Protein AF-A0A378WRV1-F1 (afdb_monomer_lite)

Structure (mmCIF, N/CA/C/O backbone):
data_AF-A0A378WRV1-F1
#
_entry.id   AF-A0A378WRV1-F1
#
loop_
_atom_site.group_PDB
_atom_site.id
_atom_site.type_symbol
_atom_site.label_atom_id
_atom_site.label_alt_id
_atom_site.label_comp_id
_atom_site.label_asym_id
_atom_site.label_entity_id
_atom_site.label_seq_id
_atom_site.pdbx_PDB_ins_code
_atom_site.Cartn_x
_atom_site.Cartn_y
_atom_site.Cartn_z
_atom_site.occupancy
_atom_site.B_iso_or_equiv
_atom_site.auth_seq_id
_atom_site.auth_comp_id
_atom_site.auth_asym_id
_atom_site.auth_atom_id
_atom_site.pdbx_PDB_model_num
ATOM 1 N N . MET A 1 1 ? -33.000 38.819 9.463 1.00 41.69 1 MET A N 1
ATOM 2 C CA . MET A 1 1 ? -32.279 37.562 9.756 1.00 41.69 1 MET A CA 1
ATOM 3 C C . MET A 1 1 ? -33.029 36.429 9.087 1.00 41.69 1 MET A C 1
ATOM 5 O O . MET A 1 1 ? -34.152 36.141 9.476 1.00 41.69 1 MET A O 1
ATOM 9 N N . THR A 1 2 ? -32.467 35.862 8.027 1.00 33.72 2 THR A N 1
ATOM 10 C CA . THR A 1 2 ? -33.064 34.724 7.319 1.00 33.72 2 THR A CA 1
ATOM 11 C C . THR A 1 2 ? -32.830 33.469 8.163 1.00 33.72 2 THR A C 1
ATOM 13 O O . THR A 1 2 ? -31.681 33.241 8.547 1.00 33.72 2 THR A O 1
ATOM 16 N N . PRO A 1 3 ? -33.856 32.666 8.493 1.00 34.62 3 PRO A N 1
ATOM 17 C CA . PRO A 1 3 ? -33.646 31.442 9.251 1.00 34.62 3 PRO A CA 1
ATOM 18 C C . PRO A 1 3 ? -32.754 30.506 8.434 1.00 34.62 3 PRO A C 1
ATOM 20 O O . PRO A 1 3 ? -33.087 30.130 7.307 1.00 34.62 3 PRO A O 1
ATOM 23 N N . ILE A 1 4 ? -31.597 30.160 8.999 1.00 35.72 4 ILE A N 1
ATOM 24 C CA . ILE A 1 4 ? -30.731 29.107 8.476 1.00 35.72 4 ILE A CA 1
ATOM 25 C C . ILE A 1 4 ? -31.562 27.827 8.547 1.00 35.72 4 ILE A C 1
ATOM 27 O O . ILE A 1 4 ? -31.831 27.317 9.633 1.00 35.72 4 ILE A O 1
ATOM 31 N N . ARG A 1 5 ? -32.048 27.347 7.397 1.00 34.06 5 ARG A N 1
ATOM 32 C CA . ARG A 1 5 ? -32.753 26.063 7.342 1.00 34.06 5 ARG A CA 1
ATOM 33 C C . ARG A 1 5 ? -31.806 24.977 7.862 1.00 34.06 5 ARG A C 1
ATOM 35 O O . ARG A 1 5 ? -30.642 24.981 7.448 1.00 34.06 5 ARG A O 1
ATOM 42 N N . PRO A 1 6 ? -32.274 24.054 8.721 1.00 37.00 6 PRO A N 1
ATOM 43 C CA . PRO A 1 6 ? -31.467 22.917 9.131 1.00 37.00 6 PRO A CA 1
ATOM 44 C C . PRO A 1 6 ? -31.039 22.174 7.866 1.00 37.00 6 PRO A C 1
ATOM 46 O O . PRO A 1 6 ? -31.874 21.769 7.055 1.00 37.00 6 PRO A O 1
ATOM 49 N N . ARG A 1 7 ? -29.722 22.083 7.648 1.00 40.25 7 ARG A N 1
ATOM 50 C CA . ARG A 1 7 ? -29.153 21.204 6.626 1.00 40.25 7 ARG A CA 1
ATOM 51 C C . ARG A 1 7 ? -29.696 19.813 6.924 1.00 40.25 7 ARG A C 1
ATOM 53 O O . ARG A 1 7 ? -29.485 19.325 8.029 1.00 40.25 7 ARG A O 1
ATOM 60 N N . THR A 1 8 ? -30.406 19.217 5.971 1.00 43.28 8 THR A N 1
ATOM 61 C CA . THR A 1 8 ? -30.805 17.812 6.021 1.00 43.28 8 THR A CA 1
ATOM 62 C C . THR A 1 8 ? -29.546 17.016 6.343 1.00 43.28 8 THR A C 1
ATOM 64 O O . THR A 1 8 ? -28.598 17.007 5.554 1.00 43.28 8 THR A O 1
ATOM 67 N N . ALA A 1 9 ? -29.475 16.477 7.560 1.00 45.38 9 ALA A N 1
ATOM 68 C CA . ALA A 1 9 ? -28.371 15.642 7.984 1.00 45.38 9 ALA A CA 1
ATOM 69 C C . ALA A 1 9 ? -28.425 14.406 7.089 1.00 45.38 9 ALA A C 1
ATOM 71 O O . ALA A 1 9 ? -29.313 13.572 7.242 1.00 45.38 9 ALA A O 1
ATOM 72 N N . LEU A 1 10 ? -27.544 14.348 6.087 1.00 53.56 10 LEU A N 1
ATOM 73 C CA . LEU A 1 10 ? -27.345 13.134 5.307 1.00 53.56 10 LEU A CA 1
ATOM 74 C C . LEU A 1 10 ? -27.137 12.003 6.315 1.00 53.56 10 LEU A C 1
ATOM 76 O O . LEU A 1 10 ? -26.294 12.142 7.205 1.00 53.56 10 LEU A O 1
ATOM 80 N N . LEU A 1 11 ? -27.962 10.958 6.206 1.00 53.69 11 LEU A N 1
ATOM 81 C CA . LEU A 1 11 ? -27.938 9.786 7.076 1.00 53.69 11 LEU A CA 1
ATOM 82 C C . LEU A 1 11 ? -26.493 9.293 7.175 1.00 53.69 11 LEU A C 1
ATOM 84 O O . LEU A 1 11 ? -25.939 8.786 6.199 1.00 53.69 11 LEU A O 1
ATOM 88 N N . ARG A 1 12 ? -25.866 9.518 8.333 1.00 62.50 12 ARG A N 1
ATOM 89 C CA . ARG A 1 12 ? -24.533 8.998 8.621 1.00 62.50 12 ARG A CA 1
ATOM 90 C C . ARG A 1 12 ? -24.687 7.505 8.837 1.00 62.50 12 ARG A C 1
ATOM 92 O O . ARG A 1 12 ? -25.493 7.089 9.669 1.00 62.50 12 ARG A O 1
ATOM 99 N N . ARG A 1 13 ? -23.936 6.706 8.085 1.00 65.56 13 ARG A N 1
ATOM 100 C CA . ARG A 1 13 ? -23.725 5.316 8.471 1.00 65.56 13 ARG A CA 1
ATOM 101 C C . ARG A 1 13 ? -22.724 5.336 9.618 1.00 65.56 13 ARG A C 1
ATOM 103 O O . ARG A 1 13 ? -21.688 5.986 9.490 1.00 65.56 13 ARG A O 1
ATOM 110 N N . HIS A 1 14 ? -23.094 4.687 10.714 1.00 80.19 14 HIS A N 1
ATOM 111 C CA . HIS A 1 14 ? -22.256 4.518 11.888 1.00 80.19 14 HIS A CA 1
ATOM 112 C C . HIS A 1 14 ? -21.858 3.049 11.945 1.00 80.19 14 HIS A C 1
ATOM 114 O O . HIS A 1 14 ? -22.683 2.204 12.287 1.00 80.19 14 HIS A O 1
ATOM 120 N N . ASP A 1 15 ? -20.643 2.729 11.528 1.00 89.31 15 ASP A N 1
ATOM 121 C CA . ASP A 1 15 ? -20.102 1.378 11.677 1.00 89.31 15 ASP A CA 1
ATOM 122 C C . ASP A 1 15 ? -19.111 1.372 12.841 1.00 89.31 15 ASP A C 1
ATOM 124 O O . ASP A 1 15 ? -18.467 2.387 13.123 1.00 89.31 15 ASP A O 1
ATOM 128 N N . THR A 1 16 ? -18.999 0.244 13.536 1.00 92.50 16 THR A N 1
ATOM 129 C CA . THR A 1 16 ? -18.094 0.114 14.679 1.00 92.50 16 THR A CA 1
ATOM 130 C C . THR A 1 16 ? -17.191 -1.094 14.519 1.00 92.50 16 THR A C 1
ATOM 132 O O . THR A 1 16 ? -17.661 -2.194 14.228 1.00 92.50 16 THR A O 1
ATOM 135 N N . VAL A 1 17 ? -15.896 -0.890 14.744 1.00 94.81 17 VAL A N 1
ATOM 136 C CA . VAL A 1 17 ? -14.892 -1.957 14.802 1.00 94.81 17 VAL A CA 1
ATOM 137 C C . VAL A 1 17 ? -14.337 -1.992 16.214 1.00 94.81 17 VAL A C 1
ATOM 139 O O . VAL A 1 17 ? -13.842 -0.979 16.706 1.00 94.81 17 VAL A O 1
ATOM 142 N N . THR A 1 18 ? -14.403 -3.142 16.870 1.00 96.00 18 THR A N 1
ATOM 143 C CA . THR A 1 18 ? -13.875 -3.324 18.223 1.00 96.00 18 THR A CA 1
ATOM 144 C C . THR A 1 18 ? -12.601 -4.152 18.163 1.00 96.00 18 THR A C 1
ATOM 146 O O . THR A 1 18 ? -12.523 -5.150 17.444 1.00 96.00 18 THR A O 1
ATOM 149 N N . ALA A 1 19 ? -11.586 -3.715 18.903 1.00 96.38 19 ALA A N 1
ATOM 150 C CA . ALA A 1 19 ? -10.308 -4.399 19.000 1.00 96.38 19 ALA A CA 1
ATOM 151 C C . ALA A 1 19 ? -9.853 -4.511 20.460 1.00 96.38 19 ALA A C 1
ATOM 153 O O . ALA A 1 19 ? -10.098 -3.622 21.280 1.00 96.38 19 ALA A O 1
ATOM 154 N N . GLU A 1 20 ? -9.178 -5.613 20.772 1.00 96.62 20 GLU A N 1
ATOM 155 C CA . GLU A 1 20 ? -8.722 -5.983 22.111 1.00 96.62 20 GLU A CA 1
ATOM 156 C C . GLU A 1 20 ? -7.233 -6.323 22.118 1.00 96.62 20 GLU A C 1
ATOM 158 O O . GLU A 1 20 ? -6.709 -6.904 21.168 1.00 96.62 20 GLU A O 1
ATOM 163 N N . GLY A 1 21 ? -6.537 -5.979 23.200 1.00 95.00 21 GLY A N 1
ATOM 164 C CA . GLY A 1 21 ? -5.118 -6.285 23.355 1.00 95.00 21 GLY A CA 1
ATOM 165 C C . GLY A 1 21 ? -4.471 -5.600 24.553 1.00 95.00 21 GLY A C 1
ATOM 166 O O . GLY A 1 21 ? -5.132 -5.113 25.471 1.00 95.00 21 GLY A O 1
ATOM 167 N N . GLU A 1 22 ? -3.144 -5.609 24.602 1.00 95.38 22 GLU A N 1
ATOM 168 C CA . GLU A 1 22 ? -2.405 -4.773 25.547 1.00 95.38 22 GLU A CA 1
ATOM 169 C C . GLU A 1 22 ? -2.467 -3.319 25.073 1.00 95.38 22 GLU A C 1
ATOM 171 O O . GLU A 1 22 ? -1.818 -2.938 24.107 1.00 95.38 22 GLU A O 1
ATOM 176 N N . LEU A 1 23 ? -3.327 -2.532 25.722 1.00 94.81 23 LEU A N 1
ATOM 177 C CA . LEU A 1 23 ? -3.472 -1.112 25.445 1.00 94.81 23 LEU A CA 1
ATOM 178 C C . LEU A 1 23 ? -2.575 -0.353 26.424 1.00 94.81 23 LEU A C 1
ATOM 180 O O . LEU A 1 23 ? -2.983 -0.086 27.553 1.00 94.81 23 LEU A O 1
ATOM 184 N N . ASP A 1 24 ? -1.352 -0.055 26.000 1.00 96.06 24 ASP A N 1
ATOM 185 C CA . ASP A 1 24 ? -0.448 0.888 26.655 1.00 96.06 24 ASP A CA 1
ATOM 186 C C . ASP A 1 24 ? -0.301 2.169 25.805 1.00 96.06 24 ASP A C 1
ATOM 188 O O . ASP A 1 24 ? -0.904 2.302 24.734 1.00 96.06 24 ASP A O 1
ATOM 192 N N . GLN A 1 25 ? 0.478 3.145 26.281 1.00 96.50 25 GLN A N 1
ATOM 193 C CA . GLN A 1 25 ? 0.669 4.396 25.540 1.00 96.50 25 GLN A CA 1
ATOM 194 C C . GLN A 1 25 ? 1.410 4.173 24.211 1.00 96.50 25 GLN A C 1
ATOM 196 O O . GLN A 1 25 ? 1.113 4.854 23.236 1.00 96.50 25 GLN A O 1
ATOM 201 N N . SER A 1 26 ? 2.312 3.188 24.137 1.00 95.00 26 SER A N 1
ATOM 202 C CA . SER A 1 26 ? 3.037 2.865 22.903 1.00 95.00 26 SER A CA 1
ATOM 203 C C . SER A 1 26 ? 2.095 2.331 21.822 1.00 95.00 26 SER A C 1
ATOM 205 O O . SER A 1 26 ? 2.194 2.739 20.666 1.00 95.00 26 SER A O 1
ATOM 207 N N . CYS A 1 27 ? 1.167 1.442 22.181 1.00 95.19 27 CYS A N 1
ATOM 208 C CA . CYS A 1 27 ? 0.117 0.952 21.292 1.00 95.19 27 CYS A CA 1
ATOM 209 C C . CYS A 1 27 ? -0.779 2.107 20.827 1.00 95.19 27 CYS A C 1
ATOM 211 O O . CYS A 1 27 ? -1.077 2.219 19.636 1.00 95.19 27 CYS A O 1
ATOM 213 N N . LEU A 1 28 ? -1.168 2.999 21.744 1.00 96.62 28 LEU A N 1
ATOM 214 C CA . LEU A 1 28 ? -2.013 4.149 21.427 1.00 96.62 28 LEU A CA 1
ATOM 215 C C . LEU A 1 28 ? -1.329 5.134 20.461 1.00 96.62 28 LEU A C 1
ATOM 217 O O . LEU A 1 28 ? -1.953 5.575 19.495 1.00 96.62 28 LEU A O 1
ATOM 221 N N . ASP A 1 29 ? -0.046 5.427 20.673 1.00 93.94 29 ASP A N 1
ATOM 222 C CA . ASP A 1 29 ? 0.759 6.263 19.776 1.00 93.94 29 ASP A CA 1
ATOM 223 C C . ASP A 1 29 ? 0.906 5.602 18.395 1.00 93.94 29 ASP A C 1
ATOM 225 O O . ASP A 1 29 ? 0.771 6.264 17.363 1.00 93.94 29 ASP A O 1
ATOM 229 N N . GLN A 1 30 ? 1.104 4.279 18.359 1.00 89.62 30 GLN A N 1
ATOM 230 C CA . GLN A 1 30 ? 1.194 3.516 17.116 1.00 89.62 30 GLN A CA 1
ATOM 231 C C . GLN A 1 30 ? -0.136 3.494 16.347 1.00 89.62 30 GLN A C 1
ATOM 233 O O . GLN A 1 30 ? -0.134 3.640 15.125 1.00 89.62 30 GLN A O 1
ATOM 238 N N . LEU A 1 31 ? -1.279 3.374 17.032 1.00 94.06 31 LEU A N 1
ATOM 239 C CA . LEU A 1 31 ? -2.604 3.549 16.425 1.00 94.06 31 LEU A CA 1
ATOM 240 C C . LEU A 1 31 ? -2.771 4.955 15.845 1.00 94.06 31 LEU A C 1
ATOM 242 O O . LEU A 1 31 ? -3.265 5.100 14.724 1.00 94.06 31 LEU A O 1
ATOM 246 N N . GLY A 1 32 ? -2.352 5.975 16.600 1.00 93.75 32 GLY A N 1
ATOM 247 C CA . GLY A 1 32 ? -2.364 7.367 16.168 1.00 93.75 32 GLY A CA 1
ATOM 248 C C . GLY A 1 32 ? -1.586 7.571 14.871 1.00 93.75 32 GLY A C 1
ATOM 249 O O . GLY A 1 32 ? -2.129 8.138 13.923 1.00 93.75 32 GLY A O 1
ATOM 250 N N . ALA A 1 33 ? -0.367 7.033 14.788 1.00 86.88 33 ALA A N 1
ATOM 251 C CA . ALA A 1 33 ? 0.459 7.077 13.584 1.00 86.88 33 ALA A CA 1
ATOM 252 C C . ALA A 1 33 ? -0.171 6.290 12.418 1.00 86.88 33 ALA A C 1
ATOM 254 O O . ALA A 1 33 ? -0.466 6.864 11.370 1.00 86.88 33 ALA A O 1
ATOM 255 N N . ASN A 1 34 ? -0.483 5.003 12.624 1.00 84.25 34 ASN A N 1
ATOM 256 C CA . ASN A 1 34 ? -0.994 4.100 11.584 1.00 84.25 34 ASN A CA 1
ATOM 257 C C . ASN A 1 34 ? -2.284 4.600 10.924 1.00 84.25 34 ASN A C 1
ATOM 259 O O . ASN A 1 34 ? -2.515 4.372 9.736 1.00 84.25 34 ASN A O 1
ATOM 263 N N . LEU A 1 35 ? -3.158 5.236 11.705 1.00 89.69 35 LEU A N 1
ATOM 264 C CA . LEU A 1 35 ? -4.454 5.720 11.236 1.00 89.69 35 LEU A CA 1
ATOM 265 C C . LEU A 1 35 ? -4.464 7.231 10.991 1.00 89.69 35 LEU A C 1
ATOM 267 O O . LEU A 1 35 ? -5.496 7.755 10.565 1.00 89.69 35 LEU A O 1
ATOM 271 N N . SER A 1 36 ? -3.341 7.919 11.210 1.00 90.69 36 SER A N 1
ATOM 272 C CA . SER A 1 36 ? -3.212 9.380 11.153 1.00 90.69 36 SER A CA 1
ATOM 273 C C . SER A 1 36 ? -4.273 10.091 12.009 1.00 90.69 36 SER A C 1
ATOM 275 O O . SER A 1 36 ? -4.972 10.991 11.535 1.00 90.69 36 SER A O 1
ATOM 277 N N . LEU A 1 37 ? -4.458 9.632 13.250 1.00 93.75 37 LEU A N 1
ATOM 278 C CA . LEU A 1 37 ? -5.396 10.232 14.198 1.00 93.75 37 LEU A CA 1
ATOM 279 C C . LEU A 1 37 ? -4.767 11.457 14.863 1.00 93.75 37 LEU A C 1
ATOM 281 O O . LEU A 1 37 ? -3.620 11.441 15.303 1.00 93.75 37 LEU A O 1
ATOM 285 N N . THR A 1 38 ? -5.569 12.499 15.025 1.00 95.06 38 THR A N 1
ATOM 286 C CA . THR A 1 38 ? -5.314 13.560 15.992 1.00 95.06 38 THR A CA 1
ATOM 287 C C . THR A 1 38 ? -5.634 13.018 17.379 1.00 95.06 38 THR A C 1
ATOM 289 O O . THR A 1 38 ? -6.804 12.814 17.709 1.00 95.06 38 THR A O 1
ATOM 292 N N . MET A 1 39 ? -4.601 12.773 18.180 1.00 97.50 39 MET A N 1
ATOM 293 C CA . MET A 1 39 ? -4.744 12.251 19.539 1.00 97.50 39 MET A CA 1
ATOM 294 C C . MET A 1 39 ? -5.246 13.340 20.493 1.00 97.50 39 MET A C 1
ATOM 296 O O . MET A 1 39 ? -4.729 14.457 20.505 1.00 97.50 39 MET A O 1
ATOM 300 N N . THR A 1 40 ? -6.268 13.014 21.281 1.00 97.25 40 THR A N 1
ATOM 301 C CA . THR A 1 40 ? -6.927 13.919 22.239 1.00 97.25 40 THR A CA 1
ATOM 302 C C . THR A 1 40 ? -6.922 13.399 23.671 1.00 97.25 40 THR A C 1
ATOM 304 O O . THR A 1 40 ? -7.176 14.184 24.582 1.00 97.25 40 THR A O 1
ATOM 307 N N . GLY A 1 41 ? -6.638 12.111 23.869 1.00 95.69 41 GLY A N 1
ATOM 308 C CA . GLY A 1 41 ? -6.620 11.456 25.175 1.00 95.69 41 GLY A CA 1
ATOM 309 C C . GLY A 1 41 ? -5.416 10.536 25.363 1.00 95.69 41 GLY A C 1
ATOM 310 O O . GLY A 1 41 ? -4.571 10.396 24.476 1.00 95.69 41 GLY A O 1
ATOM 311 N N . THR A 1 42 ? -5.344 9.907 26.531 1.00 97.12 42 THR A N 1
ATOM 312 C CA . THR A 1 42 ? -4.285 8.969 26.924 1.00 97.12 42 THR A CA 1
ATOM 313 C C . THR A 1 42 ? -4.864 7.625 27.350 1.00 97.12 42 THR A C 1
ATOM 315 O O . THR A 1 42 ? -6.067 7.460 27.558 1.00 97.12 42 THR A O 1
ATOM 318 N N . VAL A 1 43 ? -3.991 6.632 27.516 1.00 96.12 43 VAL A N 1
ATOM 319 C CA . VAL A 1 43 ? -4.403 5.291 27.947 1.00 96.12 43 VAL A CA 1
ATOM 320 C C . VAL A 1 43 ? -4.974 5.232 29.371 1.00 96.12 43 VAL A C 1
ATOM 322 O O . VAL A 1 43 ? -5.580 4.231 29.749 1.00 96.12 43 VAL A O 1
ATOM 325 N N . ASP A 1 44 ? -4.832 6.295 30.162 1.00 96.94 44 ASP A N 1
ATOM 326 C CA . ASP A 1 44 ? -5.357 6.385 31.529 1.00 96.94 44 ASP A CA 1
ATOM 327 C C . ASP A 1 44 ? -6.780 6.968 31.588 1.00 96.94 44 ASP A C 1
ATOM 329 O O . ASP A 1 44 ? -7.449 6.858 32.617 1.00 96.94 44 ASP A O 1
ATOM 333 N N . ASP A 1 45 ? -7.283 7.528 30.484 1.00 97.25 45 ASP A N 1
ATOM 334 C CA . ASP A 1 45 ? -8.612 8.143 30.431 1.00 97.25 45 ASP A CA 1
ATOM 335 C C . ASP A 1 45 ? -9.736 7.117 30.626 1.00 97.25 45 ASP A C 1
ATOM 337 O O . ASP A 1 45 ? -9.651 6.004 30.111 1.00 97.25 45 ASP A O 1
ATOM 341 N N . PRO A 1 46 ? -10.838 7.440 31.322 1.00 97.25 46 PRO A N 1
ATOM 342 C CA . PRO A 1 46 ? -11.879 6.461 31.626 1.00 97.25 46 PRO A CA 1
ATOM 343 C C . PRO A 1 46 ? -12.542 5.886 30.355 1.00 97.25 46 PRO A C 1
ATOM 345 O O . PRO A 1 46 ? -12.616 6.572 29.329 1.00 97.25 46 PRO A O 1
ATOM 348 N N . PRO A 1 47 ? -13.079 4.649 30.399 1.00 96.88 47 PRO A N 1
ATOM 349 C CA . PRO A 1 47 ? -13.899 4.113 29.314 1.00 96.88 47 PRO A CA 1
ATOM 350 C C . PRO A 1 47 ? -15.037 5.069 28.924 1.00 96.88 47 PRO A C 1
ATOM 352 O O . PRO A 1 47 ? -15.665 5.689 29.781 1.00 96.88 47 PRO A O 1
ATOM 355 N N . GLY A 1 48 ? -15.295 5.183 27.625 1.00 93.94 48 GLY A N 1
ATOM 356 C CA . GLY A 1 48 ? -16.186 6.160 27.000 1.00 93.94 48 GLY A CA 1
ATOM 357 C C . GLY A 1 48 ? -15.469 7.407 26.474 1.00 93.94 48 GLY A C 1
ATOM 358 O O . GLY A 1 48 ? -16.084 8.189 25.753 1.00 93.94 48 GLY A O 1
ATOM 359 N N . THR A 1 49 ? -14.186 7.596 26.795 1.00 96.81 49 THR A N 1
ATOM 360 C CA . THR A 1 49 ? -13.415 8.761 26.338 1.00 96.81 49 THR A CA 1
ATOM 361 C C . THR A 1 49 ? -12.925 8.579 24.902 1.00 96.81 49 THR A C 1
ATOM 363 O O . THR A 1 49 ? -12.421 7.515 24.534 1.00 96.81 49 THR A O 1
ATOM 366 N N . GLU A 1 50 ? -13.063 9.629 24.090 1.00 97.38 50 GLU A N 1
ATOM 367 C CA . GLU A 1 50 ? -12.462 9.706 22.757 1.00 97.38 50 GLU A CA 1
ATOM 368 C C . GLU A 1 50 ? -10.955 9.968 22.888 1.00 97.38 50 GLU A C 1
ATOM 370 O O . GLU A 1 50 ? -10.528 11.039 23.322 1.00 97.38 50 GLU A O 1
ATOM 375 N N . LEU A 1 51 ? -10.152 8.974 22.514 1.00 97.62 51 LEU A N 1
ATOM 376 C CA . LEU A 1 51 ? -8.694 9.027 22.601 1.00 97.62 51 LEU A CA 1
ATOM 377 C C . LEU A 1 51 ? -8.069 9.724 21.389 1.00 97.62 51 LEU A C 1
ATOM 379 O O . LEU A 1 51 ? -6.977 10.279 21.493 1.00 97.62 51 LEU A O 1
ATOM 383 N N . GLY A 1 52 ? -8.752 9.718 20.246 1.00 97.00 52 GLY A N 1
ATOM 384 C CA . GLY A 1 52 ? -8.320 10.440 19.058 1.00 97.00 52 GLY A CA 1
ATOM 385 C C . GLY A 1 52 ? -9.308 10.324 17.908 1.00 97.00 52 GLY A C 1
ATOM 386 O O . GLY A 1 52 ? -10.216 9.490 17.919 1.00 97.00 52 GLY A O 1
ATOM 387 N N . TYR A 1 53 ? -9.128 11.159 16.891 1.00 96.19 53 TYR A N 1
ATOM 388 C CA . TYR A 1 53 ? -9.998 11.163 15.720 1.00 96.19 53 TYR A CA 1
ATOM 389 C C . TYR A 1 53 ? -9.265 11.553 14.442 1.00 96.19 53 TYR A C 1
ATOM 391 O O . TYR A 1 53 ? -8.260 12.255 14.459 1.00 96.19 53 TYR A O 1
ATOM 399 N N . ARG A 1 54 ? -9.826 11.156 13.303 1.00 93.19 54 ARG A N 1
ATOM 400 C CA . ARG A 1 54 ? -9.416 11.610 11.977 1.00 93.19 54 ARG A CA 1
ATOM 401 C C . ARG A 1 54 ? -10.630 12.039 11.182 1.00 93.19 54 ARG A C 1
ATOM 403 O O . ARG A 1 54 ? -11.565 11.261 11.003 1.00 93.19 54 ARG A O 1
ATOM 410 N N . GLU A 1 55 ? -10.585 13.258 10.660 1.00 90.50 55 GLU A N 1
ATOM 411 C CA . GLU A 1 55 ? -11.526 13.706 9.641 1.00 90.50 55 GLU A CA 1
ATOM 412 C C . GLU A 1 55 ? -10.986 13.400 8.246 1.00 90.50 55 GLU A C 1
ATOM 414 O O . GLU A 1 55 ? -9.819 13.635 7.933 1.00 90.50 55 GLU A O 1
ATOM 419 N N . ILE A 1 56 ? -11.858 12.875 7.396 1.00 84.56 56 ILE A N 1
ATOM 420 C CA . ILE A 1 56 ? -11.549 12.483 6.029 1.00 84.56 56 ILE A CA 1
ATOM 421 C C . ILE A 1 56 ? -12.439 13.320 5.112 1.00 84.56 56 ILE A C 1
ATOM 423 O O . ILE A 1 56 ? -13.663 13.126 5.097 1.00 84.56 56 ILE A O 1
ATOM 427 N N . PRO A 1 57 ? -11.857 14.276 4.369 1.00 79.44 57 PRO A N 1
ATOM 428 C CA . PRO A 1 57 ? -12.628 15.149 3.506 1.00 79.44 57 PRO A CA 1
ATOM 429 C C . PRO A 1 57 ? -13.330 14.345 2.412 1.00 79.44 57 PRO A C 1
ATOM 431 O O . PRO A 1 57 ? -12.759 13.428 1.819 1.00 79.44 57 PRO A O 1
ATOM 434 N N . SER A 1 58 ? -14.589 14.691 2.142 1.00 74.94 58 SER A N 1
ATOM 435 C CA . SER A 1 58 ? -15.342 14.036 1.075 1.00 74.94 58 SER A CA 1
ATOM 436 C C . SER A 1 58 ? -14.755 14.400 -0.297 1.00 74.94 58 SER A C 1
ATOM 438 O O . SER A 1 58 ? -14.586 15.589 -0.587 1.00 74.94 58 SER A O 1
ATOM 440 N N . PRO A 1 59 ? -14.533 13.422 -1.198 1.00 62.59 59 PRO A N 1
ATOM 441 C CA . PRO A 1 59 ? -14.076 13.705 -2.560 1.00 62.59 59 PRO A CA 1
ATOM 442 C C . PRO A 1 59 ? -15.111 14.495 -3.374 1.00 62.59 59 PRO A C 1
ATOM 444 O O . PRO A 1 59 ? -14.775 15.106 -4.382 1.00 62.59 59 PRO A O 1
ATOM 447 N N . SER A 1 60 ? -16.375 14.526 -2.937 1.00 65.94 60 SER A N 1
ATOM 448 C CA . SER A 1 60 ? -17.468 15.216 -3.636 1.00 65.94 60 SER A CA 1
ATOM 449 C C . SER A 1 60 ? -17.507 16.738 -3.382 1.00 65.94 60 SER A C 1
ATOM 451 O O . SER A 1 60 ? -18.434 17.424 -3.820 1.00 65.94 60 SER A O 1
ATOM 453 N N . GLY A 1 61 ? -16.501 17.292 -2.696 1.00 60.28 61 GLY A N 1
ATOM 454 C CA . GLY A 1 61 ? -16.323 18.728 -2.469 1.00 60.28 61 GLY A CA 1
ATOM 455 C C . GLY A 1 61 ? -16.815 19.222 -1.098 1.00 60.28 61 GLY A C 1
ATOM 456 O O . GLY A 1 61 ? -17.397 18.460 -0.324 1.00 60.28 61 GLY A O 1
ATOM 457 N N . PRO A 1 62 ? -16.648 20.526 -0.793 1.00 59.19 62 PRO A N 1
ATOM 458 C CA . PRO A 1 62 ? -16.787 21.104 0.557 1.00 59.19 62 PRO A CA 1
ATOM 459 C C . PRO A 1 62 ? -18.223 21.116 1.111 1.00 59.19 62 PRO A C 1
ATOM 461 O O . PRO A 1 62 ? -18.480 21.614 2.205 1.00 59.19 62 PRO A O 1
ATOM 464 N N . TYR A 1 63 ? -19.189 20.631 0.331 1.00 56.16 63 TYR A N 1
ATOM 465 C CA . TYR A 1 63 ? -20.604 20.611 0.694 1.00 56.16 63 TYR A CA 1
ATOM 466 C C . TYR A 1 63 ? -21.071 19.263 1.249 1.00 56.16 63 TYR A C 1
ATOM 468 O O . TYR A 1 63 ? -22.190 19.195 1.759 1.00 56.16 63 TYR A O 1
ATOM 476 N N . PHE A 1 64 ? -20.251 18.216 1.146 1.00 61.69 64 PHE A N 1
ATOM 477 C CA . PHE A 1 64 ? -20.553 16.897 1.689 1.00 61.69 64 PHE A CA 1
ATOM 478 C C . PHE A 1 64 ? -19.929 16.739 3.074 1.00 61.69 64 PHE A C 1
ATOM 480 O O . PHE A 1 64 ? -18.901 17.343 3.371 1.00 61.69 64 PHE A O 1
ATOM 487 N N . LEU A 1 65 ? -20.586 15.963 3.940 1.00 67.44 65 LEU A N 1
ATOM 488 C CA . LEU A 1 65 ? -20.066 15.684 5.276 1.00 67.44 65 LEU A CA 1
ATOM 489 C C . LEU A 1 65 ? -18.738 14.927 5.151 1.00 67.44 65 LEU A C 1
ATOM 491 O O . LEU A 1 65 ? -18.654 13.944 4.410 1.00 67.44 65 LEU A O 1
ATOM 495 N N . ASN A 1 66 ? -17.723 15.392 5.880 1.00 79.25 66 ASN A N 1
ATOM 496 C CA . ASN A 1 66 ? -16.486 14.646 6.075 1.00 79.25 66 ASN A CA 1
ATOM 497 C C . ASN A 1 66 ? -16.826 13.304 6.729 1.00 79.25 66 ASN A C 1
ATOM 499 O O . ASN A 1 66 ? -17.706 13.241 7.593 1.00 79.25 66 ASN A O 1
ATOM 503 N N . SER A 1 67 ? -16.135 12.244 6.310 1.00 87.00 67 SER A N 1
ATOM 504 C CA . SER A 1 67 ? -16.159 11.003 7.083 1.00 87.00 67 SER A CA 1
ATOM 505 C C . SER A 1 67 ? -15.267 11.182 8.309 1.00 87.00 67 SER A C 1
ATOM 507 O O . SER A 1 67 ? -14.306 11.950 8.259 1.00 87.00 67 SER A O 1
ATOM 509 N N . ARG A 1 68 ? -15.572 10.512 9.415 1.00 91.00 68 ARG A N 1
ATOM 510 C CA . ARG A 1 68 ? -14.790 10.599 10.647 1.00 91.00 68 ARG A CA 1
ATOM 511 C C . ARG A 1 68 ? -14.531 9.206 11.192 1.00 91.00 68 ARG A C 1
ATOM 513 O O . ARG A 1 68 ? -15.459 8.416 11.320 1.00 91.00 68 ARG A O 1
ATOM 520 N N . ILE A 1 69 ? -13.274 8.940 11.521 1.00 94.31 69 ILE A N 1
ATOM 521 C CA . ILE A 1 69 ? -12.879 7.818 12.371 1.00 94.31 69 ILE A CA 1
ATOM 522 C C . ILE A 1 69 ? -12.667 8.403 13.763 1.00 94.31 69 ILE A C 1
ATOM 524 O O . ILE A 1 69 ? -11.908 9.362 13.891 1.00 94.31 69 ILE A O 1
ATOM 528 N N . ALA A 1 70 ? -13.313 7.863 14.790 1.00 95.94 70 ALA A N 1
ATOM 529 C CA . ALA A 1 70 ? -13.009 8.209 16.174 1.00 95.94 70 ALA A CA 1
ATOM 530 C C . ALA A 1 70 ? -12.666 6.952 16.972 1.00 95.94 70 ALA A C 1
ATOM 532 O O . ALA A 1 70 ? -13.392 5.959 16.934 1.00 95.94 70 ALA A O 1
ATOM 533 N N . LEU A 1 71 ? -11.539 7.008 17.674 1.00 97.38 71 LEU A N 1
ATOM 534 C CA . LEU A 1 71 ? -11.040 5.976 18.565 1.00 97.38 71 LEU A CA 1
ATOM 535 C C . LEU A 1 71 ? -11.566 6.258 19.971 1.00 97.38 71 LEU A C 1
ATOM 537 O O . LEU A 1 71 ? -11.223 7.273 20.574 1.00 97.38 71 LEU A O 1
ATOM 541 N N . VAL A 1 72 ? -12.386 5.358 20.496 1.00 97.19 72 VAL A N 1
ATOM 542 C CA . VAL A 1 72 ? -12.999 5.475 21.820 1.00 97.19 72 VAL A CA 1
ATOM 543 C C . VAL A 1 72 ? -12.495 4.343 22.699 1.00 97.19 72 VAL A C 1
ATOM 545 O O . VAL A 1 72 ? -12.511 3.177 22.300 1.00 97.19 72 VAL A O 1
ATOM 548 N N . ARG A 1 73 ? -12.074 4.658 23.924 1.00 96.81 73 ARG A N 1
ATOM 549 C CA . ARG A 1 73 ? -11.763 3.623 24.911 1.00 96.81 73 ARG A CA 1
ATOM 550 C C . ARG A 1 73 ? -13.060 2.936 25.324 1.00 96.81 73 ARG A C 1
ATOM 552 O O . ARG A 1 73 ? -13.920 3.593 25.894 1.00 96.81 73 ARG A O 1
ATOM 559 N N . SER A 1 74 ? -13.218 1.636 25.100 1.00 95.25 74 SER A N 1
ATOM 560 C CA . SER A 1 74 ? -14.418 0.906 25.550 1.00 95.25 74 SER A CA 1
ATOM 561 C C . SER A 1 74 ? -14.165 0.057 26.797 1.00 95.25 74 SER A C 1
ATOM 563 O O . SER A 1 74 ? -15.104 -0.268 27.518 1.00 95.25 74 SER A O 1
ATOM 565 N N . GLY A 1 75 ? -12.901 -0.229 27.118 1.00 94.88 75 GLY A N 1
ATOM 566 C CA . GLY A 1 75 ? -12.521 -0.958 28.324 1.00 94.88 75 GLY A CA 1
ATOM 567 C C . GLY A 1 75 ? -11.048 -0.777 28.705 1.00 94.88 75 GLY A C 1
ATOM 568 O O . GLY A 1 75 ? -10.333 0.021 28.097 1.00 94.88 75 GLY A O 1
ATOM 569 N N . PRO A 1 76 ? -10.556 -1.518 29.716 1.00 92.94 76 PRO A N 1
ATOM 570 C CA . PRO A 1 76 ? -9.157 -1.435 30.142 1.00 92.94 76 PRO A CA 1
ATOM 571 C C . PRO A 1 76 ? -8.180 -1.928 29.065 1.00 92.94 76 PRO A C 1
ATOM 573 O O . PRO A 1 76 ? -7.078 -1.404 28.970 1.00 92.94 76 PRO A O 1
ATOM 576 N N . ARG A 1 77 ? -8.602 -2.901 28.251 1.00 95.69 77 ARG A N 1
ATOM 577 C CA . ARG A 1 77 ? -7.822 -3.555 27.183 1.00 95.69 77 ARG A CA 1
ATOM 578 C C . ARG A 1 77 ? -8.530 -3.522 25.828 1.00 95.69 77 ARG A C 1
ATOM 580 O O . ARG A 1 77 ? -8.203 -4.298 24.938 1.00 95.69 77 ARG A O 1
ATOM 587 N N . GLN A 1 78 ? -9.553 -2.682 25.706 1.00 96.06 78 GLN A N 1
ATOM 588 C CA . GLN A 1 78 ? -10.457 -2.680 24.566 1.00 96.06 78 GLN A CA 1
ATOM 589 C C . GLN A 1 78 ? -10.663 -1.256 24.066 1.00 96.06 78 GLN A C 1
ATOM 591 O O . GLN A 1 78 ? -10.893 -0.326 24.849 1.00 96.06 78 GLN A O 1
ATOM 596 N N . VAL A 1 79 ? -10.613 -1.120 22.749 1.00 96.88 79 VAL A N 1
ATOM 597 C CA . VAL A 1 79 ? -10.927 0.109 22.035 1.00 96.88 79 VAL A CA 1
ATOM 598 C C . VAL A 1 79 ? -11.995 -0.159 20.990 1.00 96.88 79 VAL A C 1
ATOM 600 O O . VAL A 1 79 ? -12.084 -1.245 20.418 1.00 96.88 79 VAL A O 1
ATOM 603 N N . THR A 1 80 ? -12.815 0.850 20.737 1.00 96.75 80 THR A N 1
ATOM 604 C CA . THR A 1 80 ? -13.824 0.834 19.686 1.00 96.75 80 THR A CA 1
ATOM 605 C C . THR A 1 80 ? -13.556 1.984 18.736 1.00 96.75 80 THR A C 1
ATOM 607 O O . THR A 1 80 ? -13.493 3.145 19.137 1.00 96.75 80 THR A O 1
ATOM 610 N N . PHE A 1 81 ? -13.413 1.659 17.461 1.00 96.19 81 PHE A N 1
ATOM 611 C CA . PHE A 1 81 ? -13.375 2.624 16.383 1.00 96.19 81 PHE A CA 1
ATOM 612 C C . PHE A 1 81 ? -14.796 2.846 15.900 1.00 96.19 81 PHE A C 1
ATOM 614 O O . PHE A 1 81 ? -15.473 1.907 15.486 1.00 96.19 81 PHE A O 1
ATOM 621 N N . THR A 1 82 ? -15.237 4.092 15.943 1.00 93.69 82 THR A N 1
ATOM 622 C CA . THR A 1 82 ? -16.498 4.515 15.348 1.00 93.69 82 THR A CA 1
ATOM 623 C C . THR A 1 82 ? -16.216 5.164 14.007 1.00 93.69 82 THR A C 1
ATOM 625 O O . THR A 1 82 ? -15.301 5.982 13.869 1.00 93.69 82 THR A O 1
ATOM 628 N N . LEU A 1 83 ? -16.986 4.764 13.007 1.00 92.19 83 LEU A N 1
ATOM 629 C CA . LEU A 1 83 ? -16.854 5.224 11.645 1.00 92.19 83 LEU A CA 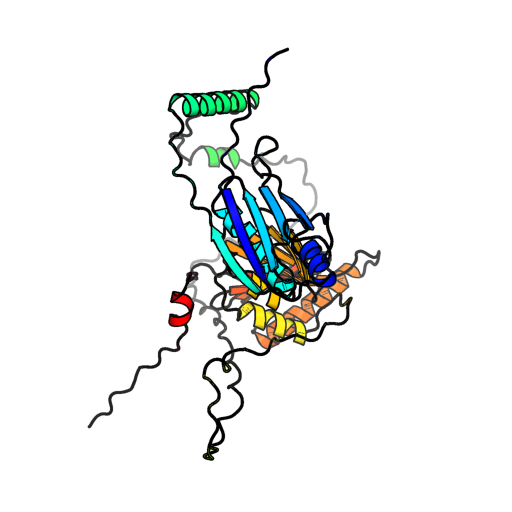1
ATOM 630 C C . LEU A 1 83 ? -18.144 5.932 11.235 1.00 92.19 83 LEU A C 1
ATOM 632 O O . LEU A 1 83 ? -19.141 5.291 10.911 1.00 92.19 83 LEU A O 1
ATOM 636 N N . ASP A 1 84 ? -18.095 7.259 11.205 1.00 88.81 84 ASP A N 1
ATOM 637 C CA . ASP A 1 84 ? -19.161 8.105 10.679 1.00 88.81 84 ASP A CA 1
ATOM 638 C C . ASP A 1 84 ? -18.871 8.400 9.204 1.00 88.81 84 ASP A C 1
ATOM 640 O O . ASP A 1 84 ? -18.012 9.230 8.903 1.00 88.81 84 ASP A O 1
ATOM 644 N N . THR A 1 85 ? -19.574 7.768 8.259 1.00 83.19 85 THR A N 1
ATOM 645 C CA . THR A 1 85 ? -19.400 8.068 6.819 1.00 83.19 85 THR A CA 1
ATOM 646 C C . THR A 1 85 ? -20.705 8.443 6.133 1.00 83.19 85 THR A C 1
ATOM 648 O O . THR A 1 85 ? -21.799 8.041 6.543 1.00 83.19 85 THR A O 1
ATOM 651 N N . VAL A 1 86 ? -20.586 9.193 5.034 1.00 75.94 86 VAL A N 1
ATOM 652 C CA . VAL A 1 86 ? -21.658 9.269 4.036 1.00 75.94 86 VAL A CA 1
ATOM 653 C C . VAL A 1 86 ? -21.678 7.930 3.298 1.00 75.94 86 VAL A C 1
ATOM 655 O O . VAL A 1 86 ? -20.630 7.531 2.788 1.00 75.94 86 VAL A O 1
ATOM 658 N N . PRO A 1 87 ? -22.830 7.242 3.217 1.00 62.62 87 PRO A N 1
ATOM 659 C CA . PRO A 1 87 ? -22.908 5.866 2.751 1.00 62.62 87 PRO A CA 1
ATOM 660 C C . PRO A 1 87 ? -22.511 5.742 1.281 1.00 62.62 87 PRO A C 1
ATOM 662 O O . PRO A 1 87 ? -23.320 5.839 0.364 1.00 62.62 87 PRO A O 1
ATOM 665 N N . SER A 1 88 ? -21.229 5.482 1.077 1.00 69.19 88 SER A N 1
ATOM 666 C CA . SER A 1 88 ? -20.671 4.888 -0.120 1.00 69.19 88 SER A CA 1
ATOM 667 C C . SER A 1 88 ? -20.100 3.547 0.336 1.00 69.19 88 SER A C 1
ATOM 669 O O . SER A 1 88 ? -19.299 3.483 1.274 1.00 69.19 88 SER A O 1
ATOM 671 N N . ARG A 1 89 ? -20.587 2.449 -0.256 1.00 63.31 89 ARG A N 1
ATOM 672 C CA . ARG A 1 89 ? -20.215 1.092 0.174 1.00 63.31 89 ARG A CA 1
ATOM 673 C C . ARG A 1 89 ? -18.698 0.891 0.112 1.00 63.31 89 ARG A C 1
ATOM 675 O O . ARG A 1 89 ? -18.138 0.310 1.029 1.00 63.31 89 ARG A O 1
ATOM 682 N N . THR A 1 90 ? -18.051 1.436 -0.916 1.00 64.94 90 THR A N 1
ATOM 683 C CA . THR A 1 90 ? -16.595 1.399 -1.090 1.00 64.94 90 THR A CA 1
ATOM 684 C C . THR A 1 90 ? -15.869 2.160 0.014 1.00 64.94 90 THR A C 1
ATOM 686 O O . THR A 1 90 ? -14.979 1.597 0.636 1.00 64.94 90 THR A O 1
ATOM 689 N N . THR A 1 91 ? -16.282 3.390 0.341 1.00 74.38 91 THR A N 1
ATOM 690 C CA . THR A 1 91 ? -15.625 4.185 1.396 1.00 74.38 91 THR A CA 1
ATOM 691 C C . THR A 1 91 ? -15.693 3.500 2.758 1.00 74.38 91 THR A C 1
ATOM 693 O O . THR A 1 91 ? -14.687 3.450 3.456 1.00 74.38 91 THR A O 1
ATOM 696 N N . VAL A 1 92 ? -16.846 2.938 3.126 1.00 81.50 92 VAL A N 1
ATOM 697 C CA . VAL A 1 92 ? -17.010 2.239 4.410 1.00 81.50 92 VAL A CA 1
ATOM 698 C C . VAL A 1 92 ? -16.043 1.068 4.520 1.00 81.50 92 VAL A C 1
ATOM 700 O O . VAL A 1 92 ? -15.282 0.993 5.480 1.00 81.50 92 VAL A O 1
ATOM 703 N N . THR A 1 93 ? -16.033 0.175 3.529 1.00 79.50 93 THR A N 1
ATOM 704 C CA . THR A 1 93 ? -15.203 -1.030 3.601 1.00 79.50 93 THR A CA 1
ATOM 705 C C . THR A 1 93 ? -13.713 -0.699 3.519 1.00 79.50 93 THR A C 1
ATOM 707 O O . THR A 1 93 ? -12.909 -1.336 4.193 1.00 79.50 93 THR A O 1
ATOM 710 N N . THR A 1 94 ? -13.333 0.339 2.769 1.00 79.31 94 THR A N 1
ATOM 711 C CA . THR A 1 94 ? -11.959 0.858 2.761 1.00 79.31 94 THR A CA 1
ATOM 712 C C . THR A 1 94 ? -11.531 1.361 4.139 1.00 79.31 94 THR A C 1
ATOM 714 O O . THR A 1 94 ? -10.460 0.994 4.616 1.00 79.31 94 THR A O 1
ATOM 717 N N . LEU A 1 95 ? -12.355 2.176 4.804 1.00 86.50 95 LEU A N 1
ATOM 718 C CA . LEU A 1 95 ? -12.017 2.727 6.119 1.00 86.50 95 LEU A CA 1
ATOM 719 C C . LEU A 1 95 ? -12.030 1.656 7.210 1.00 86.50 95 LEU A C 1
ATOM 721 O O . LEU A 1 95 ? -11.169 1.673 8.083 1.00 86.50 95 LEU A O 1
ATOM 725 N N . GLN A 1 96 ? -12.939 0.688 7.118 1.00 89.50 96 GLN A N 1
ATOM 726 C CA . GLN A 1 96 ? -12.933 -0.488 7.980 1.00 89.50 96 GLN A CA 1
ATOM 727 C C . GLN A 1 96 ? -11.632 -1.289 7.814 1.00 89.50 96 GLN A C 1
ATOM 729 O O . GLN A 1 96 ? -10.956 -1.566 8.799 1.00 89.50 96 GLN A O 1
ATOM 734 N N . CYS A 1 97 ? -11.223 -1.580 6.574 1.00 84.25 97 CYS A N 1
ATOM 735 C CA . CYS A 1 97 ? -9.967 -2.279 6.294 1.00 84.25 97 CYS A CA 1
ATOM 736 C C . CYS A 1 97 ? -8.756 -1.510 6.842 1.00 84.25 97 CYS A C 1
ATOM 738 O O . CYS A 1 97 ? -7.853 -2.111 7.423 1.00 84.25 97 CYS A O 1
ATOM 740 N N . LEU A 1 98 ? -8.745 -0.180 6.699 1.00 86.31 98 LEU A N 1
ATOM 741 C CA . LEU A 1 98 ? -7.704 0.678 7.263 1.00 86.31 98 LEU A CA 1
ATOM 742 C C . LEU A 1 98 ? -7.644 0.550 8.792 1.00 86.31 98 LEU A C 1
ATOM 744 O O . LEU A 1 98 ? -6.562 0.335 9.333 1.00 86.31 98 LEU A O 1
ATOM 748 N N . ILE A 1 99 ? -8.793 0.626 9.472 1.00 92.31 99 ILE A N 1
ATOM 749 C CA . ILE A 1 99 ? -8.901 0.462 10.929 1.00 92.31 99 ILE A CA 1
ATOM 750 C C . ILE A 1 99 ? -8.373 -0.908 11.362 1.00 92.31 99 ILE A C 1
ATOM 752 O O . ILE A 1 99 ? -7.531 -0.982 12.252 1.00 92.31 99 ILE A O 1
ATOM 756 N N . GLU A 1 100 ? -8.820 -1.985 10.716 1.00 90.69 100 GLU A N 1
ATOM 757 C CA . GLU A 1 100 ? -8.378 -3.343 11.044 1.00 90.69 100 GLU A CA 1
ATOM 758 C C . GLU A 1 100 ? -6.871 -3.524 10.837 1.00 90.69 100 GLU A C 1
ATOM 760 O O . GLU A 1 100 ? -6.194 -4.119 11.677 1.00 90.69 100 GLU A O 1
ATOM 765 N N . THR A 1 101 ? -6.335 -2.985 9.739 1.00 83.50 101 THR A N 1
ATOM 766 C CA . THR A 1 101 ? -4.896 -3.004 9.445 1.00 83.50 101 THR A CA 1
ATOM 767 C C . THR A 1 101 ? -4.117 -2.267 10.525 1.00 83.50 101 THR A C 1
ATOM 769 O O . THR A 1 101 ? -3.170 -2.818 11.082 1.00 83.50 101 THR A O 1
ATOM 772 N N . GLY A 1 102 ? -4.530 -1.036 10.842 1.00 87.44 102 GLY A N 1
ATOM 773 C CA . GLY A 1 102 ? -3.871 -0.203 11.841 1.00 87.44 102 GLY A CA 1
ATOM 774 C C . GLY A 1 102 ? -3.922 -0.819 13.237 1.00 87.44 102 GLY A C 1
ATOM 775 O O . GLY A 1 102 ? -2.912 -0.794 13.939 1.00 87.44 102 GLY A O 1
ATOM 776 N N . ALA A 1 103 ? -5.050 -1.435 13.605 1.00 92.50 103 ALA A N 1
ATOM 777 C CA . ALA A 1 103 ? -5.221 -2.149 14.867 1.00 92.50 103 ALA A CA 1
ATOM 778 C C . ALA A 1 103 ? -4.291 -3.365 14.974 1.00 92.50 103 ALA A C 1
ATOM 780 O O . ALA A 1 103 ? -3.559 -3.483 15.955 1.00 92.50 103 ALA A O 1
ATOM 781 N N . ARG A 1 104 ? -4.247 -4.224 13.945 1.00 88.62 104 ARG A N 1
ATOM 782 C CA . ARG A 1 104 ? -3.351 -5.395 13.923 1.00 88.62 104 ARG A CA 1
ATOM 783 C C . ARG A 1 104 ? -1.880 -4.988 13.935 1.00 88.62 104 ARG A C 1
ATOM 785 O O . ARG A 1 104 ? -1.087 -5.592 14.652 1.00 88.62 104 ARG A O 1
ATOM 792 N N . ALA A 1 105 ? -1.516 -3.941 13.194 1.00 81.56 105 ALA A N 1
ATOM 793 C CA . ALA A 1 105 ? -0.156 -3.404 13.192 1.00 81.56 105 ALA A CA 1
ATOM 794 C C . ALA A 1 105 ? 0.263 -2.847 14.566 1.00 81.56 105 ALA A C 1
ATOM 796 O O . ALA A 1 105 ? 1.440 -2.921 14.911 1.00 81.56 105 ALA A O 1
ATOM 797 N N . ALA A 1 106 ? -0.690 -2.347 15.360 1.00 89.25 106 ALA A N 1
ATOM 798 C CA . ALA A 1 106 ? -0.484 -1.915 16.744 1.00 89.25 106 ALA A CA 1
ATOM 799 C C . ALA A 1 106 ? -0.573 -3.057 17.780 1.00 89.25 106 ALA A C 1
ATOM 801 O O . ALA A 1 106 ? -0.610 -2.793 18.979 1.00 89.25 106 ALA A O 1
ATOM 802 N N . GLY A 1 107 ? -0.634 -4.320 17.339 1.00 90.50 107 GLY A N 1
ATOM 803 C CA . GLY A 1 107 ? -0.682 -5.493 18.218 1.00 90.50 107 GLY A CA 1
ATOM 804 C C . GLY A 1 107 ? -2.061 -5.811 18.805 1.00 90.50 107 GLY A C 1
ATOM 805 O O . GLY A 1 107 ? -2.158 -6.639 19.710 1.00 90.50 107 GLY A O 1
ATOM 806 N N . LEU A 1 108 ? -3.132 -5.185 18.308 1.00 94.81 108 LEU A N 1
ATOM 807 C CA . LEU A 1 108 ? -4.499 -5.472 18.742 1.00 94.81 108 LEU A CA 1
ATOM 808 C C . LEU A 1 108 ? -5.156 -6.553 17.877 1.00 94.81 108 LEU A C 1
ATOM 810 O O . LEU A 1 108 ? -4.944 -6.646 16.667 1.00 94.81 108 LEU A O 1
ATOM 814 N N . THR A 1 109 ? -6.026 -7.342 18.500 1.00 94.50 109 THR A N 1
ATOM 815 C CA . THR A 1 109 ? -6.871 -8.335 17.834 1.00 94.50 109 THR A CA 1
ATOM 816 C C . THR A 1 109 ? -8.250 -7.738 17.584 1.00 94.50 109 THR A C 1
ATOM 818 O O . THR A 1 109 ? -8.907 -7.288 18.517 1.00 94.50 109 THR A O 1
ATOM 821 N N . VAL A 1 110 ? -8.706 -7.726 16.332 1.00 95.00 110 VAL A N 1
ATOM 822 C CA . VAL A 1 110 ? -10.062 -7.273 15.977 1.00 95.00 110 VAL A CA 1
ATOM 823 C C . VAL A 1 110 ? -11.063 -8.344 16.414 1.00 95.00 110 VAL A C 1
ATOM 825 O O . VAL A 1 110 ? -10.964 -9.479 15.950 1.00 95.00 110 VAL A O 1
ATOM 828 N N . THR A 1 111 ? -11.994 -8.001 17.306 1.00 94.06 111 THR A N 1
ATOM 829 C CA . THR A 1 111 ? -12.933 -8.958 17.919 1.00 94.06 111 THR A CA 1
ATOM 830 C C . THR A 1 111 ? -14.341 -8.869 17.357 1.00 94.06 111 THR A C 1
ATOM 832 O O . THR A 1 111 ? -15.005 -9.896 17.235 1.00 94.06 111 THR A O 1
ATOM 835 N N . ASP A 1 112 ? -14.790 -7.672 16.988 1.00 91.50 112 ASP A N 1
ATOM 836 C CA . ASP A 1 112 ? -16.117 -7.470 16.416 1.00 91.50 112 ASP A CA 1
ATOM 837 C C . ASP A 1 112 ? -16.097 -6.396 15.328 1.00 91.50 112 ASP A C 1
ATOM 839 O O . ASP A 1 112 ? -15.342 -5.421 15.373 1.00 91.50 112 ASP A O 1
ATOM 843 N N . THR A 1 113 ? -16.949 -6.588 14.332 1.00 87.62 113 THR A N 1
ATOM 844 C CA . THR A 1 113 ? -17.267 -5.596 13.314 1.00 87.62 113 THR A CA 1
ATOM 845 C C . THR A 1 113 ? -18.778 -5.539 13.195 1.00 87.62 113 THR A C 1
ATOM 847 O O . THR A 1 113 ? -19.399 -6.314 12.464 1.00 87.62 113 THR A O 1
ATOM 850 N N . THR A 1 114 ? -19.372 -4.571 13.881 1.00 86.00 114 THR A N 1
ATOM 851 C CA . THR A 1 114 ? -20.798 -4.311 13.749 1.00 86.00 114 THR A CA 1
ATOM 852 C C . THR A 1 114 ? -21.010 -3.302 12.625 1.00 86.00 114 THR A C 1
ATOM 854 O O . THR A 1 114 ? -20.652 -2.126 12.720 1.00 86.00 114 THR A O 1
ATOM 857 N N . GLN A 1 115 ? -21.624 -3.773 11.542 1.00 77.81 115 GLN A N 1
ATOM 858 C CA . GLN A 1 115 ? -22.173 -2.900 10.516 1.00 77.81 115 GLN A CA 1
ATOM 859 C C . GLN A 1 115 ? -23.597 -2.533 10.910 1.00 77.81 115 GLN A C 1
ATOM 861 O O . GLN A 1 115 ? -24.472 -3.402 10.922 1.00 77.81 115 GLN A O 1
ATOM 866 N N . THR A 1 116 ? -23.855 -1.255 11.200 1.00 70.94 116 THR A N 1
ATOM 867 C CA . THR A 1 116 ? -25.240 -0.825 11.411 1.00 70.94 116 THR A CA 1
ATOM 868 C C . THR A 1 116 ? -25.958 -0.980 10.072 1.00 70.94 116 THR A C 1
ATOM 870 O O . THR A 1 116 ? -25.535 -0.354 9.089 1.00 70.94 116 THR A O 1
ATOM 873 N N . PRO A 1 117 ? -27.003 -1.827 9.977 1.00 62.47 117 PRO A N 1
ATOM 874 C CA . PRO A 1 117 ? -27.748 -1.960 8.740 1.00 62.47 117 PRO A CA 1
ATOM 875 C C . PRO A 1 117 ? -28.256 -0.576 8.360 1.00 62.47 117 PRO A C 1
ATOM 877 O O . PRO A 1 117 ? -28.810 0.143 9.196 1.00 62.47 117 PRO A O 1
ATOM 880 N N . LEU A 1 118 ? -28.016 -0.184 7.106 1.00 57.94 118 LEU A N 1
ATOM 881 C CA . LEU A 1 118 ? -28.547 1.068 6.588 1.00 57.94 118 LEU A CA 1
ATOM 882 C C . LEU A 1 118 ? -30.049 1.072 6.890 1.00 57.94 118 LEU A C 1
ATOM 884 O O . LEU A 1 118 ? -30.718 0.099 6.519 1.00 57.94 118 LEU A O 1
ATOM 888 N N . PRO A 1 119 ? -30.590 2.105 7.567 1.00 55.72 119 PRO A N 1
ATOM 889 C CA . PRO A 1 119 ? -32.033 2.226 7.652 1.00 55.72 119 PRO A CA 1
ATOM 890 C C . PRO A 1 119 ? -32.559 2.136 6.216 1.00 55.72 119 PRO A C 1
ATOM 892 O O . PRO A 1 119 ? -31.904 2.692 5.321 1.00 55.72 119 PRO A O 1
ATOM 895 N N . PRO A 1 120 ? -33.664 1.404 5.966 1.00 54.41 120 PRO A N 1
ATOM 896 C CA . PRO A 1 120 ? -34.235 1.330 4.631 1.00 54.41 120 PRO A CA 1
ATOM 897 C C . PRO A 1 120 ? -34.335 2.763 4.138 1.00 54.41 120 PRO A C 1
ATOM 899 O O . PRO A 1 120 ? -34.920 3.604 4.826 1.00 54.41 120 PRO A O 1
ATOM 902 N N . VAL A 1 121 ? -33.637 3.060 3.040 1.00 51.69 121 VAL A N 1
ATOM 903 C CA . VAL A 1 121 ? -33.607 4.408 2.487 1.00 51.69 121 VAL A CA 1
ATOM 904 C C . VAL A 1 121 ? -35.060 4.716 2.179 1.00 51.69 121 VAL A C 1
ATOM 906 O O . VAL A 1 121 ? -35.613 4.165 1.231 1.00 51.69 121 VAL A O 1
ATOM 909 N N . ALA A 1 122 ? -35.705 5.509 3.036 1.00 52.34 122 ALA A N 1
ATOM 910 C CA . ALA A 1 122 ? -37.014 6.037 2.730 1.00 52.34 122 ALA A CA 1
ATOM 911 C C . ALA A 1 122 ? -36.796 6.795 1.432 1.00 52.34 122 ALA A C 1
ATOM 913 O O . ALA A 1 122 ? -35.984 7.727 1.414 1.00 52.34 122 ALA A O 1
ATOM 914 N N . GLU A 1 123 ? -37.406 6.315 0.345 1.00 52.56 123 GLU A N 1
ATOM 915 C CA . GLU A 1 123 ? -37.283 6.985 -0.937 1.00 52.56 123 GLU A CA 1
ATOM 916 C C . GLU A 1 123 ? -37.596 8.458 -0.679 1.00 52.56 123 GLU A C 1
ATOM 918 O O . GLU A 1 123 ? -38.660 8.762 -0.121 1.00 52.56 123 GLU A O 1
ATOM 923 N N . PRO A 1 124 ? -36.643 9.370 -0.946 1.00 64.25 124 PRO A N 1
ATOM 924 C CA . PRO A 1 124 ? -36.882 10.782 -0.723 1.00 64.25 124 PRO A CA 1
ATOM 925 C C . PRO A 1 124 ? -38.182 11.137 -1.432 1.00 64.25 124 PRO A C 1
ATOM 927 O O . PRO A 1 124 ? -38.390 10.724 -2.577 1.00 64.25 124 PRO A O 1
ATOM 930 N N . ALA A 1 125 ? -39.069 11.861 -0.743 1.00 74.50 125 ALA A N 1
ATOM 931 C CA . ALA A 1 125 ? -40.347 12.241 -1.326 1.00 74.50 125 ALA A CA 1
ATOM 932 C C . ALA A 1 125 ? -40.088 12.833 -2.726 1.00 74.50 125 ALA A C 1
ATOM 934 O O . ALA A 1 125 ? -39.111 13.574 -2.881 1.00 74.50 125 ALA A O 1
ATOM 935 N N . PRO A 1 126 ? -40.917 12.544 -3.745 1.00 70.81 126 PRO A N 1
ATOM 936 C CA . PRO A 1 126 ? -40.664 12.982 -5.122 1.00 70.81 126 PRO A CA 1
ATOM 937 C C . PRO A 1 126 ? -40.339 14.482 -5.236 1.00 70.81 126 PRO A C 1
ATOM 939 O O . PRO A 1 126 ? -39.524 14.902 -6.055 1.00 70.81 126 PRO A O 1
ATOM 942 N N . GLU A 1 127 ? -40.914 15.296 -4.347 1.00 72.62 127 GLU A N 1
ATOM 943 C CA . GLU A 1 127 ? -40.637 16.728 -4.224 1.00 72.62 127 GLU A CA 1
ATOM 944 C C . GLU A 1 127 ? -39.206 17.062 -3.768 1.00 72.62 127 GLU A C 1
ATOM 946 O O . GLU A 1 127 ? -38.630 18.063 -4.199 1.00 72.62 127 GLU A O 1
ATOM 951 N N . GLU A 1 128 ? -38.618 16.259 -2.883 1.00 63.44 128 GLU A N 1
ATOM 952 C CA . GLU A 1 128 ? -37.250 16.431 -2.396 1.00 63.44 128 GLU A CA 1
ATOM 953 C C . GLU A 1 128 ? -36.229 16.006 -3.453 1.00 63.44 128 GLU A C 1
ATOM 955 O O . GLU A 1 128 ? -35.266 16.739 -3.686 1.00 63.44 128 GLU A O 1
ATOM 960 N N . VAL A 1 129 ? -36.499 14.918 -4.186 1.00 65.25 129 VAL A N 1
ATOM 961 C CA . VAL A 1 129 ? -35.722 14.536 -5.380 1.00 65.25 129 VAL A CA 1
ATOM 962 C C . VAL A 1 129 ? -35.756 15.657 -6.412 1.00 65.25 129 VAL A C 1
ATOM 964 O O . VAL A 1 129 ? -34.703 16.135 -6.834 1.00 65.25 129 VAL A O 1
ATOM 967 N N . ALA A 1 130 ? -36.949 16.163 -6.740 1.00 71.44 130 ALA A N 1
ATOM 968 C CA . ALA A 1 130 ? -37.111 17.268 -7.678 1.00 71.44 130 ALA A CA 1
ATOM 969 C C . ALA A 1 130 ? -36.368 18.536 -7.220 1.00 71.44 130 ALA A C 1
ATOM 971 O O . ALA A 1 130 ? -35.770 19.237 -8.037 1.00 71.44 130 ALA A O 1
ATOM 972 N N . ARG A 1 131 ? -36.333 18.832 -5.910 1.00 75.50 131 ARG A N 1
ATOM 973 C CA . ARG A 1 131 ? -35.547 19.952 -5.359 1.00 75.50 131 ARG A CA 1
ATOM 974 C C . ARG A 1 131 ? -34.041 19.727 -5.466 1.00 75.50 131 ARG A C 1
ATOM 976 O O . ARG A 1 131 ? -33.322 20.675 -5.792 1.00 75.50 131 ARG A O 1
ATOM 983 N N . ILE A 1 132 ? -33.555 18.519 -5.178 1.00 66.69 132 ILE A N 1
ATOM 984 C CA . ILE A 1 132 ? -32.134 18.167 -5.298 1.00 66.69 132 ILE A CA 1
ATOM 985 C C . ILE A 1 132 ? -31.703 18.268 -6.764 1.00 66.69 132 ILE A C 1
ATOM 987 O O . ILE A 1 132 ? -30.697 18.918 -7.055 1.00 66.69 132 ILE A O 1
ATOM 991 N N . GLU A 1 133 ? -32.491 17.722 -7.689 1.00 70.00 133 GLU A N 1
ATOM 992 C CA . GLU A 1 133 ? -32.236 17.817 -9.126 1.00 70.00 133 GLU A CA 1
ATOM 993 C C . GLU A 1 133 ? -32.295 19.255 -9.636 1.00 70.00 133 GLU A C 1
ATOM 995 O O . GLU A 1 133 ? -31.386 19.683 -10.343 1.00 70.00 133 GLU A O 1
ATOM 1000 N N . ALA A 1 134 ? -33.297 20.044 -9.237 1.00 74.62 134 ALA A N 1
ATOM 1001 C CA . ALA A 1 134 ? -33.387 21.453 -9.615 1.00 74.62 134 ALA A CA 1
ATOM 1002 C C . ALA A 1 134 ? -32.176 22.252 -9.109 1.00 74.62 134 ALA A C 1
ATOM 1004 O O . ALA A 1 134 ? -31.621 23.078 -9.835 1.00 74.62 134 ALA A O 1
ATOM 1005 N N . ARG A 1 135 ? -31.710 21.978 -7.883 1.00 75.50 135 ARG A N 1
ATOM 1006 C CA . ARG A 1 135 ? -30.501 22.600 -7.325 1.00 75.50 135 ARG A CA 1
ATOM 1007 C C . ARG A 1 135 ? -29.240 22.167 -8.073 1.00 75.50 135 ARG A C 1
ATOM 1009 O O . ARG A 1 135 ? -28.360 22.996 -8.297 1.00 75.50 135 ARG A O 1
ATOM 1016 N N . ARG A 1 136 ? -29.160 20.895 -8.468 1.00 67.88 136 ARG A N 1
ATOM 1017 C CA . ARG A 1 136 ? -28.060 20.341 -9.263 1.00 67.88 136 ARG A CA 1
ATOM 1018 C C . ARG A 1 136 ? -28.022 20.970 -10.661 1.00 67.88 136 ARG A C 1
ATOM 1020 O O . ARG A 1 136 ? -26.971 21.458 -11.057 1.00 67.88 136 ARG A O 1
ATOM 1027 N N . ARG A 1 137 ? -29.167 21.068 -11.347 1.00 72.69 137 ARG A N 1
ATOM 1028 C CA . ARG A 1 137 ? -29.319 21.751 -12.648 1.00 72.69 137 ARG A CA 1
ATOM 1029 C C . ARG A 1 137 ? -28.932 23.225 -12.570 1.00 72.69 137 ARG A C 1
ATOM 1031 O O . ARG A 1 137 ? -28.197 23.702 -13.424 1.00 72.69 137 ARG A O 1
ATOM 1038 N N . ARG A 1 138 ? -29.358 23.935 -11.519 1.00 78.12 138 ARG A N 1
ATOM 1039 C CA . ARG A 1 138 ? -28.993 25.346 -11.317 1.00 78.12 138 ARG A CA 1
ATOM 1040 C C . ARG A 1 138 ? -27.483 25.535 -11.152 1.00 78.12 138 ARG A C 1
ATOM 1042 O O . ARG A 1 138 ? -26.922 26.430 -11.765 1.00 78.12 138 ARG A O 1
ATOM 1049 N N . LYS A 1 139 ? -26.830 24.667 -10.372 1.00 68.38 139 LYS A N 1
ATOM 1050 C CA . LYS A 1 139 ? -25.368 24.687 -10.210 1.00 68.38 139 LYS A CA 1
ATOM 1051 C C . LYS A 1 139 ? -24.628 24.355 -11.501 1.00 68.38 139 LYS A C 1
ATOM 1053 O O . LYS A 1 139 ? -23.617 24.981 -11.778 1.00 68.38 139 LYS A O 1
ATOM 1058 N N . PHE A 1 140 ? -25.116 23.383 -12.268 1.00 67.06 140 PHE A N 1
ATOM 1059 C CA . PHE A 1 140 ? -24.536 23.058 -13.568 1.00 67.06 140 PHE A CA 1
ATOM 1060 C C . PHE A 1 140 ? -24.628 24.241 -14.538 1.00 67.06 140 PHE A C 1
ATOM 1062 O O . PHE A 1 140 ? -23.621 24.607 -15.135 1.00 67.06 140 PHE A O 1
ATOM 1069 N N . ALA A 1 141 ? -25.771 24.928 -14.576 1.00 72.44 141 ALA A N 1
ATOM 1070 C CA . ALA A 1 141 ? -25.923 26.155 -15.352 1.00 72.44 141 ALA A CA 1
ATOM 1071 C C . ALA A 1 141 ? -24.972 27.281 -14.892 1.00 72.44 141 ALA A C 1
ATOM 1073 O O . ALA A 1 141 ? -24.413 27.983 -15.729 1.00 72.44 141 ALA A O 1
ATOM 1074 N N . GLU A 1 142 ? -24.737 27.439 -13.582 1.00 75.75 142 GLU A N 1
ATOM 1075 C CA . GLU A 1 142 ? -23.791 28.434 -13.039 1.00 75.75 142 GLU A CA 1
ATOM 1076 C C . GLU A 1 142 ? -22.333 28.187 -13.465 1.00 75.75 142 GLU A C 1
ATOM 1078 O O . GLU A 1 142 ? -21.578 29.145 -13.610 1.00 75.75 142 GLU A O 1
ATOM 1083 N N . ILE A 1 143 ? -21.937 26.931 -13.694 1.00 74.12 143 ILE A N 1
ATOM 1084 C CA . ILE A 1 143 ? -20.592 26.575 -14.183 1.00 74.12 143 ILE A CA 1
ATOM 1085 C C . ILE A 1 143 ? -20.526 26.410 -15.710 1.00 74.12 143 ILE A C 1
ATOM 1087 O O . ILE A 1 143 ? -19.527 25.916 -16.225 1.00 74.12 143 ILE A O 1
ATOM 1091 N N . GLY A 1 144 ? -21.579 26.801 -16.438 1.00 76.62 144 GLY A N 1
ATOM 1092 C CA . GLY A 1 144 ? -21.645 26.688 -17.899 1.00 76.62 144 GLY A CA 1
ATOM 1093 C C . GLY A 1 144 ? -21.787 25.254 -18.424 1.00 76.62 144 GLY A C 1
ATOM 1094 O O . GLY A 1 144 ? -21.570 25.014 -19.607 1.00 76.62 144 GLY A O 1
ATOM 1095 N N . TYR A 1 145 ? -22.142 24.298 -17.564 1.00 57.47 145 TYR A N 1
ATOM 1096 C CA . TYR A 1 145 ? -22.417 22.919 -17.950 1.00 57.47 145 TYR A CA 1
ATOM 1097 C C . TYR A 1 145 ? -23.901 22.783 -18.303 1.00 57.47 145 TYR A C 1
ATOM 1099 O O . TYR A 1 145 ? -24.758 22.899 -17.424 1.00 57.47 145 TYR A O 1
ATOM 1107 N N . ASP A 1 146 ? -24.213 22.554 -19.579 1.00 68.44 146 ASP A N 1
ATOM 1108 C CA . ASP A 1 146 ? -25.584 22.341 -20.045 1.00 68.44 146 ASP A CA 1
ATOM 1109 C C . ASP A 1 146 ? -25.918 20.836 -20.074 1.00 68.44 146 ASP A C 1
ATOM 1111 O O . ASP A 1 146 ? -25.439 20.113 -20.949 1.00 68.44 146 ASP A O 1
ATOM 1115 N N . PRO A 1 147 ? -26.741 20.329 -19.135 1.00 55.72 147 PRO A N 1
ATOM 1116 C CA . PRO A 1 147 ? -27.121 18.921 -19.096 1.00 55.72 147 PRO A CA 1
ATOM 1117 C C . PRO A 1 147 ? -28.158 18.538 -20.167 1.00 55.72 147 PRO A C 1
ATOM 1119 O O . PRO A 1 147 ? -28.556 17.377 -20.209 1.00 55.72 147 PRO A O 1
ATOM 1122 N N . THR A 1 148 ? -28.637 19.485 -20.988 1.00 53.78 148 THR A N 1
ATOM 1123 C CA . THR A 1 148 ? -29.542 19.220 -22.123 1.00 53.78 148 THR A CA 1
ATOM 1124 C C . THR A 1 148 ? -28.822 19.004 -23.449 1.00 53.78 148 THR A C 1
ATOM 1126 O O . THR A 1 148 ? -29.481 18.723 -24.450 1.00 53.78 148 THR A O 1
ATOM 1129 N N . ILE A 1 149 ? -27.484 19.047 -23.460 1.00 50.97 149 ILE A N 1
ATOM 1130 C CA . ILE A 1 149 ? -26.702 18.489 -24.565 1.00 50.97 149 ILE A CA 1
ATOM 1131 C C . ILE A 1 149 ? -26.870 16.968 -24.515 1.00 50.97 149 ILE A C 1
ATOM 1133 O O . ILE A 1 149 ? -26.130 16.245 -23.849 1.00 50.97 149 ILE A O 1
ATOM 1137 N N . ASP A 1 150 ? -27.912 16.504 -25.194 1.00 43.94 150 ASP A N 1
ATOM 1138 C CA . ASP A 1 150 ? -28.120 15.113 -25.540 1.00 43.94 150 ASP A CA 1
ATOM 1139 C C . ASP A 1 150 ? -26.941 14.682 -26.424 1.00 43.94 150 ASP A C 1
ATOM 1141 O O . ASP A 1 150 ? -26.831 15.086 -27.580 1.00 43.94 150 ASP A O 1
ATOM 1145 N N . LEU A 1 151 ? -26.030 13.873 -25.879 1.00 45.22 151 LEU A N 1
ATOM 1146 C CA . LEU A 1 151 ? -24.987 13.184 -26.653 1.00 45.22 151 LEU A CA 1
ATOM 1147 C C . LEU A 1 151 ? -25.578 12.017 -27.478 1.00 45.22 151 LEU A C 1
ATOM 1149 O O . LEU A 1 151 ? -24.893 11.040 -27.785 1.00 45.22 151 LEU A O 1
ATOM 1153 N N . GLY A 1 152 ? -26.858 12.105 -27.839 1.00 42.75 152 GLY A N 1
ATOM 1154 C CA . GLY A 1 152 ? -27.543 11.221 -28.761 1.00 42.75 152 GLY A CA 1
ATOM 1155 C C . GLY A 1 152 ? -27.139 11.490 -30.211 1.00 42.75 152 GLY A C 1
ATOM 1156 O O . GLY A 1 152 ? -27.509 12.499 -30.802 1.00 42.75 152 GLY A O 1
ATOM 1157 N N . ALA A 1 153 ? -26.439 10.513 -30.792 1.00 43.50 153 ALA A N 1
ATOM 1158 C CA . ALA A 1 153 ? -26.239 10.303 -32.229 1.00 43.50 153 ALA A CA 1
ATOM 1159 C C . ALA A 1 153 ? -25.390 11.341 -32.992 1.00 43.50 153 ALA A C 1
ATOM 1161 O O . ALA A 1 153 ? -25.838 11.944 -33.965 1.00 43.50 153 ALA A O 1
ATOM 1162 N N . VAL A 1 154 ? -24.101 11.431 -32.657 1.00 40.75 154 VAL A N 1
ATOM 1163 C CA . VAL A 1 154 ? -23.079 11.793 -33.655 1.00 40.75 154 VAL A CA 1
ATOM 1164 C C . VAL A 1 154 ? -22.385 10.497 -34.090 1.00 40.75 154 VAL A C 1
ATOM 1166 O O . VAL A 1 154 ? -21.869 9.786 -33.225 1.00 40.75 154 VAL A O 1
ATOM 1169 N N . PRO A 1 155 ? -22.372 10.130 -35.387 1.00 41.00 155 PRO A N 1
ATOM 1170 C CA . PRO A 1 155 ? -21.597 8.984 -35.836 1.00 41.00 155 PRO A CA 1
ATOM 1171 C C . PRO A 1 155 ? -20.111 9.289 -35.611 1.00 41.00 155 PRO A C 1
ATOM 1173 O O . PRO A 1 155 ? -19.562 10.231 -36.181 1.00 41.00 155 PRO A O 1
ATOM 1176 N N . LEU A 1 156 ? -19.479 8.473 -34.765 1.00 41.59 156 LEU A N 1
ATOM 1177 C CA . LEU A 1 156 ? -18.105 8.576 -34.249 1.00 41.59 156 LEU A CA 1
ATOM 1178 C C . LEU A 1 156 ? -16.985 8.618 -35.312 1.00 41.59 156 LEU A C 1
ATOM 1180 O O . LEU A 1 156 ? -15.817 8.707 -34.950 1.00 41.59 156 LEU A O 1
ATOM 1184 N N . GLN A 1 157 ? -17.308 8.579 -36.606 1.00 43.09 157 GLN A N 1
ATOM 1185 C CA . GLN A 1 157 ? -16.320 8.597 -37.685 1.00 43.09 157 GLN A CA 1
ATOM 1186 C C . GLN A 1 157 ? -15.943 10.013 -38.157 1.00 43.09 157 GLN A C 1
ATOM 1188 O O . GLN A 1 157 ? -14.821 10.214 -38.598 1.00 43.09 157 GLN A O 1
ATOM 1193 N N . ALA A 1 158 ? -16.838 11.006 -38.070 1.00 43.22 158 ALA A N 1
ATOM 1194 C CA . ALA A 1 158 ? -16.602 12.301 -38.730 1.00 43.22 158 ALA A CA 1
ATOM 1195 C C . ALA A 1 158 ? -15.758 13.290 -37.903 1.00 43.22 158 ALA A C 1
ATOM 1197 O O . ALA A 1 158 ? -15.081 14.144 -38.466 1.00 43.22 158 ALA A O 1
ATOM 1198 N N . THR A 1 159 ? -15.758 13.179 -36.573 1.00 45.25 159 THR A N 1
ATOM 1199 C CA . THR A 1 159 ? -15.027 14.101 -35.684 1.00 45.25 159 THR A CA 1
ATOM 1200 C C . THR A 1 159 ? -13.591 13.668 -35.382 1.00 45.25 159 THR A C 1
ATOM 1202 O O . THR A 1 159 ? -12.808 14.488 -34.905 1.00 45.25 159 THR A O 1
ATOM 1205 N N . LEU A 1 160 ? -13.211 12.424 -35.700 1.00 42.94 160 LEU A N 1
ATOM 1206 C CA . LEU A 1 160 ? -11.826 11.956 -35.562 1.00 42.94 160 LEU A CA 1
ATOM 1207 C C . LEU A 1 160 ? -10.937 12.372 -36.751 1.00 42.94 160 LEU A C 1
ATOM 1209 O O . LEU A 1 160 ? -9.737 12.568 -36.570 1.00 42.94 160 LEU A O 1
ATOM 1213 N N . ASP A 1 161 ? -11.520 12.571 -37.938 1.00 42.84 161 ASP A N 1
ATOM 1214 C CA . ASP A 1 161 ? -10.779 12.965 -39.148 1.00 42.84 161 ASP A CA 1
ATOM 1215 C C . ASP A 1 161 ? -10.432 14.463 -39.187 1.00 42.84 161 ASP A C 1
ATOM 1217 O O . ASP A 1 161 ? -9.465 14.866 -39.834 1.00 42.84 161 ASP A O 1
ATOM 1221 N N . GLU A 1 162 ? -11.178 15.306 -38.470 1.00 46.28 162 GLU A N 1
ATOM 1222 C CA . GLU A 1 162 ? -10.934 16.754 -38.448 1.00 46.28 162 GLU A CA 1
ATOM 1223 C C . GLU A 1 162 ? -10.006 17.181 -37.297 1.00 46.28 162 GLU A C 1
ATOM 1225 O O . GLU A 1 162 ? -9.269 18.157 -37.431 1.00 46.28 162 GLU A O 1
ATOM 1230 N N . ALA A 1 163 ? -9.948 16.398 -36.212 1.00 48.16 163 ALA A N 1
ATOM 1231 C CA . ALA A 1 163 ? -9.013 16.603 -35.101 1.00 48.16 163 ALA A CA 1
ATOM 1232 C C . ALA A 1 163 ? -7.595 16.055 -35.374 1.00 48.16 163 ALA A C 1
ATOM 1234 O O . ALA A 1 163 ? -6.644 16.498 -34.734 1.00 48.16 163 ALA A O 1
ATOM 1235 N N . ASN A 1 164 ? -7.440 15.142 -36.343 1.00 46.12 164 ASN A N 1
ATOM 1236 C CA . ASN A 1 164 ? -6.148 14.571 -36.759 1.00 46.12 164 ASN A CA 1
ATOM 1237 C C . ASN A 1 164 ? -5.527 15.259 -37.987 1.00 46.12 164 ASN A C 1
ATOM 1239 O O . ASN A 1 164 ? -4.538 14.777 -38.541 1.00 46.12 164 ASN A O 1
ATOM 1243 N N . ARG A 1 165 ? -6.081 16.390 -38.439 1.00 41.62 165 ARG A N 1
ATOM 1244 C CA . ARG A 1 165 ? -5.496 17.153 -39.544 1.00 41.62 165 ARG A CA 1
ATOM 1245 C C . ARG A 1 165 ? -4.333 17.992 -39.013 1.00 41.62 165 ARG A C 1
ATOM 1247 O O . ARG A 1 165 ? -4.530 19.106 -38.534 1.00 41.62 165 ARG A O 1
ATOM 1254 N N . GLU A 1 166 ? -3.122 17.441 -39.080 1.00 50.22 166 GLU A N 1
ATOM 1255 C CA . GLU A 1 166 ? -1.901 18.199 -38.796 1.00 50.22 166 GLU A CA 1
ATOM 1256 C C . GLU A 1 166 ? -1.855 19.474 -39.663 1.00 50.22 166 GLU A C 1
ATOM 1258 O O . GLU A 1 166 ? -2.127 19.415 -40.871 1.00 50.22 166 GLU A O 1
ATOM 1263 N N . PRO A 1 167 ? -1.524 20.645 -39.086 1.00 54.41 167 PRO A N 1
ATOM 1264 C CA . PRO A 1 167 ? -1.294 21.844 -39.874 1.00 54.41 167 PRO A CA 1
ATOM 1265 C C . PRO A 1 167 ? -0.110 21.602 -40.814 1.00 54.41 167 PRO A C 1
ATOM 1267 O O . PRO A 1 167 ? 0.948 21.140 -40.390 1.00 54.41 167 PRO A O 1
ATOM 1270 N N . ALA A 1 168 ? -0.295 21.912 -42.100 1.00 52.03 168 ALA A N 1
ATOM 1271 C CA . ALA A 1 168 ? 0.752 21.769 -43.103 1.00 52.03 168 ALA A CA 1
ATOM 1272 C C . ALA A 1 168 ? 2.038 22.490 -42.641 1.00 52.03 168 ALA A C 1
ATOM 1274 O O . ALA A 1 168 ? 1.962 23.662 -42.257 1.00 52.03 168 ALA A O 1
ATOM 1275 N N . PRO A 1 169 ? 3.206 21.823 -42.660 1.00 44.19 169 PRO A N 1
ATOM 1276 C CA . PRO A 1 169 ? 4.439 22.418 -42.171 1.00 44.19 169 PRO A CA 1
ATOM 1277 C C . PRO A 1 169 ? 4.870 23.582 -43.068 1.00 44.19 169 PRO A C 1
ATOM 1279 O O . PRO A 1 169 ? 4.902 23.467 -44.294 1.00 44.19 169 PRO A O 1
ATOM 1282 N N . ASP A 1 170 ? 5.219 24.699 -42.431 1.00 47.78 170 ASP A N 1
ATOM 1283 C CA . ASP A 1 170 ? 5.805 25.877 -43.065 1.00 47.78 170 ASP A CA 1
ATOM 1284 C C . ASP A 1 170 ? 7.145 25.494 -43.738 1.00 47.78 170 ASP A C 1
ATOM 1286 O O . ASP A 1 170 ? 8.094 25.100 -43.049 1.00 47.78 170 ASP A O 1
ATOM 1290 N N . PRO A 1 171 ? 7.264 25.590 -45.077 1.00 43.41 171 PRO A N 1
ATOM 1291 C CA . PRO A 1 171 ? 8.459 25.167 -45.806 1.00 43.41 171 PRO A CA 1
ATOM 1292 C C . PRO A 1 171 ? 9.672 26.097 -45.618 1.00 43.41 171 PRO A C 1
ATOM 1294 O O . PRO A 1 171 ? 10.706 25.885 -46.253 1.00 43.41 171 PRO A O 1
ATOM 1297 N N . SER A 1 172 ? 9.594 27.122 -44.763 1.00 45.06 172 SER A N 1
ATOM 1298 C CA . SER A 1 172 ? 10.687 28.079 -44.554 1.00 45.06 172 SER A CA 1
ATOM 1299 C C . SER A 1 172 ? 11.704 27.700 -43.462 1.00 45.06 172 SER A C 1
ATOM 1301 O O . SER A 1 172 ? 12.757 28.336 -43.387 1.00 45.06 172 SER A O 1
ATOM 1303 N N . LEU A 1 173 ? 11.462 26.649 -42.662 1.00 41.69 173 LEU A N 1
ATOM 1304 C CA . LEU A 1 173 ? 12.262 26.360 -41.455 1.00 41.69 173 LEU A CA 1
ATOM 1305 C C . LEU A 1 173 ? 13.313 25.236 -41.550 1.00 41.69 173 LEU A C 1
ATOM 1307 O O . LEU A 1 173 ? 14.023 25.002 -40.575 1.00 41.69 173 LEU A O 1
ATOM 1311 N N . TYR A 1 174 ? 13.519 24.602 -42.710 1.00 39.38 174 TYR A N 1
ATOM 1312 C CA . TYR A 1 174 ? 14.548 23.558 -42.857 1.00 39.38 174 TYR A CA 1
ATOM 1313 C C . TYR A 1 174 ? 15.496 23.830 -44.030 1.00 39.38 174 TYR A C 1
ATOM 1315 O O . TYR A 1 174 ? 15.313 23.356 -45.148 1.00 39.38 174 TYR A O 1
ATOM 1323 N N . LYS A 1 175 ? 16.573 24.572 -43.751 1.00 44.16 175 LYS A N 1
ATOM 1324 C CA . LYS A 1 175 ? 17.797 24.577 -44.565 1.00 44.16 175 LYS A CA 1
ATOM 1325 C C . LYS A 1 175 ? 18.979 24.105 -43.724 1.00 44.16 175 LYS A C 1
ATOM 1327 O O . LYS A 1 175 ? 19.691 24.953 -43.207 1.00 44.16 175 LYS A O 1
ATOM 1332 N N . VAL A 1 176 ? 19.227 22.794 -43.645 1.00 34.94 176 VAL A N 1
ATOM 1333 C CA . VAL A 1 176 ? 20.569 22.213 -43.408 1.00 34.94 176 VAL A CA 1
ATOM 1334 C C . VAL A 1 176 ? 20.615 20.762 -43.930 1.00 34.94 176 VAL A C 1
ATOM 1336 O O . VAL A 1 176 ? 19.906 19.920 -43.403 1.00 34.94 176 VAL A O 1
ATOM 1339 N N . GLY A 1 177 ? 21.497 20.490 -44.907 1.00 33.84 177 GLY A N 1
ATOM 1340 C CA . GLY A 1 177 ? 22.309 19.257 -45.046 1.00 33.84 177 GLY A CA 1
ATOM 1341 C C . GLY A 1 177 ? 21.653 17.920 -45.467 1.00 33.84 177 GLY A C 1
ATOM 1342 O O . GLY A 1 177 ? 20.569 17.600 -45.000 1.00 33.84 177 GLY A O 1
ATOM 1343 N N . PRO A 1 178 ? 22.302 17.093 -46.320 1.00 37.38 178 PRO A N 1
ATOM 1344 C CA . PRO A 1 178 ? 21.666 15.940 -46.962 1.00 37.38 178 PRO A CA 1
ATOM 1345 C C . PRO A 1 178 ? 21.724 14.660 -46.109 1.00 37.38 178 PRO A C 1
ATOM 1347 O O . PRO A 1 178 ? 22.778 14.306 -45.583 1.00 37.38 178 PRO A O 1
ATOM 1350 N N . GLN A 1 179 ? 20.616 13.914 -46.056 1.00 37.88 179 GLN A N 1
ATOM 1351 C CA . GLN A 1 179 ? 20.567 12.532 -45.566 1.00 37.88 179 GLN A CA 1
ATOM 1352 C C . GLN A 1 179 ? 19.972 11.611 -46.654 1.00 37.88 179 GLN A C 1
ATOM 1354 O O . GLN A 1 179 ? 18.877 11.899 -47.139 1.00 37.88 179 GLN A O 1
ATOM 1359 N N . PRO A 1 180 ? 20.651 10.511 -47.041 1.00 44.88 180 PRO A N 1
ATOM 1360 C CA . PRO A 1 180 ? 20.136 9.520 -47.978 1.00 44.88 180 PRO A CA 1
ATOM 1361 C C . PRO A 1 180 ? 19.605 8.308 -47.201 1.00 44.88 180 PRO A C 1
ATOM 1363 O O . PRO A 1 180 ? 20.390 7.481 -46.750 1.00 44.88 180 PRO A O 1
ATOM 1366 N N . TRP A 1 181 ? 18.291 8.189 -47.000 1.00 36.44 181 TRP A N 1
ATOM 1367 C CA . TRP A 1 181 ? 17.731 6.952 -46.423 1.00 36.44 181 TRP A CA 1
ATOM 1368 C C . TRP A 1 181 ? 16.285 6.628 -46.819 1.00 36.44 181 TRP A C 1
ATOM 1370 O O . TRP A 1 181 ? 15.675 5.757 -46.211 1.00 36.44 181 TRP A O 1
ATOM 1380 N N . ARG A 1 182 ? 15.721 7.256 -47.862 1.00 34.53 182 ARG A N 1
ATOM 1381 C CA . ARG A 1 182 ? 14.307 7.027 -48.217 1.00 34.53 182 ARG A CA 1
ATOM 1382 C C . ARG A 1 182 ? 14.030 5.977 -49.303 1.00 34.53 182 ARG A C 1
ATOM 1384 O O . ARG A 1 182 ? 12.866 5.684 -49.536 1.00 34.53 182 ARG A O 1
ATOM 1391 N N . ASP A 1 183 ? 15.054 5.335 -49.866 1.00 36.03 183 ASP A N 1
ATOM 1392 C CA . ASP A 1 183 ? 14.875 4.346 -50.949 1.00 36.03 183 ASP A CA 1
ATOM 1393 C C . ASP A 1 183 ? 15.028 2.874 -50.507 1.00 36.03 183 ASP A C 1
ATOM 1395 O O . ASP A 1 183 ? 15.009 1.976 -51.342 1.00 36.03 183 ASP A O 1
ATOM 1399 N N . ALA A 1 184 ? 15.147 2.586 -49.204 1.00 41.12 184 ALA A N 1
ATOM 1400 C CA . ALA A 1 184 ? 15.370 1.217 -48.709 1.00 41.12 184 ALA A CA 1
ATOM 1401 C C . ALA A 1 184 ? 14.124 0.503 -48.140 1.00 41.12 184 ALA A C 1
ATOM 1403 O O . ALA A 1 184 ? 14.240 -0.628 -47.686 1.00 41.12 184 ALA A O 1
ATOM 1404 N N . GLN A 1 185 ? 12.933 1.116 -48.156 1.00 38.31 185 GLN A N 1
ATOM 1405 C CA . GLN A 1 185 ? 11.730 0.538 -47.520 1.00 38.31 185 GLN A CA 1
ATOM 1406 C C . GLN A 1 185 ? 10.601 0.127 -48.478 1.00 38.31 185 GLN A C 1
ATOM 1408 O O . GLN A 1 185 ? 9.499 -0.165 -48.024 1.00 38.31 185 GLN A O 1
ATOM 1413 N N . GLN A 1 186 ? 10.849 0.041 -49.788 1.00 38.84 186 GLN A N 1
ATOM 1414 C CA . GLN A 1 186 ? 9.814 -0.355 -50.761 1.00 38.84 186 GLN A CA 1
ATOM 1415 C C . GLN A 1 186 ? 10.143 -1.598 -51.596 1.00 38.84 186 GLN A C 1
ATOM 1417 O O . GLN A 1 186 ? 9.640 -1.761 -52.705 1.00 38.84 186 GLN A O 1
ATOM 1422 N N . ALA A 1 187 ? 10.941 -2.512 -51.045 1.00 42.75 187 ALA A N 1
ATOM 1423 C CA . ALA A 1 187 ? 11.133 -3.835 -51.624 1.00 42.75 187 ALA A CA 1
ATOM 1424 C C . ALA A 1 187 ? 11.362 -4.886 -50.531 1.00 42.75 187 ALA A C 1
ATOM 1426 O O . ALA A 1 187 ? 12.481 -5.336 -50.347 1.00 42.75 187 ALA A O 1
ATOM 1427 N N . HIS A 1 188 ? 10.309 -5.277 -49.812 1.00 37.44 188 HIS A N 1
ATOM 1428 C CA . HIS A 1 188 ? 10.239 -6.627 -49.253 1.00 37.44 188 HIS A CA 1
ATOM 1429 C C . HIS A 1 188 ? 8.824 -7.168 -49.434 1.00 37.44 188 HIS A C 1
ATOM 1431 O O . HIS A 1 188 ? 7.869 -6.793 -48.759 1.00 37.44 188 HIS A O 1
ATOM 1437 N N . THR A 1 189 ? 8.749 -7.971 -50.486 1.00 36.06 189 THR A N 1
ATOM 1438 C CA . THR A 1 189 ? 7.696 -8.889 -50.880 1.00 36.06 189 THR A CA 1
ATOM 1439 C C . THR A 1 189 ? 7.467 -9.928 -49.786 1.00 36.06 189 THR A C 1
ATOM 1441 O O . THR A 1 189 ? 8.410 -10.321 -49.109 1.00 36.06 189 THR A O 1
ATOM 1444 N N . GLU A 1 190 ? 6.209 -10.344 -49.668 1.00 43.81 190 GLU A N 1
ATOM 1445 C CA . GLU A 1 190 ? 5.695 -11.555 -49.023 1.00 43.81 190 GLU A CA 1
ATOM 1446 C C . GLU A 1 190 ? 6.758 -12.663 -48.862 1.00 43.81 190 GLU A C 1
ATOM 1448 O O . GLU A 1 190 ? 7.093 -13.358 -49.820 1.00 43.81 190 GLU A O 1
ATOM 1453 N N . GLU A 1 191 ? 7.277 -12.820 -47.645 1.00 39.22 191 GLU A N 1
ATOM 1454 C CA . GLU A 1 191 ? 7.995 -14.014 -47.194 1.00 39.22 191 GLU A CA 1
ATOM 1455 C C . GLU A 1 191 ? 7.249 -14.556 -45.972 1.00 39.22 191 GLU A C 1
ATOM 1457 O O . GLU A 1 191 ? 6.892 -13.796 -45.066 1.00 39.22 191 GLU A O 1
ATOM 1462 N N . ASP A 1 192 ? 6.962 -15.858 -46.005 1.00 45.50 192 ASP A N 1
ATOM 1463 C CA . ASP A 1 192 ? 6.327 -16.625 -44.938 1.00 45.50 192 ASP A CA 1
ATOM 1464 C C . ASP A 1 192 ? 7.024 -16.351 -43.597 1.00 45.50 192 ASP A C 1
ATOM 1466 O O . ASP A 1 192 ? 8.195 -16.678 -43.400 1.00 45.50 192 ASP A O 1
ATOM 1470 N N . VAL A 1 193 ? 6.295 -15.726 -42.672 1.00 46.12 193 VAL A N 1
ATOM 1471 C CA . VAL A 1 193 ? 6.738 -15.550 -41.290 1.00 46.12 193 VAL A CA 1
ATOM 1472 C C . VAL A 1 193 ? 6.563 -16.892 -40.592 1.00 46.12 193 VAL A C 1
ATOM 1474 O O . VAL A 1 193 ? 5.444 -17.275 -40.250 1.00 46.12 193 VAL A O 1
ATOM 1477 N N . ASP A 1 194 ? 7.672 -17.600 -40.388 1.00 46.25 194 ASP A N 1
ATOM 1478 C CA . ASP A 1 194 ? 7.757 -18.678 -39.409 1.00 46.25 194 ASP A CA 1
ATOM 1479 C C . ASP A 1 194 ? 7.283 -18.130 -38.050 1.00 46.25 194 ASP A C 1
ATOM 1481 O O . ASP A 1 194 ? 7.868 -17.188 -37.510 1.00 46.25 194 ASP A O 1
ATOM 1485 N N . GLU A 1 195 ? 6.192 -18.691 -37.515 1.00 48.72 195 GLU A N 1
ATOM 1486 C CA . GLU A 1 195 ? 5.713 -18.426 -36.155 1.00 48.72 195 GLU A CA 1
ATOM 1487 C C . GLU A 1 195 ? 6.846 -18.728 -35.164 1.00 48.72 195 GLU A C 1
ATOM 1489 O O . GLU A 1 195 ? 7.132 -19.884 -34.839 1.00 48.72 195 GLU A O 1
ATOM 1494 N N . GLU A 1 196 ? 7.511 -17.675 -34.687 1.00 44.81 196 GLU A N 1
ATOM 1495 C CA . GLU A 1 196 ? 8.474 -17.769 -33.599 1.00 44.81 196 GLU A CA 1
ATOM 1496 C C . GLU A 1 196 ? 7.742 -18.345 -32.371 1.00 44.81 196 GLU A C 1
ATOM 1498 O O . GLU A 1 196 ? 6.702 -17.809 -31.966 1.00 44.81 196 GLU A O 1
ATOM 1503 N N . PRO A 1 197 ? 8.208 -19.471 -31.795 1.00 56.81 197 PRO A N 1
ATOM 1504 C CA . PRO A 1 197 ? 7.511 -20.107 -30.689 1.00 56.81 197 PRO A CA 1
ATOM 1505 C C . PRO A 1 197 ? 7.399 -19.121 -29.518 1.00 56.81 197 PRO A C 1
ATOM 1507 O O . PRO A 1 197 ? 8.363 -18.405 -29.232 1.00 56.81 197 PRO A O 1
ATOM 1510 N N . PRO A 1 198 ? 6.251 -19.075 -28.815 1.00 63.44 198 PRO A N 1
ATOM 1511 C CA . PRO A 1 198 ? 6.063 -18.147 -27.710 1.00 63.44 198 PRO A CA 1
ATOM 1512 C C . PRO A 1 198 ? 7.184 -18.328 -26.686 1.00 63.44 198 PRO A C 1
ATOM 1514 O O . PRO A 1 198 ? 7.519 -19.458 -26.314 1.00 63.44 198 PRO A O 1
ATOM 1517 N N . ALA A 1 199 ? 7.761 -17.208 -26.240 1.00 55.34 199 ALA A N 1
ATOM 1518 C CA . ALA A 1 199 ? 8.809 -17.208 -25.229 1.00 55.34 199 ALA A CA 1
ATOM 1519 C C . ALA A 1 199 ? 8.385 -18.079 -24.029 1.00 55.34 199 ALA A C 1
ATOM 1521 O O . ALA A 1 199 ? 7.222 -18.021 -23.609 1.00 55.34 199 ALA A O 1
ATOM 1522 N N . PRO A 1 200 ? 9.290 -18.908 -23.478 1.00 58.16 200 PRO A N 1
ATOM 1523 C CA . PRO A 1 200 ? 8.941 -19.847 -22.422 1.00 58.16 200 PRO A CA 1
ATOM 1524 C C . PRO A 1 200 ? 8.365 -19.101 -21.213 1.00 58.16 200 PRO A C 1
ATOM 1526 O O . PRO A 1 200 ? 9.045 -18.294 -20.579 1.00 58.16 200 PRO A O 1
ATOM 1529 N N . VAL A 1 201 ? 7.101 -19.385 -20.884 1.00 62.34 201 VAL A N 1
ATOM 1530 C CA . VAL A 1 201 ? 6.454 -18.878 -19.669 1.00 62.34 201 VAL A CA 1
ATOM 1531 C C . VAL A 1 201 ? 7.182 -19.473 -18.470 1.00 62.34 201 VAL A C 1
ATOM 1533 O O . VAL A 1 201 ? 7.211 -20.693 -18.288 1.00 62.34 201 VAL A O 1
ATOM 1536 N N . TRP A 1 202 ? 7.783 -18.611 -17.652 1.00 55.44 202 TRP A N 1
ATOM 1537 C CA . TRP A 1 202 ? 8.479 -19.036 -16.445 1.00 55.44 202 TRP A CA 1
ATOM 1538 C C . TRP A 1 202 ? 7.515 -19.754 -15.490 1.00 55.44 202 TRP A C 1
ATOM 1540 O O . TRP A 1 202 ? 6.446 -19.237 -15.154 1.00 55.44 202 TRP A O 1
ATOM 1550 N N . GLN A 1 203 ? 7.920 -20.936 -15.024 1.00 50.81 203 GLN A N 1
ATOM 1551 C CA . GLN A 1 203 ? 7.245 -21.671 -13.958 1.00 50.81 203 GLN A CA 1
ATOM 1552 C C . GLN A 1 203 ? 8.037 -21.507 -12.656 1.00 50.81 203 GLN A C 1
ATOM 1554 O O . GLN A 1 203 ? 9.269 -21.590 -12.683 1.00 50.81 203 GLN A O 1
ATOM 1559 N N . PRO A 1 204 ? 7.371 -21.284 -11.511 1.00 41.22 204 PRO A N 1
ATOM 1560 C CA . PRO A 1 204 ? 8.072 -21.147 -10.249 1.00 41.22 204 PRO A CA 1
ATOM 1561 C C . PRO A 1 204 ? 8.830 -22.424 -9.878 1.00 41.22 204 PRO A C 1
ATOM 1563 O O . PRO A 1 204 ? 8.293 -23.520 -10.057 1.00 41.22 204 PRO A O 1
ATOM 1566 N N . PRO A 1 205 ? 10.057 -22.315 -9.330 1.00 42.88 205 PRO A N 1
ATOM 1567 C CA . PRO A 1 205 ? 10.723 -23.463 -8.740 1.00 42.88 205 PRO A CA 1
ATOM 1568 C C . PRO A 1 205 ? 9.858 -24.016 -7.595 1.00 42.88 205 PRO A C 1
ATOM 1570 O O . PRO A 1 205 ? 9.194 -23.235 -6.900 1.00 42.88 205 PRO A O 1
ATOM 1573 N N . PRO A 1 206 ? 9.849 -25.343 -7.381 1.00 45.22 206 PRO A N 1
ATOM 1574 C CA . PRO A 1 206 ? 9.087 -25.949 -6.299 1.00 45.22 206 PRO A CA 1
ATOM 1575 C C . PRO A 1 206 ? 9.506 -25.339 -4.957 1.00 45.22 206 PRO A C 1
ATOM 1577 O O . PRO A 1 206 ? 10.690 -25.099 -4.708 1.00 45.22 206 PRO A O 1
ATOM 1580 N N . LEU A 1 207 ? 8.522 -25.071 -4.095 1.00 42.16 207 LEU A N 1
ATOM 1581 C CA . LEU A 1 207 ? 8.783 -24.659 -2.717 1.00 42.16 207 LEU A CA 1
ATOM 1582 C C . LEU A 1 207 ? 9.683 -25.708 -2.036 1.00 42.16 207 LEU A C 1
ATOM 1584 O O . LEU A 1 207 ? 9.520 -26.901 -2.308 1.00 42.16 207 LEU A O 1
ATOM 1588 N N . PRO A 1 208 ? 10.618 -25.303 -1.156 1.00 43.75 208 PRO A N 1
ATOM 1589 C CA . PRO A 1 208 ? 11.415 -26.257 -0.396 1.00 43.75 208 PRO A CA 1
ATOM 1590 C C . PRO A 1 208 ? 10.485 -27.188 0.389 1.00 43.75 208 PRO A C 1
ATOM 1592 O O . PRO A 1 208 ? 9.555 -26.720 1.051 1.00 43.75 208 PRO A O 1
ATOM 1595 N N . GLU A 1 209 ? 10.725 -28.499 0.291 1.00 39.69 209 GLU A N 1
ATOM 1596 C CA . GLU A 1 209 ? 9.943 -29.494 1.023 1.00 39.69 209 GLU A CA 1
ATOM 1597 C C . GLU A 1 209 ? 9.933 -29.154 2.525 1.00 39.69 209 GLU A C 1
ATOM 1599 O O . GLU A 1 209 ? 10.971 -28.767 3.080 1.00 39.69 209 GLU A O 1
ATOM 1604 N N . PRO A 1 210 ? 8.777 -29.271 3.203 1.00 41.69 210 PRO A N 1
ATOM 1605 C CA . PRO A 1 210 ? 8.701 -29.053 4.637 1.00 41.69 210 PRO A CA 1
ATOM 1606 C C . PRO A 1 210 ? 9.696 -29.974 5.345 1.00 41.69 210 PRO A C 1
ATOM 1608 O O . PRO A 1 210 ? 9.814 -31.163 5.047 1.00 41.69 210 PRO A O 1
ATOM 1611 N N . TRP A 1 211 ? 10.449 -29.388 6.269 1.00 40.31 211 TRP A N 1
ATOM 1612 C CA . TRP A 1 211 ? 11.558 -30.026 6.954 1.00 40.31 211 TRP A CA 1
ATOM 1613 C C . TRP A 1 211 ? 11.091 -31.288 7.686 1.00 40.31 211 TRP A C 1
ATOM 1615 O O . TRP A 1 211 ? 10.386 -31.200 8.685 1.00 40.31 211 TRP A O 1
ATOM 1625 N N . GLY A 1 212 ? 11.553 -32.447 7.212 1.00 38.50 212 GLY A N 1
ATOM 1626 C CA . GLY A 1 212 ? 11.557 -33.710 7.948 1.00 38.50 212 GLY A CA 1
ATOM 1627 C C . GLY A 1 212 ? 10.214 -34.440 8.001 1.00 38.50 212 GLY A C 1
ATOM 1628 O O . GLY A 1 212 ? 9.229 -33.962 8.556 1.00 38.50 212 GLY A O 1
ATOM 1629 N N . LYS A 1 213 ? 10.204 -35.686 7.513 1.00 37.12 213 LYS A N 1
ATOM 1630 C CA . LYS A 1 213 ? 9.163 -36.651 7.885 1.00 37.12 213 LYS A CA 1
ATOM 1631 C C . LYS A 1 213 ? 9.096 -36.738 9.419 1.00 37.12 213 LYS A C 1
ATOM 1633 O O . LYS A 1 213 ? 10.161 -36.803 10.044 1.00 37.12 213 LYS A O 1
ATOM 1638 N N . PRO A 1 214 ? 7.896 -36.770 10.029 1.00 40.84 214 PRO A N 1
ATOM 1639 C CA . PRO A 1 214 ? 7.767 -36.991 11.459 1.00 40.84 214 PRO A CA 1
ATOM 1640 C C . PRO A 1 214 ? 8.475 -38.298 11.802 1.00 40.84 214 PRO A C 1
ATOM 1642 O O . PRO A 1 214 ? 8.187 -39.347 11.227 1.00 40.84 214 PRO A O 1
ATOM 1645 N N . ARG A 1 215 ? 9.458 -38.217 12.693 1.00 42.88 215 ARG A N 1
ATOM 1646 C CA . ARG A 1 215 ? 10.106 -39.389 13.266 1.00 42.88 215 ARG A CA 1
ATOM 1647 C C . ARG A 1 215 ? 9.040 -40.107 14.091 1.00 42.88 215 ARG A C 1
ATOM 1649 O O . ARG A 1 215 ? 8.464 -39.485 14.979 1.00 42.88 215 ARG A O 1
ATOM 1656 N N . ASP A 1 216 ? 8.770 -41.372 13.780 1.00 48.78 216 ASP A N 1
ATOM 1657 C CA . ASP A 1 216 ? 7.888 -42.230 14.573 1.00 48.78 216 ASP A CA 1
ATOM 1658 C C . ASP A 1 216 ? 8.383 -42.274 16.024 1.00 48.78 216 ASP A C 1
ATOM 1660 O O . ASP A 1 216 ? 9.320 -42.997 16.363 1.00 48.78 216 ASP A O 1
ATOM 1664 N N . THR A 1 217 ? 7.759 -41.483 16.893 1.00 42.50 217 THR A N 1
ATOM 1665 C CA . THR A 1 217 ? 7.849 -41.642 18.343 1.00 42.50 217 THR A CA 1
ATOM 1666 C C . THR A 1 217 ? 6.492 -42.101 18.841 1.00 42.50 217 THR A C 1
ATOM 1668 O O . THR A 1 217 ? 5.637 -41.315 19.244 1.00 42.50 217 THR A O 1
ATOM 1671 N N . SER A 1 218 ? 6.308 -43.416 18.765 1.00 49.50 218 SER A N 1
ATOM 1672 C CA . SER A 1 218 ? 5.397 -44.158 19.623 1.00 49.50 218 SER A CA 1
ATOM 1673 C C . SER A 1 218 ? 5.951 -44.107 21.046 1.00 49.50 218 SER A C 1
ATOM 1675 O O . SER A 1 218 ? 6.799 -44.923 21.385 1.00 49.50 218 SER A O 1
ATOM 1677 N N . GLU A 1 219 ? 5.477 -43.174 21.870 1.00 41.69 219 GLU A N 1
ATOM 1678 C CA . GLU A 1 219 ? 5.437 -43.352 23.323 1.00 41.69 219 GLU A CA 1
ATOM 1679 C C . GLU A 1 219 ? 4.414 -42.404 23.966 1.00 41.69 219 GLU A C 1
ATOM 1681 O O . GLU A 1 219 ? 4.122 -41.316 23.475 1.00 41.69 219 GLU A O 1
ATOM 1686 N N . CYS A 1 220 ? 3.778 -42.918 25.012 1.00 40.47 220 CYS A N 1
ATOM 1687 C CA . CYS A 1 220 ? 2.504 -42.495 25.567 1.00 40.47 220 CYS A CA 1
ATOM 1688 C C . CYS A 1 220 ? 2.464 -41.077 26.156 1.00 40.47 220 CYS A C 1
ATOM 1690 O O . CYS A 1 220 ? 3.292 -40.717 26.981 1.00 40.47 220 CYS A O 1
ATOM 1692 N N . GLY A 1 221 ? 1.329 -40.414 25.909 1.00 43.47 221 GLY A N 1
ATOM 1693 C CA . GLY A 1 221 ? 0.506 -39.861 26.984 1.00 43.47 221 GLY A CA 1
ATOM 1694 C C . GLY A 1 221 ? 0.774 -38.419 27.392 1.00 43.47 221 GLY A C 1
ATOM 1695 O O . GLY A 1 221 ? 1.502 -38.186 28.338 1.00 43.47 221 GLY A O 1
ATOM 1696 N N . GLU A 1 222 ? 0.039 -37.488 26.784 1.00 39.59 222 GLU A N 1
ATOM 1697 C CA . GLU A 1 222 ? -0.670 -36.412 27.488 1.00 39.59 222 GLU A CA 1
ATOM 1698 C C . GLU A 1 222 ? -1.645 -35.737 26.510 1.00 39.59 222 GLU A C 1
ATOM 1700 O O . GLU A 1 222 ? -1.325 -35.464 25.353 1.00 39.59 222 GLU A O 1
ATOM 1705 N N . ARG A 1 223 ? -2.896 -35.551 26.946 1.00 46.81 223 ARG A N 1
ATOM 1706 C CA . ARG A 1 223 ? -3.953 -34.888 26.171 1.00 46.81 223 ARG A CA 1
ATOM 1707 C C . ARG A 1 223 ? -3.637 -33.393 26.068 1.00 46.81 223 ARG A C 1
ATOM 1709 O O . ARG A 1 223 ? -4.120 -32.615 26.882 1.00 46.81 223 ARG A O 1
ATOM 1716 N N . ALA A 1 224 ? -2.884 -32.998 25.047 1.00 38.91 224 ALA A N 1
ATOM 1717 C CA . ALA A 1 224 ? -2.884 -31.621 24.569 1.00 38.91 224 ALA A CA 1
ATOM 1718 C C . ALA A 1 224 ? -4.184 -31.379 23.783 1.00 38.91 224 ALA A C 1
ATOM 1720 O O . ALA A 1 224 ? -4.522 -32.119 22.854 1.00 38.91 224 ALA A O 1
ATOM 1721 N N . THR A 1 225 ? -4.958 -30.384 24.202 1.00 38.94 225 THR A N 1
ATOM 1722 C CA . THR A 1 225 ? -6.190 -29.949 23.541 1.00 38.94 225 THR A CA 1
ATOM 1723 C C . THR A 1 225 ? -5.906 -29.497 22.109 1.00 38.94 225 THR A C 1
ATOM 1725 O O . THR A 1 225 ? -4.976 -28.739 21.858 1.00 38.94 225 THR A O 1
ATOM 1728 N N . ALA A 1 226 ? -6.738 -29.934 21.162 1.00 42.06 226 ALA A N 1
ATOM 1729 C CA . ALA A 1 226 ? -6.585 -29.719 19.720 1.00 42.06 226 ALA A CA 1
ATOM 1730 C C . ALA A 1 226 ? -6.650 -28.245 19.243 1.00 42.06 226 ALA A C 1
ATOM 1732 O O . ALA A 1 226 ? -6.593 -28.004 18.041 1.00 42.06 226 ALA A O 1
ATOM 1733 N N . SER A 1 227 ? -6.736 -27.267 20.149 1.00 40.59 227 SER A N 1
ATOM 1734 C CA . SER A 1 227 ? -6.763 -25.834 19.821 1.00 40.59 227 SER A CA 1
ATOM 1735 C C . SER A 1 227 ? -5.378 -25.178 19.743 1.00 40.59 227 SER A C 1
ATOM 1737 O O . SER A 1 227 ? -5.282 -24.033 19.329 1.00 40.59 227 SER A O 1
ATOM 1739 N N . GLU A 1 228 ? -4.302 -25.883 20.098 1.00 37.78 228 GLU A N 1
ATOM 1740 C CA . GLU A 1 228 ? -2.955 -25.295 20.235 1.00 37.78 228 GLU A CA 1
ATOM 1741 C C . GLU A 1 228 ? -2.057 -25.472 18.988 1.00 37.78 228 GLU A C 1
ATOM 1743 O O . GLU A 1 228 ? -0.860 -25.212 19.030 1.00 37.78 228 GLU A O 1
ATOM 1748 N N . ARG A 1 229 ? -2.601 -25.962 17.860 1.00 37.88 229 ARG A N 1
ATOM 1749 C CA . ARG A 1 229 ? -1.802 -26.438 16.705 1.00 37.88 229 ARG A CA 1
ATOM 1750 C C . ARG A 1 229 ? -1.875 -25.618 15.408 1.00 37.88 229 ARG A C 1
ATOM 1752 O O . ARG A 1 229 ? -1.423 -26.112 14.379 1.00 37.88 229 ARG A O 1
ATOM 1759 N N . LEU A 1 230 ? -2.372 -24.379 15.424 1.00 35.09 230 LEU A N 1
ATOM 1760 C CA . LEU A 1 230 ? -2.389 -23.511 14.228 1.00 35.09 230 LEU A CA 1
ATOM 1761 C C . LEU A 1 230 ? -1.971 -22.053 14.484 1.00 35.09 230 LEU A C 1
ATOM 1763 O O . LEU A 1 230 ? -2.285 -21.179 13.682 1.00 35.09 230 LEU A O 1
ATOM 1767 N N . GLU A 1 231 ? -1.212 -21.768 15.541 1.00 32.16 231 GLU A N 1
ATOM 1768 C CA . GLU A 1 231 ? -0.467 -20.507 15.581 1.00 32.16 231 GLU A CA 1
ATOM 1769 C C . GLU A 1 231 ? 0.806 -20.685 14.753 1.00 32.16 231 GLU A C 1
ATOM 1771 O O . GLU A 1 231 ? 1.816 -21.220 15.214 1.00 32.16 231 GLU A O 1
ATOM 1776 N N . ALA A 1 232 ? 0.743 -20.288 13.479 1.00 33.66 232 ALA A N 1
ATOM 1777 C CA . ALA A 1 232 ? 1.960 -20.039 12.721 1.00 33.66 232 ALA A CA 1
ATOM 1778 C C . ALA A 1 232 ? 2.816 -19.063 13.549 1.00 33.66 232 ALA A C 1
ATOM 1780 O O . ALA A 1 232 ? 2.274 -18.061 14.022 1.00 33.66 232 ALA A O 1
ATOM 1781 N N . PRO A 1 233 ? 4.115 -19.339 13.771 1.00 31.72 233 PRO A N 1
ATOM 1782 C CA . PRO A 1 233 ? 4.951 -18.443 14.554 1.00 31.72 233 PRO A CA 1
ATOM 1783 C C . PRO A 1 233 ? 4.846 -17.040 13.960 1.00 31.72 233 PRO A C 1
ATOM 1785 O O . PRO A 1 233 ? 5.011 -16.878 12.749 1.00 31.72 233 PRO A O 1
ATOM 1788 N N . LEU A 1 234 ? 4.551 -16.047 14.807 1.00 34.16 234 LEU A N 1
ATOM 1789 C CA . LEU A 1 234 ? 4.603 -14.632 14.451 1.00 34.16 234 LEU A CA 1
ATOM 1790 C C . LEU A 1 234 ? 6.004 -14.348 13.910 1.00 34.16 234 LEU A C 1
ATOM 1792 O O . LEU A 1 234 ? 6.958 -14.142 14.661 1.00 34.16 234 LEU A O 1
ATOM 1796 N N . PHE A 1 235 ? 6.143 -14.405 12.589 1.00 38.19 235 PHE A N 1
ATOM 1797 C CA . PHE A 1 235 ? 7.396 -14.133 11.920 1.00 38.19 235 PHE A CA 1
ATOM 1798 C C . PHE A 1 235 ? 7.678 -12.649 12.107 1.00 38.19 235 PHE A C 1
ATOM 1800 O O . PHE A 1 235 ? 7.082 -11.802 11.450 1.00 38.19 235 PHE A O 1
ATOM 1807 N N . THR A 1 236 ? 8.561 -12.338 13.051 1.00 35.22 236 THR A N 1
ATOM 1808 C CA . THR A 1 236 ? 9.153 -11.014 13.222 1.00 35.22 236 THR A CA 1
ATOM 1809 C C . THR A 1 236 ? 10.420 -11.016 12.377 1.00 35.22 236 THR A C 1
ATOM 1811 O O . THR A 1 236 ? 11.450 -11.539 12.808 1.00 35.22 236 THR A O 1
ATOM 1814 N N . PRO A 1 237 ? 10.374 -10.514 11.132 1.00 43.25 237 PRO A N 1
ATOM 1815 C CA . PRO A 1 237 ? 11.545 -10.543 10.276 1.00 43.25 237 PRO A CA 1
ATOM 1816 C C . PRO A 1 237 ? 12.591 -9.612 10.907 1.00 43.25 237 PRO A C 1
ATOM 1818 O O . PRO A 1 237 ? 12.202 -8.575 11.459 1.00 43.25 237 PRO A O 1
ATOM 1821 N N . PRO A 1 238 ? 13.894 -9.936 10.842 1.00 38.56 238 PRO A N 1
ATOM 1822 C CA . PRO A 1 238 ? 14.930 -9.103 11.438 1.00 38.56 238 PRO A CA 1
ATOM 1823 C C . PRO A 1 238 ? 14.781 -7.658 10.951 1.00 38.56 238 PRO A C 1
ATOM 1825 O O . PRO A 1 238 ? 14.658 -7.407 9.751 1.00 38.56 238 PRO A O 1
ATOM 1828 N N . ARG A 1 239 ? 14.743 -6.716 11.902 1.00 40.25 239 ARG A N 1
ATOM 1829 C CA . ARG A 1 239 ? 14.651 -5.276 11.635 1.00 40.25 239 ARG A CA 1
ATOM 1830 C C . ARG A 1 239 ? 15.865 -4.900 10.771 1.00 40.25 239 ARG A C 1
ATOM 1832 O O . ARG A 1 239 ? 16.990 -5.066 11.252 1.00 40.25 239 ARG A O 1
ATOM 1839 N N . PRO A 1 240 ? 15.693 -4.479 9.505 1.00 44.34 240 PRO A N 1
ATOM 1840 C CA . PRO A 1 240 ? 16.834 -4.086 8.696 1.00 44.34 240 PRO A CA 1
ATOM 1841 C C . PRO A 1 240 ? 17.498 -2.858 9.337 1.00 44.34 240 PRO A C 1
ATOM 1843 O O . PRO A 1 240 ? 16.811 -2.064 9.989 1.00 44.34 240 PRO A O 1
ATOM 1846 N N . PRO A 1 241 ? 18.823 -2.695 9.196 1.00 43.97 241 PRO A N 1
ATOM 1847 C CA . PRO A 1 241 ? 19.474 -1.458 9.592 1.00 43.97 241 PRO A CA 1
ATOM 1848 C C . PRO A 1 241 ? 18.801 -0.294 8.859 1.00 43.97 241 PRO A C 1
ATOM 1850 O O . PRO A 1 241 ? 18.673 -0.312 7.633 1.00 43.97 241 PRO A O 1
ATOM 1853 N N . VAL A 1 242 ? 18.346 0.676 9.651 1.00 48.22 242 VAL A N 1
ATOM 1854 C CA . VAL A 1 242 ? 17.794 1.959 9.209 1.00 48.22 242 VAL A CA 1
ATOM 1855 C C . VAL A 1 242 ? 18.801 2.599 8.235 1.00 48.22 242 VAL A C 1
ATOM 1857 O O . VAL A 1 242 ? 20.006 2.509 8.463 1.00 48.22 242 VAL A O 1
ATOM 1860 N N . ASP A 1 243 ? 18.308 3.169 7.130 1.00 52.69 243 ASP A N 1
ATOM 1861 C CA . ASP A 1 243 ? 19.061 3.911 6.093 1.00 52.69 243 ASP A CA 1
ATOM 1862 C C . ASP A 1 243 ? 19.751 3.137 4.952 1.00 52.69 243 ASP A C 1
ATOM 1864 O O . ASP A 1 243 ? 20.713 3.627 4.350 1.00 52.69 243 ASP A O 1
ATOM 1868 N N . ARG A 1 244 ? 19.259 1.963 4.536 1.00 64.88 244 ARG A N 1
ATOM 1869 C CA . ARG A 1 244 ? 19.707 1.406 3.242 1.00 64.88 244 ARG A CA 1
ATOM 1870 C C . ARG A 1 244 ? 18.958 2.042 2.072 1.00 64.88 244 ARG A C 1
ATOM 1872 O O . ARG A 1 244 ? 17.837 1.676 1.742 1.00 64.88 244 ARG A O 1
ATOM 1879 N N . SER A 1 245 ? 19.639 2.967 1.397 1.00 82.81 245 SER A N 1
ATOM 1880 C CA . SER A 1 245 ? 19.208 3.569 0.126 1.00 82.81 245 SER A CA 1
ATOM 1881 C C . SER A 1 245 ? 19.043 2.547 -1.005 1.00 82.81 245 SER A C 1
ATOM 1883 O O . SER A 1 245 ? 18.279 2.789 -1.933 1.00 82.81 245 SER A O 1
ATOM 1885 N N . VAL A 1 246 ? 19.732 1.400 -0.951 1.00 91.81 246 VAL A N 1
ATOM 1886 C CA . VAL A 1 246 ? 19.771 0.412 -2.039 1.00 91.81 246 VAL A CA 1
ATOM 1887 C C . VAL A 1 246 ? 19.700 -1.014 -1.486 1.00 91.81 246 VAL A C 1
ATOM 1889 O O . VAL A 1 246 ? 20.558 -1.421 -0.704 1.00 91.81 246 VAL A O 1
ATOM 1892 N N . MET A 1 247 ? 18.716 -1.788 -1.945 1.00 94.00 247 MET A N 1
ATOM 1893 C CA . MET A 1 247 ? 18.555 -3.211 -1.633 1.00 94.00 247 MET A CA 1
ATOM 1894 C C . MET A 1 247 ? 19.667 -4.051 -2.280 1.00 94.00 247 MET A C 1
ATOM 1896 O O . MET A 1 247 ? 20.083 -3.767 -3.409 1.00 94.00 247 MET A O 1
ATOM 1900 N N . ASN A 1 248 ? 20.180 -5.081 -1.602 1.00 94.44 248 ASN A N 1
ATOM 1901 C CA . ASN A 1 248 ? 21.163 -5.983 -2.215 1.00 94.44 248 ASN A CA 1
ATOM 1902 C C . ASN A 1 248 ? 20.518 -7.037 -3.143 1.00 94.44 248 ASN A C 1
ATOM 1904 O O . ASN A 1 248 ? 19.300 -7.178 -3.179 1.00 94.44 248 ASN A O 1
ATOM 1908 N N . ASP A 1 249 ? 21.333 -7.755 -3.921 1.00 96.94 249 ASP A N 1
ATOM 1909 C CA . ASP A 1 249 ? 20.861 -8.673 -4.971 1.00 96.94 249 ASP A CA 1
ATOM 1910 C C . ASP A 1 249 ? 20.010 -9.817 -4.398 1.00 96.94 249 ASP A C 1
ATOM 1912 O O . ASP A 1 249 ? 18.953 -10.140 -4.939 1.00 96.94 249 ASP A O 1
ATOM 1916 N N . GLN A 1 250 ? 20.438 -10.395 -3.272 1.00 95.81 250 GLN A N 1
ATOM 1917 C CA . GLN A 1 250 ? 19.708 -11.467 -2.597 1.00 95.81 250 GLN A CA 1
ATOM 1918 C C . GLN A 1 250 ? 18.421 -10.938 -1.956 1.00 95.81 250 GLN A C 1
ATOM 1920 O O . GLN A 1 250 ? 17.366 -11.545 -2.119 1.00 95.81 250 GLN A O 1
ATOM 1925 N N . GLU A 1 251 ? 18.485 -9.793 -1.271 1.00 93.81 251 GLU A N 1
ATOM 1926 C CA . GLU A 1 251 ? 17.310 -9.128 -0.695 1.00 93.81 251 GLU A CA 1
ATOM 1927 C C . G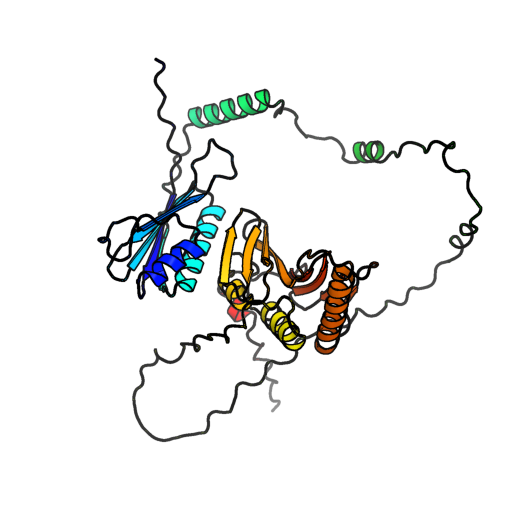LU A 1 251 ? 16.254 -8.836 -1.771 1.00 93.81 251 GLU A C 1
ATOM 1929 O O . GLU A 1 251 ? 15.079 -9.121 -1.544 1.00 93.81 251 GLU A O 1
ATOM 1934 N N . LEU A 1 252 ? 16.669 -8.352 -2.949 1.00 96.50 252 LEU A N 1
ATOM 1935 C CA . LEU A 1 252 ? 15.788 -8.085 -4.088 1.00 96.50 252 LEU A CA 1
ATOM 1936 C C . LEU A 1 252 ? 15.115 -9.347 -4.599 1.00 96.50 252 LEU A C 1
ATOM 1938 O O . LEU A 1 252 ? 13.898 -9.370 -4.776 1.00 96.50 252 LEU A O 1
ATOM 1942 N N . VAL A 1 253 ? 15.898 -10.393 -4.843 1.00 97.50 253 VAL A N 1
ATOM 1943 C CA . VAL A 1 253 ? 15.373 -11.654 -5.361 1.00 97.50 253 VAL A CA 1
ATOM 1944 C C . VAL A 1 253 ? 14.361 -12.260 -4.387 1.00 97.50 253 VAL A C 1
ATOM 1946 O O . VAL A 1 253 ? 13.280 -12.670 -4.812 1.00 97.50 253 VAL A O 1
ATOM 1949 N N . GLU A 1 254 ? 14.680 -12.279 -3.091 1.00 94.50 254 GLU A N 1
ATOM 1950 C CA . GLU A 1 254 ? 13.784 -12.763 -2.039 1.00 94.50 254 GLU A CA 1
ATOM 1951 C C . GLU A 1 254 ? 12.518 -11.907 -1.921 1.00 94.50 254 GLU A C 1
ATOM 1953 O O . GLU A 1 254 ? 11.417 -12.439 -1.802 1.00 94.50 254 GLU A O 1
ATOM 1958 N N . PHE A 1 255 ? 12.656 -10.584 -1.982 1.00 94.44 255 PHE A N 1
ATOM 1959 C CA . PHE A 1 255 ? 11.535 -9.651 -1.945 1.00 94.44 255 PHE A CA 1
ATOM 1960 C C . PHE A 1 255 ? 10.579 -9.857 -3.122 1.00 94.44 255 PHE A C 1
ATOM 1962 O O . PHE A 1 255 ? 9.389 -10.082 -2.909 1.00 94.44 255 PHE A O 1
ATOM 1969 N N . VAL A 1 256 ? 11.100 -9.874 -4.353 1.00 95.88 256 VAL A N 1
ATOM 1970 C CA . VAL A 1 256 ? 10.303 -10.148 -5.557 1.00 95.88 256 VAL A CA 1
ATOM 1971 C C . VAL A 1 256 ? 9.636 -11.515 -5.449 1.00 95.88 256 VAL A C 1
ATOM 1973 O O . VAL A 1 256 ? 8.454 -11.634 -5.757 1.00 95.88 256 VAL A O 1
ATOM 1976 N N . ARG A 1 257 ? 10.341 -12.537 -4.951 1.00 94.88 257 ARG A N 1
ATOM 1977 C CA . ARG A 1 257 ? 9.770 -13.877 -4.781 1.00 94.88 257 ARG A CA 1
ATOM 1978 C C . ARG A 1 257 ? 8.585 -13.878 -3.819 1.00 94.88 257 ARG A C 1
ATOM 1980 O O . ARG A 1 257 ? 7.559 -14.468 -4.140 1.00 94.88 257 ARG A O 1
ATOM 1987 N N . ARG A 1 258 ? 8.712 -13.217 -2.662 1.00 92.12 258 ARG A N 1
ATOM 1988 C CA . ARG A 1 258 ? 7.640 -13.139 -1.657 1.00 92.12 258 ARG A CA 1
ATOM 1989 C C . ARG A 1 258 ? 6.405 -12.432 -2.201 1.00 92.12 258 ARG A C 1
ATOM 1991 O O . ARG A 1 258 ? 5.317 -12.985 -2.105 1.00 92.12 258 ARG A O 1
ATOM 1998 N N . ILE A 1 259 ? 6.578 -11.276 -2.844 1.00 93.00 2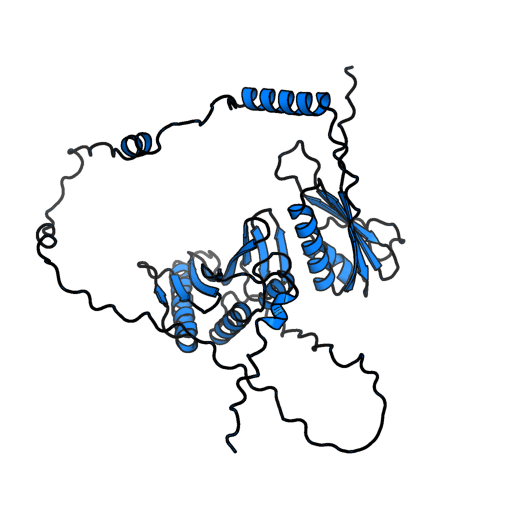59 ILE A N 1
ATOM 1999 C CA . ILE A 1 259 ? 5.452 -10.527 -3.421 1.00 93.00 259 ILE A CA 1
ATOM 2000 C C . ILE A 1 259 ? 4.788 -11.315 -4.559 1.00 93.00 259 ILE A C 1
ATOM 2002 O O . ILE A 1 259 ? 3.565 -11.415 -4.595 1.00 93.00 259 ILE A O 1
ATOM 2006 N N . ARG A 1 260 ? 5.565 -11.933 -5.461 1.00 91.12 260 ARG A N 1
ATOM 2007 C CA . ARG A 1 260 ? 5.003 -12.717 -6.578 1.00 91.12 260 ARG A CA 1
ATOM 2008 C C . ARG A 1 260 ? 4.266 -13.973 -6.126 1.00 91.12 260 ARG A C 1
ATOM 2010 O O . ARG A 1 260 ? 3.288 -14.343 -6.769 1.00 91.12 260 ARG A O 1
ATOM 2017 N N . ASN A 1 261 ? 4.729 -14.612 -5.053 1.00 89.06 261 ASN A N 1
ATOM 2018 C CA . ASN A 1 261 ? 4.121 -15.826 -4.506 1.00 89.06 261 ASN A CA 1
ATOM 2019 C C . ASN A 1 261 ? 3.031 -15.537 -3.467 1.00 89.06 261 ASN A C 1
ATOM 2021 O O . ASN A 1 261 ? 2.432 -16.476 -2.934 1.00 89.06 261 ASN A O 1
ATOM 2025 N N . LEU A 1 262 ? 2.767 -14.263 -3.165 1.00 87.44 262 LEU A N 1
ATOM 2026 C CA . LEU A 1 262 ? 1.732 -13.878 -2.224 1.00 87.44 262 LEU A CA 1
ATOM 2027 C C . LEU A 1 262 ? 0.362 -14.330 -2.741 1.00 87.44 262 LEU A C 1
ATOM 2029 O O . LEU A 1 262 ? -0.054 -14.000 -3.851 1.00 87.44 262 LEU A O 1
ATOM 2033 N N . VAL A 1 263 ? -0.362 -15.085 -1.917 1.00 79.56 263 VAL A N 1
ATOM 2034 C CA . VAL A 1 263 ? -1.700 -15.582 -2.253 1.00 79.56 263 VAL A CA 1
ATOM 2035 C C . VAL A 1 263 ? -2.736 -14.520 -1.903 1.00 79.56 263 VAL A C 1
ATOM 2037 O O . VAL A 1 263 ? -3.359 -14.547 -0.841 1.00 79.56 263 VAL A O 1
ATOM 2040 N N . TRP A 1 264 ? -2.945 -13.561 -2.798 1.00 84.44 264 TRP A N 1
ATOM 2041 C CA . TRP A 1 264 ? -3.839 -12.433 -2.547 1.00 84.44 264 TRP A CA 1
ATOM 2042 C C . TRP A 1 264 ? -4.706 -12.097 -3.763 1.00 84.44 264 TRP A C 1
ATOM 2044 O O . TRP A 1 264 ? -4.354 -12.394 -4.900 1.00 84.44 264 TRP A O 1
ATOM 2054 N N . SER A 1 265 ? -5.892 -11.549 -3.515 1.00 84.38 265 SER A N 1
ATOM 2055 C CA . SER A 1 265 ? -6.929 -11.338 -4.530 1.00 84.38 265 SER A CA 1
ATOM 2056 C C . SER A 1 265 ? -6.754 -10.044 -5.324 1.00 84.38 265 SER A C 1
ATOM 2058 O O . SER A 1 265 ? -7.665 -9.667 -6.050 1.00 84.38 265 SER A O 1
ATOM 2060 N N . TRP A 1 266 ? -5.638 -9.319 -5.178 1.00 90.50 266 TRP A N 1
ATOM 2061 C CA . TRP A 1 266 ? -5.484 -7.980 -5.770 1.00 90.50 266 TRP A CA 1
ATOM 2062 C C . TRP A 1 266 ? -6.643 -7.039 -5.414 1.00 90.50 266 TRP A C 1
ATOM 2064 O O . TRP A 1 266 ? -6.953 -6.088 -6.124 1.00 90.50 266 TRP A O 1
ATOM 2074 N N . ASN A 1 267 ? -7.310 -7.321 -4.300 1.00 86.94 267 ASN A N 1
ATOM 2075 C CA . ASN A 1 267 ? -8.387 -6.529 -3.758 1.00 86.94 267 ASN A CA 1
ATOM 2076 C C . ASN A 1 267 ? -7.885 -5.851 -2.489 1.00 86.94 267 ASN A C 1
ATOM 2078 O O . ASN A 1 267 ? -7.089 -6.418 -1.735 1.00 86.94 267 ASN A O 1
ATOM 2082 N N . ILE A 1 268 ? -8.389 -4.650 -2.238 1.00 82.75 268 ILE A N 1
ATOM 2083 C CA . ILE A 1 268 ? -8.066 -3.864 -1.054 1.00 82.75 268 ILE A CA 1
ATOM 2084 C C . ILE A 1 268 ? -8.292 -4.626 0.263 1.00 82.75 268 ILE A C 1
ATOM 2086 O O . ILE A 1 268 ? -7.610 -4.354 1.243 1.00 82.75 268 ILE A O 1
ATOM 2090 N N . HIS A 1 269 ? -9.198 -5.603 0.302 1.00 77.69 269 HIS A N 1
ATOM 2091 C CA . HIS A 1 269 ? -9.453 -6.396 1.508 1.00 77.69 269 HIS A CA 1
ATOM 2092 C C . HIS A 1 269 ? -8.292 -7.326 1.895 1.00 77.69 269 HIS A C 1
ATOM 2094 O O . HIS A 1 269 ? -8.117 -7.614 3.076 1.00 77.69 269 HIS A O 1
ATOM 2100 N N . ASP A 1 270 ? -7.449 -7.729 0.938 1.00 80.06 270 ASP A N 1
ATOM 2101 C CA . ASP A 1 270 ? -6.273 -8.579 1.190 1.00 80.06 270 ASP A CA 1
ATOM 2102 C C . ASP A 1 270 ? -4.987 -7.757 1.407 1.00 80.06 270 ASP A C 1
ATOM 2104 O O . ASP A 1 270 ? -3.879 -8.296 1.479 1.00 80.06 270 ASP A O 1
ATOM 2108 N N . LEU A 1 271 ? -5.118 -6.433 1.501 1.00 83.19 271 LEU A N 1
ATOM 2109 C CA . LEU A 1 271 ? -4.001 -5.498 1.544 1.00 83.19 271 LEU A CA 1
ATOM 2110 C C . LEU A 1 271 ? -3.073 -5.721 2.746 1.00 83.19 271 LEU A C 1
ATOM 2112 O O . LEU A 1 271 ? -1.879 -5.463 2.648 1.00 83.19 271 LEU A O 1
ATOM 2116 N N . ILE A 1 272 ? -3.589 -6.229 3.864 1.00 77.88 272 ILE A N 1
ATOM 2117 C CA . ILE A 1 272 ? -2.803 -6.447 5.088 1.00 77.88 272 ILE A CA 1
ATOM 2118 C C . ILE A 1 272 ? -1.654 -7.422 4.843 1.00 77.88 272 ILE A C 1
ATOM 2120 O O . ILE A 1 272 ? -0.517 -7.140 5.217 1.00 77.88 272 ILE A O 1
ATOM 2124 N N . SER A 1 273 ? -1.932 -8.545 4.179 1.00 80.38 273 SER A N 1
ATOM 2125 C CA . SER A 1 273 ? -0.904 -9.534 3.849 1.00 80.38 273 SER A CA 1
ATOM 2126 C C . SER A 1 273 ? 0.141 -8.947 2.903 1.00 80.38 273 SER A C 1
ATOM 2128 O O . SER A 1 273 ? 1.333 -9.193 3.073 1.00 80.38 273 SER A O 1
ATOM 2130 N N . LEU A 1 274 ? -0.289 -8.111 1.952 1.00 88.06 274 LEU A N 1
ATOM 2131 C CA . LEU A 1 274 ? 0.627 -7.408 1.060 1.00 88.06 274 LEU A CA 1
ATOM 2132 C C . LEU A 1 274 ? 1.507 -6.408 1.811 1.00 88.06 274 LEU A C 1
ATOM 2134 O O . LEU A 1 274 ? 2.717 -6.413 1.613 1.00 88.06 274 LEU A O 1
ATOM 2138 N N . LEU A 1 275 ? 0.927 -5.562 2.663 1.00 86.94 275 LEU A N 1
ATOM 2139 C CA . LEU A 1 275 ? 1.668 -4.559 3.428 1.00 86.94 275 LEU A CA 1
ATOM 2140 C C . LEU A 1 275 ? 2.695 -5.215 4.353 1.00 86.94 275 LEU A C 1
ATOM 2142 O O . LEU A 1 275 ? 3.819 -4.724 4.453 1.00 86.94 275 LEU A O 1
ATOM 2146 N N . ALA A 1 276 ? 2.349 -6.348 4.968 1.00 82.56 276 ALA A N 1
ATOM 2147 C CA . ALA A 1 276 ? 3.280 -7.126 5.777 1.00 82.56 276 ALA A CA 1
ATOM 2148 C C . ALA A 1 276 ? 4.482 -7.627 4.951 1.00 82.56 276 ALA A C 1
ATOM 2150 O O . ALA A 1 276 ? 5.633 -7.401 5.334 1.00 82.56 276 ALA A O 1
ATOM 2151 N N . GLU A 1 277 ? 4.242 -8.235 3.784 1.00 87.75 277 GLU A N 1
ATOM 2152 C CA . GLU A 1 277 ? 5.315 -8.729 2.906 1.00 87.75 277 GLU A CA 1
ATOM 2153 C C . GLU A 1 277 ? 6.157 -7.603 2.293 1.00 87.75 277 GLU A C 1
ATOM 2155 O O . GLU A 1 277 ? 7.394 -7.681 2.239 1.00 87.75 277 GLU A O 1
ATOM 2160 N N . ALA A 1 278 ? 5.493 -6.507 1.916 1.00 86.69 278 ALA A N 1
ATOM 2161 C CA . ALA A 1 278 ? 6.104 -5.263 1.464 1.00 86.69 278 ALA A CA 1
ATOM 2162 C C . ALA A 1 278 ? 6.859 -4.531 2.586 1.00 86.69 278 ALA A C 1
ATOM 2164 O O . ALA A 1 278 ? 7.531 -3.531 2.326 1.00 86.69 278 ALA A O 1
ATOM 2165 N N . GLY A 1 279 ? 6.817 -5.049 3.817 1.00 83.75 279 GLY A N 1
ATOM 2166 C CA . GLY A 1 279 ? 7.562 -4.527 4.952 1.00 83.75 279 GLY A CA 1
ATOM 2167 C C . GLY A 1 279 ? 7.105 -3.133 5.359 1.00 83.75 279 GLY A C 1
ATOM 2168 O O . GLY A 1 279 ? 7.949 -2.329 5.751 1.00 83.75 279 GLY A O 1
ATOM 2169 N N . SER A 1 280 ? 5.809 -2.842 5.216 1.00 82.25 280 SER A N 1
ATOM 2170 C CA . SER A 1 280 ? 5.215 -1.569 5.612 1.00 82.25 280 SER A CA 1
ATOM 2171 C C . SER A 1 280 ? 5.502 -1.286 7.084 1.00 82.25 280 SER A C 1
ATOM 2173 O O . SER A 1 280 ? 5.301 -2.142 7.946 1.00 82.25 280 SER A O 1
ATOM 2175 N N . THR A 1 281 ? 6.012 -0.090 7.354 1.00 73.56 281 THR A N 1
ATOM 2176 C CA . THR A 1 281 ? 6.240 0.417 8.711 1.00 73.56 281 THR A CA 1
ATOM 2177 C C . THR A 1 281 ? 5.175 1.418 9.116 1.00 73.56 281 THR A C 1
ATOM 2179 O O . THR A 1 281 ? 4.799 1.456 10.281 1.00 73.56 281 THR A O 1
ATOM 2182 N N . GLU A 1 282 ? 4.692 2.212 8.160 1.00 76.06 282 GLU A N 1
ATOM 2183 C CA . GLU A 1 282 ? 3.725 3.275 8.402 1.00 76.06 282 GLU A CA 1
ATOM 2184 C C . GLU A 1 282 ? 2.882 3.534 7.151 1.00 76.06 282 GLU A C 1
ATOM 2186 O O . GLU A 1 282 ? 3.396 3.547 6.030 1.00 76.06 282 GLU A O 1
ATOM 2191 N N . ILE A 1 283 ? 1.582 3.768 7.340 1.00 79.62 283 ILE A N 1
ATOM 2192 C CA . ILE A 1 283 ? 0.689 4.247 6.283 1.00 79.62 283 ILE A CA 1
ATOM 2193 C C . ILE A 1 283 ? 0.727 5.778 6.287 1.00 79.62 283 ILE A C 1
ATOM 2195 O O . ILE A 1 283 ? 0.096 6.423 7.119 1.00 79.62 283 ILE A O 1
ATOM 2199 N N . VAL A 1 284 ? 1.445 6.359 5.326 1.00 80.44 284 VAL A N 1
ATOM 2200 C CA . VAL A 1 284 ? 1.669 7.812 5.236 1.00 80.44 284 VAL A CA 1
ATOM 2201 C C . VAL A 1 284 ? 0.434 8.540 4.719 1.00 80.44 284 VAL A C 1
ATOM 2203 O O . VAL A 1 284 ? 0.035 9.586 5.231 1.00 80.44 284 VAL A O 1
ATOM 2206 N N . LYS A 1 285 ? -0.170 8.026 3.644 1.00 81.00 285 LYS A N 1
ATOM 2207 C CA . LYS A 1 285 ? -1.304 8.682 2.993 1.00 81.00 285 LYS A CA 1
ATOM 2208 C C . LYS A 1 285 ? -2.230 7.662 2.359 1.00 81.00 285 LYS A C 1
ATOM 2210 O O . LYS A 1 285 ? -1.795 6.719 1.714 1.00 81.00 285 LYS A O 1
ATOM 2215 N N . TRP A 1 286 ? -3.523 7.927 2.477 1.00 79.94 286 TRP A N 1
ATOM 2216 C CA . TRP A 1 286 ? -4.569 7.178 1.798 1.00 79.94 286 TRP A CA 1
ATOM 2217 C C . TRP A 1 286 ? -5.479 8.145 1.039 1.00 79.94 286 TRP A C 1
ATOM 2219 O O . TRP A 1 286 ? -6.027 9.067 1.648 1.00 79.94 286 TRP A O 1
ATOM 2229 N N . ASP A 1 287 ? -5.675 7.928 -0.259 1.00 80.44 287 ASP A N 1
ATOM 2230 C CA . ASP A 1 287 ? -6.716 8.580 -1.055 1.00 80.44 287 ASP A CA 1
ATOM 2231 C C . ASP A 1 287 ? -7.552 7.559 -1.854 1.00 80.44 287 ASP A C 1
ATOM 2233 O O . ASP A 1 287 ? -7.413 6.349 -1.693 1.00 80.44 287 ASP A O 1
ATOM 2237 N N . ALA A 1 288 ? -8.513 8.036 -2.651 1.00 74.56 288 ALA A N 1
ATOM 2238 C CA . ALA A 1 288 ? -9.471 7.167 -3.337 1.00 74.56 288 ALA A CA 1
ATOM 2239 C C . ALA A 1 288 ? -8.840 6.257 -4.408 1.00 74.56 288 ALA A C 1
ATOM 2241 O O . ALA A 1 288 ? -9.483 5.297 -4.826 1.00 74.56 288 ALA A O 1
ATOM 2242 N N . GLN A 1 289 ? -7.633 6.574 -4.879 1.00 87.00 289 GLN A N 1
ATOM 2243 C CA . GLN A 1 289 ? -6.965 5.872 -5.979 1.00 87.00 289 GLN A CA 1
ATOM 2244 C C . GLN A 1 289 ? -5.559 5.403 -5.609 1.00 87.00 289 GLN A C 1
ATOM 2246 O O . GLN A 1 289 ? -4.943 4.668 -6.375 1.00 87.00 289 GLN A O 1
ATOM 2251 N N . ARG A 1 290 ? -5.024 5.831 -4.466 1.00 89.44 290 ARG A N 1
ATOM 2252 C CA . ARG A 1 290 ? -3.658 5.528 -4.071 1.00 89.44 290 ARG A CA 1
ATOM 2253 C C . ARG A 1 290 ? -3.520 5.391 -2.566 1.00 89.44 290 ARG A C 1
ATOM 2255 O O . ARG A 1 290 ? -3.916 6.260 -1.788 1.00 89.44 290 ARG A O 1
ATOM 2262 N N . LEU A 1 291 ? -2.843 4.321 -2.181 1.00 89.06 291 LEU A N 1
ATOM 2263 C CA . LEU A 1 291 ? -2.247 4.160 -0.871 1.00 89.06 291 LEU A CA 1
ATOM 2264 C C . LEU A 1 291 ? -0.747 4.430 -0.965 1.00 89.06 291 LEU A C 1
ATOM 2266 O O . LEU A 1 291 ? -0.055 3.829 -1.782 1.00 89.06 291 LEU A O 1
ATOM 2270 N N . THR A 1 292 ? -0.248 5.303 -0.099 1.00 90.88 292 THR A N 1
ATOM 2271 C CA . THR A 1 292 ? 1.175 5.566 0.094 1.00 90.88 292 THR A CA 1
ATOM 2272 C C . THR A 1 292 ? 1.581 5.111 1.484 1.00 90.88 292 THR A C 1
ATOM 2274 O O . THR A 1 292 ? 0.955 5.487 2.477 1.00 90.88 292 THR A O 1
ATOM 2277 N N . PHE A 1 293 ? 2.649 4.331 1.556 1.00 88.81 293 PHE A N 1
ATOM 2278 C CA . PHE A 1 293 ? 3.184 3.818 2.807 1.00 88.81 293 PHE A CA 1
ATOM 2279 C C . PHE A 1 293 ? 4.706 3.805 2.759 1.00 88.81 293 PHE A C 1
ATOM 2281 O O . PHE A 1 293 ? 5.302 3.713 1.683 1.00 88.81 293 PHE A O 1
ATOM 2288 N N . ASP A 1 294 ? 5.326 3.866 3.926 1.00 87.94 294 ASP A N 1
ATOM 2289 C CA . ASP A 1 294 ? 6.765 3.700 4.051 1.00 87.94 294 ASP A CA 1
ATOM 2290 C C . ASP A 1 294 ? 7.085 2.233 4.313 1.00 87.94 294 ASP A C 1
ATOM 2292 O O . ASP A 1 294 ? 6.337 1.509 4.982 1.00 87.94 294 ASP A O 1
ATOM 2296 N N . SER A 1 295 ? 8.184 1.777 3.721 1.00 87.38 295 SER A N 1
ATOM 2297 C CA . SER A 1 295 ? 8.648 0.401 3.814 1.00 87.38 295 SER A CA 1
ATOM 2298 C C . SER A 1 295 ? 9.999 0.367 4.502 1.00 87.38 295 SER A C 1
ATOM 2300 O O . SER A 1 295 ? 10.885 1.168 4.227 1.00 87.38 295 SER A O 1
ATOM 2302 N N . ARG A 1 296 ? 10.227 -0.653 5.324 1.00 83.38 296 ARG A N 1
ATOM 2303 C CA . ARG A 1 296 ? 11.543 -0.917 5.916 1.00 83.38 296 ARG A CA 1
ATOM 2304 C C . ARG A 1 296 ? 12.639 -1.218 4.887 1.00 83.38 296 ARG A C 1
ATOM 2306 O O . ARG A 1 296 ? 13.807 -1.287 5.258 1.00 83.38 296 ARG A O 1
ATOM 2313 N N . TYR A 1 297 ? 12.273 -1.509 3.637 1.00 84.44 297 TYR A N 1
ATOM 2314 C CA . TYR A 1 297 ? 13.230 -1.877 2.597 1.00 84.44 297 TYR A CA 1
ATOM 2315 C C . TYR A 1 297 ? 13.880 -0.667 1.920 1.00 84.44 297 TYR A C 1
ATOM 2317 O O . TYR A 1 297 ? 14.942 -0.821 1.314 1.00 84.44 297 TYR A O 1
ATOM 2325 N N . ASN A 1 298 ? 13.254 0.513 1.976 1.00 86.94 298 ASN A N 1
ATOM 2326 C CA . ASN A 1 298 ? 13.755 1.700 1.300 1.00 86.94 298 ASN A CA 1
ATOM 2327 C C . ASN A 1 298 ? 13.181 2.992 1.902 1.00 86.94 298 ASN A C 1
ATOM 2329 O O . ASN A 1 298 ? 12.042 3.021 2.345 1.00 86.94 298 ASN A O 1
ATOM 2333 N N . VAL A 1 299 ? 13.963 4.072 1.857 1.00 85.38 299 VAL A N 1
ATOM 2334 C CA . VAL A 1 299 ? 13.582 5.396 2.384 1.00 85.38 299 VAL A CA 1
ATOM 2335 C C . VAL A 1 299 ? 12.547 6.143 1.536 1.00 85.38 299 VAL A C 1
ATOM 2337 O O . VAL A 1 299 ? 11.938 7.089 2.021 1.00 85.38 299 VAL A O 1
ATOM 2340 N N . ALA A 1 300 ? 12.364 5.774 0.266 1.00 88.81 300 ALA A N 1
ATOM 2341 C CA . ALA A 1 300 ? 11.319 6.366 -0.560 1.00 88.81 300 ALA A CA 1
ATOM 2342 C C . ALA A 1 300 ? 9.976 5.679 -0.308 1.00 88.81 300 ALA A C 1
ATOM 2344 O O . ALA A 1 300 ? 9.909 4.470 -0.080 1.00 88.81 300 ALA A O 1
ATOM 2345 N N . SER A 1 301 ? 8.893 6.441 -0.435 1.00 91.06 301 SER A N 1
ATOM 2346 C CA . SER A 1 301 ? 7.562 5.891 -0.230 1.00 91.06 301 SER A CA 1
ATOM 2347 C C . SER A 1 301 ? 7.166 4.896 -1.327 1.00 91.06 301 SER A C 1
ATOM 2349 O O . SER A 1 301 ? 7.486 5.022 -2.519 1.00 91.06 301 SER A O 1
ATOM 2351 N N . SER A 1 302 ? 6.444 3.882 -0.875 1.00 95.00 302 SER A N 1
ATOM 2352 C CA . SER A 1 302 ? 5.807 2.853 -1.680 1.00 95.00 302 SER A CA 1
ATOM 2353 C C . SER A 1 302 ? 4.391 3.276 -2.043 1.00 95.00 302 SER A C 1
ATOM 2355 O O . SER A 1 302 ? 3.737 3.996 -1.283 1.00 95.00 302 SER A O 1
ATOM 2357 N N . HIS A 1 303 ? 3.909 2.824 -3.197 1.00 95.56 303 HIS A N 1
ATOM 2358 C CA . HIS A 1 303 ? 2.574 3.146 -3.683 1.00 95.56 303 HIS A CA 1
ATOM 2359 C C . HIS A 1 303 ? 1.807 1.883 -4.055 1.00 95.56 303 HIS A C 1
ATOM 2361 O O . HIS A 1 303 ? 2.358 0.946 -4.621 1.00 95.56 303 HIS A O 1
ATOM 2367 N N . ILE A 1 304 ? 0.515 1.877 -3.757 1.00 94.94 304 ILE A N 1
ATOM 2368 C CA . ILE A 1 304 ? -0.447 0.903 -4.264 1.00 94.94 304 ILE A CA 1
ATOM 2369 C C . ILE A 1 304 ? -1.536 1.703 -4.956 1.00 94.94 304 ILE A C 1
ATOM 2371 O O . ILE A 1 304 ? -2.201 2.522 -4.317 1.00 94.94 304 ILE A O 1
ATOM 2375 N N . ASN A 1 305 ? -1.679 1.507 -6.262 1.00 94.44 305 ASN A N 1
ATOM 2376 C CA . ASN A 1 305 ? -2.683 2.193 -7.063 1.00 94.44 305 ASN A CA 1
ATOM 2377 C C . ASN A 1 305 ? -3.955 1.337 -7.151 1.00 94.44 305 ASN A C 1
ATOM 2379 O O . ASN A 1 305 ? -3.905 0.108 -7.207 1.00 94.44 305 ASN A O 1
ATOM 2383 N N . LEU A 1 306 ? -5.106 2.004 -7.113 1.00 90.88 306 LEU A N 1
ATOM 2384 C CA . LEU A 1 306 ? -6.427 1.409 -6.957 1.00 90.88 306 LEU A CA 1
ATOM 2385 C C . LEU A 1 306 ? -7.388 1.953 -8.017 1.00 90.88 306 LEU A C 1
ATOM 2387 O O . LEU A 1 306 ? -7.452 3.158 -8.269 1.00 90.88 306 LEU A O 1
ATOM 2391 N N . VAL A 1 307 ? -8.225 1.068 -8.553 1.00 87.62 307 VAL A N 1
ATOM 2392 C CA . VAL A 1 307 ? -9.443 1.413 -9.292 1.00 87.62 307 VAL A CA 1
ATOM 2393 C C . VAL A 1 307 ? -10.621 0.788 -8.551 1.00 87.62 307 VAL A C 1
ATOM 2395 O O . VAL A 1 307 ? -10.882 -0.412 -8.637 1.00 87.62 307 VAL A O 1
ATOM 2398 N N . GLY A 1 308 ? -11.324 1.611 -7.772 1.00 86.69 308 GLY A N 1
ATOM 2399 C CA . GLY A 1 308 ? -12.379 1.133 -6.880 1.00 86.69 308 GLY A CA 1
ATOM 2400 C C . GLY A 1 308 ? -11.808 0.297 -5.732 1.00 86.69 308 GLY A C 1
ATOM 2401 O O . GLY A 1 308 ? -11.048 0.808 -4.917 1.00 86.69 308 GLY A O 1
ATOM 2402 N N . ASP A 1 309 ? -12.203 -0.975 -5.655 1.00 83.06 309 ASP A N 1
ATOM 2403 C CA . ASP A 1 309 ? -11.731 -1.945 -4.654 1.00 83.06 309 ASP A CA 1
ATOM 2404 C C . ASP A 1 309 ? -10.532 -2.781 -5.135 1.00 83.06 309 ASP A C 1
ATOM 2406 O O . ASP A 1 309 ? -10.010 -3.607 -4.387 1.00 83.06 309 ASP A O 1
ATOM 2410 N N . THR A 1 310 ? -10.114 -2.595 -6.387 1.00 89.19 310 THR A N 1
ATOM 2411 C CA . THR A 1 310 ? -9.137 -3.449 -7.062 1.00 89.19 310 THR A CA 1
ATOM 2412 C C . THR A 1 310 ? -7.799 -2.728 -7.175 1.00 89.19 310 THR A C 1
ATOM 2414 O O . THR A 1 310 ? -7.742 -1.576 -7.604 1.00 89.19 310 THR A O 1
ATOM 2417 N N . VAL A 1 311 ? -6.721 -3.407 -6.792 1.00 92.50 311 VAL A N 1
ATOM 2418 C CA . VAL A 1 311 ? -5.344 -2.944 -6.964 1.00 92.50 311 VAL A CA 1
ATOM 2419 C C . VAL A 1 311 ? -4.943 -3.128 -8.421 1.00 92.50 311 VAL A C 1
ATOM 2421 O O . VAL A 1 311 ? -5.027 -4.233 -8.950 1.00 92.50 311 VAL A O 1
ATOM 2424 N N . THR A 1 312 ? -4.503 -2.050 -9.064 1.00 94.25 312 THR A N 1
ATOM 2425 C CA . THR A 1 312 ? -3.994 -2.097 -10.442 1.00 94.25 312 THR A CA 1
ATOM 2426 C C . THR A 1 312 ? -2.522 -2.458 -10.472 1.00 94.25 312 THR A C 1
ATOM 2428 O O . THR A 1 312 ? -2.093 -3.297 -11.262 1.00 94.25 312 THR A O 1
ATOM 2431 N N . ASP A 1 313 ? -1.750 -1.837 -9.588 1.00 96.00 313 ASP A N 1
ATOM 2432 C CA . ASP A 1 313 ? -0.318 -2.041 -9.498 1.00 96.00 313 ASP A CA 1
ATOM 2433 C C . ASP A 1 313 ? 0.213 -1.699 -8.106 1.00 96.00 313 ASP A C 1
ATOM 2435 O O . ASP A 1 313 ? -0.369 -0.914 -7.347 1.00 96.00 313 ASP A O 1
ATOM 2439 N N . ILE A 1 314 ? 1.331 -2.336 -7.782 1.00 96.06 314 ILE A N 1
ATOM 2440 C CA . ILE A 1 314 ? 2.090 -2.123 -6.557 1.00 96.06 314 ILE A CA 1
ATOM 2441 C C . ILE A 1 314 ? 3.463 -1.619 -6.974 1.00 96.06 314 ILE A C 1
ATOM 2443 O O . ILE A 1 314 ? 4.202 -2.334 -7.645 1.00 96.06 314 ILE A O 1
ATOM 2447 N N . ASP A 1 315 ? 3.817 -0.417 -6.555 1.00 97.25 315 ASP A N 1
ATOM 2448 C CA . ASP A 1 315 ? 5.038 0.265 -6.946 1.00 97.25 315 ASP A CA 1
ATOM 2449 C C . ASP A 1 315 ? 5.948 0.494 -5.730 1.00 97.25 315 ASP A C 1
ATOM 2451 O O . ASP A 1 315 ? 5.712 1.383 -4.902 1.00 97.25 315 ASP A O 1
ATOM 2455 N N . LEU A 1 316 ? 6.999 -0.323 -5.625 1.00 96.25 316 LEU A N 1
ATOM 2456 C CA . LEU A 1 316 ? 7.874 -0.409 -4.455 1.00 96.25 316 LEU A CA 1
ATOM 2457 C C . LEU A 1 316 ? 9.303 0.025 -4.822 1.00 96.25 316 LEU A C 1
ATOM 2459 O O . LEU A 1 316 ? 9.928 -0.597 -5.686 1.00 96.25 316 LEU A O 1
ATOM 2463 N N . PRO A 1 317 ? 9.878 1.051 -4.175 1.00 96.25 317 PRO A N 1
ATOM 2464 C CA . PRO A 1 317 ? 11.262 1.428 -4.415 1.00 96.25 317 PRO A CA 1
ATOM 2465 C C . PRO A 1 317 ? 12.212 0.359 -3.869 1.00 96.25 317 PRO A C 1
ATOM 2467 O O . PRO A 1 317 ? 12.129 -0.043 -2.711 1.00 96.25 317 PRO A O 1
ATOM 2470 N N . VAL A 1 318 ? 13.151 -0.079 -4.705 1.00 96.25 318 VAL A N 1
ATOM 2471 C CA . VAL A 1 318 ? 14.208 -1.038 -4.337 1.00 96.25 318 VAL A CA 1
ATOM 2472 C C . VAL A 1 318 ? 15.583 -0.367 -4.268 1.00 96.25 318 VAL A C 1
ATOM 2474 O O . VAL A 1 318 ? 16.492 -0.863 -3.601 1.00 96.25 318 VAL A O 1
ATOM 2477 N N . ALA A 1 319 ? 15.736 0.799 -4.898 1.00 95.12 319 ALA A N 1
ATOM 2478 C CA . ALA A 1 319 ? 16.858 1.709 -4.707 1.00 95.12 319 ALA A CA 1
ATOM 2479 C C . ALA A 1 319 ? 16.371 3.156 -4.804 1.00 95.12 319 ALA A C 1
ATOM 2481 O O . ALA A 1 319 ? 15.628 3.461 -5.727 1.00 95.12 319 ALA A O 1
ATOM 2482 N N . SER A 1 320 ? 16.832 4.042 -3.927 1.00 92.75 320 SER A N 1
ATOM 2483 C CA . SER A 1 320 ? 16.502 5.470 -3.939 1.00 92.75 320 SER A CA 1
ATOM 2484 C C . SER A 1 320 ? 17.725 6.288 -3.573 1.00 92.75 320 SER A C 1
ATOM 2486 O O . SER A 1 320 ? 18.481 5.921 -2.677 1.00 92.75 320 SER A O 1
ATOM 2488 N N . PHE A 1 321 ? 17.921 7.402 -4.262 1.00 90.19 321 PHE A N 1
ATOM 2489 C CA . PHE A 1 321 ? 19.085 8.262 -4.116 1.00 90.19 321 PHE A CA 1
ATOM 2490 C C . PHE A 1 321 ? 18.626 9.692 -3.834 1.00 90.19 321 PHE A C 1
ATOM 2492 O O . PHE A 1 321 ? 17.627 10.150 -4.387 1.00 90.19 321 PHE A O 1
ATOM 2499 N N . THR A 1 322 ? 19.344 10.396 -2.960 1.00 86.31 322 THR A N 1
ATOM 2500 C CA . THR A 1 322 ? 19.107 11.821 -2.715 1.00 86.31 322 THR A CA 1
ATOM 2501 C C . THR A 1 322 ? 19.636 12.645 -3.885 1.00 86.31 322 THR A C 1
ATOM 2503 O O . THR A 1 322 ? 20.568 12.237 -4.581 1.00 86.31 322 THR A O 1
ATOM 2506 N N . THR A 1 323 ? 19.048 13.821 -4.091 1.00 76.94 323 THR A N 1
ATOM 2507 C CA . THR A 1 323 ? 19.487 14.814 -5.082 1.00 76.94 323 THR A CA 1
ATOM 2508 C C . THR A 1 323 ? 20.766 15.543 -4.681 1.00 76.94 323 THR A C 1
ATOM 2510 O O . THR A 1 323 ? 21.044 16.577 -5.273 1.00 76.94 323 THR A O 1
ATOM 2513 N N . ASP A 1 324 ? 21.517 15.071 -3.678 1.00 74.44 324 ASP A N 1
ATOM 2514 C CA . ASP A 1 324 ? 22.760 15.738 -3.286 1.00 74.44 324 ASP A CA 1
ATOM 2515 C C . ASP A 1 324 ? 23.639 15.924 -4.525 1.00 74.44 324 ASP A C 1
ATOM 2517 O O . ASP A 1 324 ? 23.913 14.939 -5.222 1.00 74.44 324 ASP A O 1
ATOM 2521 N N . ASP A 1 325 ? 23.989 17.196 -4.773 1.00 52.16 325 ASP A N 1
ATOM 2522 C CA . ASP A 1 325 ? 24.482 17.855 -6.001 1.00 52.16 325 ASP A CA 1
ATOM 2523 C C . ASP A 1 325 ? 25.734 17.218 -6.634 1.00 52.16 325 ASP A C 1
ATOM 2525 O O . ASP A 1 325 ? 26.754 17.859 -6.888 1.00 52.16 325 ASP A O 1
ATOM 2529 N N . SER A 1 326 ? 25.685 15.922 -6.893 1.00 65.19 326 SER A N 1
ATOM 2530 C CA . SER A 1 326 ? 26.700 15.191 -7.622 1.00 65.19 326 SER A CA 1
ATOM 2531 C C . SER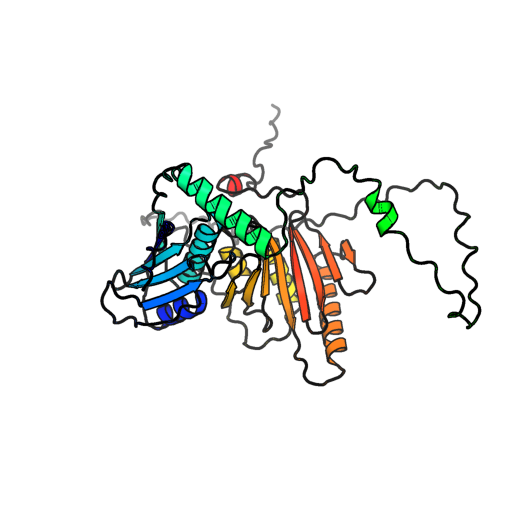 A 1 326 ? 26.114 14.758 -8.956 1.00 65.19 326 SER A C 1
ATOM 2533 O O . SER A 1 326 ? 25.099 14.055 -9.024 1.00 65.19 326 SER A O 1
ATOM 2535 N N . ASP A 1 327 ? 26.818 15.116 -10.027 1.00 73.19 327 ASP A N 1
ATOM 2536 C CA . ASP A 1 327 ? 26.565 14.649 -11.396 1.00 73.19 327 ASP A CA 1
ATOM 2537 C C . ASP A 1 327 ? 26.566 13.100 -11.513 1.00 73.19 327 ASP A C 1
ATOM 2539 O O . ASP A 1 327 ? 26.197 12.542 -12.543 1.00 73.19 327 ASP A O 1
ATOM 2543 N N . ASP A 1 328 ? 26.942 12.376 -10.448 1.00 84.31 328 ASP A N 1
ATOM 2544 C CA . ASP A 1 328 ? 26.988 10.910 -10.369 1.00 84.31 328 ASP A CA 1
ATOM 2545 C C . ASP A 1 328 ? 25.634 10.260 -10.003 1.00 84.31 328 ASP A C 1
ATOM 2547 O O . ASP A 1 328 ? 25.517 9.034 -10.022 1.00 84.31 328 ASP A O 1
ATOM 2551 N N . SER A 1 329 ? 24.582 11.025 -9.680 1.00 85.81 329 SER A N 1
ATOM 2552 C CA . SER A 1 329 ? 23.274 10.451 -9.298 1.00 85.81 329 SER A CA 1
ATOM 2553 C C . SER A 1 329 ? 22.686 9.536 -10.385 1.00 85.81 329 SER A C 1
ATOM 2555 O O . SER A 1 329 ? 22.320 8.391 -10.101 1.00 85.81 329 SER A O 1
ATOM 2557 N N . ALA A 1 330 ? 22.700 9.975 -11.646 1.00 89.88 330 ALA A N 1
ATOM 2558 C CA . ALA A 1 330 ? 22.224 9.185 -12.782 1.00 89.88 330 ALA A CA 1
ATOM 2559 C C . ALA A 1 330 ? 23.053 7.905 -12.992 1.00 89.88 330 ALA A C 1
ATOM 2561 O O . ALA A 1 330 ? 22.502 6.820 -13.182 1.00 89.88 330 ALA A O 1
ATOM 2562 N N . ALA A 1 331 ? 24.382 8.000 -12.893 1.00 92.31 331 ALA A N 1
ATOM 2563 C CA . ALA A 1 331 ? 25.271 6.850 -13.035 1.00 92.31 331 ALA A CA 1
ATOM 2564 C C . ALA A 1 331 ? 25.144 5.857 -11.863 1.00 92.31 331 ALA A C 1
ATOM 2566 O O . ALA A 1 331 ? 25.334 4.651 -12.041 1.00 92.31 331 ALA A O 1
ATOM 2567 N N . ARG A 1 332 ? 24.799 6.322 -10.656 1.00 92.31 332 ARG A N 1
ATOM 2568 C CA . ARG A 1 332 ? 24.481 5.459 -9.503 1.00 92.31 332 ARG A CA 1
ATOM 2569 C C . ARG A 1 332 ? 23.167 4.712 -9.696 1.00 92.31 332 ARG A C 1
ATOM 2571 O O . ARG A 1 332 ? 23.138 3.500 -9.477 1.00 92.31 332 ARG A O 1
ATOM 2578 N N . VAL A 1 333 ? 22.119 5.411 -10.137 1.00 94.50 333 VAL A N 1
ATOM 2579 C CA . VAL A 1 333 ? 20.834 4.794 -10.492 1.00 94.50 333 VAL A CA 1
ATOM 2580 C C . VAL A 1 333 ? 21.044 3.732 -11.566 1.00 94.50 333 VAL A C 1
ATOM 2582 O O . VAL A 1 333 ? 20.562 2.611 -11.414 1.00 94.50 333 VAL A O 1
ATOM 2585 N N . GLU A 1 334 ? 21.826 4.040 -12.601 1.00 95.69 334 GLU A N 1
ATOM 2586 C CA . GLU A 1 334 ? 22.060 3.111 -13.703 1.00 95.69 334 GLU A CA 1
ATOM 2587 C C . GLU A 1 334 ? 22.838 1.859 -13.286 1.00 95.69 334 GLU A C 1
ATOM 2589 O O . GLU A 1 334 ? 22.477 0.732 -13.641 1.00 95.69 334 GLU A O 1
ATOM 2594 N N . ARG A 1 335 ? 23.878 2.031 -12.461 1.00 95.94 335 ARG A N 1
ATOM 2595 C CA . ARG A 1 335 ? 24.615 0.904 -11.873 1.00 95.94 335 ARG A CA 1
ATOM 2596 C C . ARG A 1 335 ? 23.709 0.028 -11.012 1.00 95.94 335 ARG A C 1
ATOM 2598 O O . ARG A 1 335 ? 23.798 -1.199 -11.091 1.00 95.94 335 ARG A O 1
ATOM 2605 N N . ALA A 1 336 ? 22.843 0.636 -10.199 1.00 96.31 336 ALA A N 1
ATOM 2606 C CA . ALA A 1 336 ? 21.892 -0.100 -9.376 1.00 96.31 336 ALA A CA 1
ATOM 2607 C C . ALA A 1 336 ? 20.894 -0.874 -10.243 1.00 96.31 336 ALA A C 1
ATOM 2609 O O . ALA A 1 336 ? 20.729 -2.073 -10.024 1.00 96.31 336 ALA A O 1
ATOM 2610 N N . TYR A 1 337 ? 20.313 -0.227 -11.255 1.00 97.81 337 TYR A N 1
ATOM 2611 C CA . TYR A 1 337 ? 19.384 -0.840 -12.199 1.00 97.81 337 TYR A CA 1
ATOM 2612 C C . TYR A 1 337 ? 20.015 -2.041 -12.913 1.00 97.81 337 TYR A C 1
ATOM 2614 O O . TYR A 1 337 ? 19.506 -3.153 -12.807 1.00 97.81 337 TYR A O 1
ATOM 2622 N N . THR A 1 338 ? 21.185 -1.856 -13.531 1.00 97.75 338 THR A N 1
ATOM 2623 C CA . THR A 1 338 ? 21.909 -2.916 -14.255 1.00 97.75 338 THR A CA 1
ATOM 2624 C C . THR A 1 338 ? 22.190 -4.130 -13.369 1.00 97.75 338 THR A C 1
ATOM 2626 O O . THR A 1 338 ? 21.990 -5.277 -13.773 1.00 97.75 338 THR A O 1
ATOM 2629 N N . ARG A 1 339 ? 22.649 -3.894 -12.135 1.00 97.88 339 ARG A N 1
ATOM 2630 C CA . ARG A 1 339 ? 22.914 -4.961 -11.164 1.00 97.88 339 ARG A CA 1
ATOM 2631 C C . ARG A 1 339 ? 21.631 -5.703 -10.778 1.00 97.88 339 ARG A C 1
ATOM 2633 O O . ARG A 1 339 ? 21.630 -6.928 -10.739 1.00 97.88 339 ARG A O 1
ATOM 2640 N N . MET A 1 340 ? 20.544 -4.979 -10.525 1.00 98.44 340 MET A N 1
ATOM 2641 C CA . MET A 1 340 ? 19.256 -5.560 -10.139 1.00 98.44 340 MET A CA 1
ATOM 2642 C C . MET A 1 340 ? 18.613 -6.361 -11.276 1.00 98.44 340 MET A C 1
ATOM 2644 O O . MET A 1 340 ? 18.136 -7.468 -11.038 1.00 98.44 340 MET A O 1
ATOM 2648 N N . VAL A 1 341 ? 18.677 -5.859 -12.514 1.00 98.44 341 VAL A N 1
ATOM 2649 C CA . VAL A 1 341 ? 18.259 -6.601 -13.714 1.00 98.44 341 VAL A CA 1
ATOM 2650 C C . VAL A 1 341 ? 19.048 -7.899 -13.830 1.00 98.44 341 VAL A C 1
ATOM 2652 O O . VAL A 1 341 ? 18.451 -8.954 -14.021 1.00 98.44 341 VAL A O 1
ATOM 2655 N N . ARG A 1 342 ? 20.374 -7.859 -13.639 1.00 98.31 342 ARG A N 1
ATOM 2656 C CA . ARG A 1 342 ? 21.215 -9.065 -13.644 1.00 98.31 342 ARG A CA 1
ATOM 2657 C C . ARG A 1 342 ? 20.812 -10.056 -12.548 1.00 98.31 342 ARG A C 1
ATOM 2659 O O . ARG A 1 342 ? 20.716 -11.246 -12.822 1.00 98.31 342 ARG A O 1
ATOM 2666 N N . ALA A 1 343 ? 20.557 -9.583 -11.329 1.00 98.31 343 ALA A N 1
ATOM 2667 C CA . ALA A 1 343 ? 20.146 -10.435 -10.212 1.00 98.31 343 ALA A CA 1
ATOM 2668 C C . ALA A 1 343 ? 18.809 -11.149 -10.484 1.00 98.31 343 ALA A C 1
ATOM 2670 O O . ALA A 1 343 ? 18.693 -12.358 -10.259 1.00 98.31 343 ALA A O 1
ATOM 2671 N N . LEU A 1 344 ? 17.818 -10.424 -11.018 1.00 98.19 344 LEU A N 1
ATOM 2672 C CA . LEU A 1 344 ? 16.542 -11.017 -11.418 1.00 98.19 344 LEU A CA 1
ATOM 2673 C C . LEU A 1 344 ? 16.704 -11.948 -12.618 1.00 98.19 344 LEU A C 1
ATOM 2675 O O . LEU A 1 344 ? 16.137 -13.033 -12.594 1.00 98.19 344 LEU A O 1
ATOM 2679 N N . THR A 1 345 ? 17.533 -11.593 -13.599 1.00 98.06 345 THR A N 1
ATOM 2680 C CA . THR A 1 345 ? 17.810 -12.438 -14.772 1.00 98.06 345 THR A CA 1
ATOM 2681 C C . THR A 1 345 ? 18.418 -13.779 -14.373 1.00 98.06 345 THR A C 1
ATOM 2683 O O . THR A 1 345 ? 17.951 -14.832 -14.794 1.00 98.06 345 THR A O 1
ATOM 2686 N N . ASN A 1 346 ? 19.388 -13.764 -13.456 1.00 97.69 346 ASN A N 1
ATOM 2687 C CA . ASN A 1 346 ? 20.001 -14.983 -12.927 1.00 97.69 346 ASN A CA 1
ATOM 2688 C C . ASN A 1 346 ? 19.002 -15.906 -12.202 1.00 97.69 346 ASN A C 1
ATOM 2690 O O . ASN A 1 346 ? 19.276 -17.093 -12.058 1.00 97.69 346 ASN A O 1
ATOM 2694 N N . THR A 1 347 ? 17.874 -15.373 -11.716 1.00 97.12 347 THR A N 1
ATOM 2695 C CA . THR A 1 347 ? 16.872 -16.138 -10.953 1.00 97.12 347 THR A CA 1
ATOM 2696 C C . THR A 1 347 ? 15.659 -16.539 -11.796 1.00 97.12 347 THR A C 1
ATOM 2698 O O . THR A 1 347 ? 15.151 -17.650 -11.662 1.00 97.12 347 THR A O 1
ATOM 2701 N N . TYR A 1 348 ? 15.163 -15.625 -12.628 1.00 95.75 348 TYR A N 1
ATOM 2702 C CA . TYR A 1 348 ? 13.894 -15.737 -13.349 1.00 95.75 348 TYR A CA 1
ATOM 2703 C C . TYR A 1 348 ? 14.075 -15.925 -14.862 1.00 95.75 348 TYR A C 1
ATOM 2705 O O . TYR A 1 348 ? 13.081 -16.078 -15.566 1.00 95.75 348 TYR A O 1
ATOM 2713 N N . GLY A 1 349 ? 15.316 -15.940 -15.356 1.00 97.06 349 GLY A N 1
ATOM 2714 C CA . GLY A 1 349 ? 15.622 -15.922 -16.785 1.00 97.06 349 GLY A CA 1
ATOM 2715 C C . GLY A 1 349 ? 15.570 -14.514 -17.380 1.00 97.06 349 GLY A C 1
ATOM 2716 O O . GLY A 1 349 ? 15.328 -13.526 -16.678 1.00 97.06 349 GLY A O 1
ATOM 2717 N N . ASP A 1 350 ? 15.822 -14.425 -18.684 1.00 97.25 350 ASP A N 1
ATOM 2718 C CA . ASP A 1 350 ? 15.836 -13.153 -19.405 1.00 97.25 350 ASP A CA 1
ATOM 2719 C C . ASP A 1 350 ? 14.487 -12.417 -19.300 1.00 97.25 350 ASP A C 1
ATOM 2721 O O . ASP A 1 350 ? 13.426 -13.047 -19.228 1.00 97.25 350 ASP A O 1
ATOM 2725 N N . PRO A 1 351 ? 14.496 -11.071 -19.264 1.00 96.88 351 PRO A N 1
ATOM 2726 C CA . PRO A 1 351 ? 13.263 -10.302 -19.243 1.00 96.88 351 PRO A CA 1
ATOM 2727 C C . PRO A 1 351 ? 12.469 -10.537 -20.533 1.00 96.88 351 PRO A C 1
ATOM 2729 O O . PRO A 1 351 ? 12.962 -10.307 -21.633 1.00 96.88 351 PRO A O 1
ATOM 2732 N N . SER A 1 352 ? 11.201 -10.913 -20.383 1.00 95.81 352 SER A N 1
ATOM 2733 C CA . SER A 1 352 ? 10.229 -11.066 -21.477 1.00 95.81 352 SER A CA 1
ATOM 2734 C C . SER A 1 352 ? 10.034 -9.806 -22.329 1.00 95.81 352 SER A C 1
ATOM 2736 O O . SER A 1 352 ? 9.660 -9.904 -23.492 1.00 95.81 352 SER A O 1
ATOM 2738 N N . ALA A 1 353 ? 10.279 -8.621 -21.763 1.00 94.81 353 ALA A N 1
ATOM 2739 C CA . ALA A 1 353 ? 10.270 -7.366 -22.502 1.00 94.81 353 ALA A CA 1
ATOM 2740 C C . ALA A 1 353 ? 11.235 -6.358 -21.873 1.00 94.81 353 ALA A C 1
ATOM 2742 O O . ALA A 1 353 ? 11.343 -6.259 -20.646 1.00 94.81 353 ALA A O 1
ATOM 2743 N N . THR A 1 354 ? 11.893 -5.566 -22.718 1.00 93.19 354 THR A N 1
ATOM 2744 C CA . THR A 1 354 ? 12.734 -4.436 -22.307 1.00 93.19 354 THR A CA 1
ATOM 2745 C C . THR A 1 354 ? 12.330 -3.202 -23.107 1.00 93.19 354 THR A C 1
ATOM 2747 O O . THR A 1 354 ? 12.109 -3.295 -24.311 1.00 93.19 354 THR A O 1
ATOM 2750 N N . ALA A 1 355 ? 12.189 -2.050 -22.447 1.00 92.12 355 ALA A N 1
ATOM 2751 C CA . ALA A 1 355 ? 11.892 -0.795 -23.135 1.00 92.12 355 ALA A CA 1
ATOM 2752 C C . ALA A 1 355 ? 13.072 -0.358 -24.018 1.00 92.12 355 ALA A C 1
ATOM 2754 O O . ALA A 1 355 ? 14.230 -0.567 -23.656 1.00 92.12 355 ALA A O 1
ATOM 2755 N N . ASN A 1 356 ? 12.783 0.302 -25.144 1.00 90.06 356 ASN A N 1
ATOM 2756 C CA . ASN A 1 356 ? 13.794 0.720 -26.129 1.00 90.06 356 ASN A CA 1
ATOM 2757 C C . ASN A 1 356 ? 14.892 1.626 -25.543 1.00 90.06 356 ASN A C 1
ATOM 2759 O O . ASN A 1 356 ? 16.015 1.638 -26.035 1.00 90.06 356 ASN A O 1
ATOM 2763 N N . ASP A 1 357 ? 14.575 2.387 -24.497 1.00 89.56 357 ASP A N 1
ATOM 2764 C CA . ASP A 1 357 ? 15.496 3.290 -23.798 1.00 89.56 357 ASP A CA 1
ATOM 2765 C C . ASP A 1 357 ? 16.239 2.623 -22.618 1.00 89.56 357 ASP A C 1
ATOM 2767 O O . ASP A 1 357 ? 16.958 3.288 -21.864 1.00 89.56 357 ASP A O 1
ATOM 2771 N N . GLY A 1 358 ? 16.034 1.315 -22.421 1.00 90.94 358 GLY A N 1
ATOM 2772 C CA . GLY A 1 358 ? 16.600 0.532 -21.325 1.00 90.94 358 GLY A CA 1
ATOM 2773 C C . GLY A 1 358 ? 16.067 0.904 -19.939 1.00 90.94 358 GLY A C 1
ATOM 2774 O O . GLY A 1 358 ? 16.596 0.422 -18.943 1.00 90.94 358 GLY A O 1
ATOM 2775 N N . SER A 1 359 ? 15.038 1.753 -19.837 1.00 94.81 359 SER A N 1
ATOM 2776 C CA . SER A 1 359 ? 14.516 2.225 -18.546 1.00 94.81 359 SER A CA 1
ATOM 2777 C C . SER A 1 359 ? 13.635 1.203 -17.828 1.00 94.81 359 SER A C 1
ATOM 2779 O O . SER A 1 359 ? 13.327 1.381 -16.648 1.00 94.81 359 SER A O 1
ATOM 2781 N N . ARG A 1 360 ? 13.205 0.145 -18.522 1.00 97.94 360 ARG A N 1
ATOM 2782 C CA . ARG A 1 360 ? 12.315 -0.877 -17.976 1.00 97.94 360 ARG A CA 1
ATOM 2783 C C . ARG A 1 360 ? 12.680 -2.266 -18.471 1.00 97.94 360 ARG A C 1
ATOM 2785 O O . ARG A 1 360 ? 12.842 -2.459 -19.672 1.00 97.94 360 ARG A O 1
ATOM 2792 N N . SER A 1 361 ? 12.698 -3.228 -17.556 1.00 98.38 361 SER A N 1
ATOM 2793 C CA . SER A 1 361 ? 12.836 -4.660 -17.834 1.00 98.38 361 SER A CA 1
ATOM 2794 C C . SER A 1 361 ? 11.719 -5.410 -17.122 1.00 98.38 361 SER A C 1
ATOM 2796 O O . SER A 1 361 ? 11.419 -5.118 -15.964 1.00 98.38 361 SER A O 1
ATOM 2798 N N . THR A 1 362 ? 11.086 -6.344 -17.827 1.00 98.38 362 THR A N 1
ATOM 2799 C CA . THR A 1 362 ? 9.807 -6.947 -17.433 1.00 98.38 362 THR A CA 1
ATOM 2800 C C . THR A 1 362 ? 9.900 -8.466 -17.445 1.00 98.38 362 THR A C 1
ATOM 2802 O O . THR A 1 362 ? 10.303 -9.049 -18.451 1.00 98.38 362 THR A O 1
ATOM 2805 N N . TRP A 1 363 ? 9.467 -9.106 -16.360 1.00 98.00 363 TRP A N 1
ATOM 2806 C CA . TRP A 1 363 ? 9.353 -10.558 -16.222 1.00 98.00 363 TRP A CA 1
ATOM 2807 C C . TRP A 1 363 ? 7.888 -10.940 -16.010 1.00 98.00 363 TRP A C 1
ATOM 2809 O O . TRP A 1 363 ? 7.338 -10.779 -14.914 1.00 98.00 363 TRP A O 1
ATOM 2819 N N . VAL A 1 364 ? 7.263 -11.466 -17.062 1.00 96.56 364 VAL A N 1
ATOM 2820 C CA . VAL A 1 364 ? 5.897 -11.996 -17.014 1.00 96.56 364 VAL A CA 1
ATOM 2821 C C . VAL A 1 364 ? 5.893 -13.343 -16.287 1.00 96.56 364 VAL A C 1
ATOM 2823 O O . VAL A 1 364 ? 6.716 -14.217 -16.548 1.00 96.56 364 VAL A O 1
ATOM 2826 N N . GLY A 1 365 ? 5.004 -13.495 -15.308 1.00 92.56 365 GLY A N 1
ATOM 2827 C CA . GLY A 1 365 ? 4.739 -14.769 -14.631 1.00 92.56 365 GLY A CA 1
ATOM 2828 C C . GLY A 1 365 ? 3.410 -15.359 -15.044 1.00 92.56 365 GLY A C 1
ATOM 2829 O O . GLY A 1 365 ? 2.780 -14.880 -15.976 1.00 92.56 365 GLY A O 1
ATOM 2830 N N . ILE A 1 366 ? 2.959 -16.364 -14.298 1.00 90.44 366 ILE A N 1
ATOM 2831 C CA . ILE A 1 366 ? 1.646 -16.977 -14.520 1.00 90.44 366 ILE A CA 1
ATOM 2832 C C . ILE A 1 366 ? 0.532 -15.987 -14.151 1.00 90.44 366 ILE A C 1
ATOM 2834 O O . ILE A 1 366 ? -0.322 -15.672 -14.973 1.00 90.44 366 ILE A O 1
ATOM 2838 N N . GLU A 1 367 ? 0.563 -15.458 -12.925 1.00 90.38 367 GLU A N 1
ATOM 2839 C CA . GLU A 1 367 ? -0.506 -14.587 -12.415 1.00 90.38 367 GLU A CA 1
ATOM 2840 C C . GLU A 1 367 ? -0.150 -13.102 -12.465 1.00 90.38 367 GLU A C 1
ATOM 2842 O O . GLU A 1 367 ? -1.020 -12.254 -12.635 1.00 90.38 367 GLU A O 1
ATOM 2847 N N . ASN A 1 368 ? 1.130 -12.777 -12.294 1.00 94.25 368 ASN A N 1
ATOM 2848 C CA . ASN A 1 368 ? 1.596 -11.406 -12.174 1.00 94.25 368 ASN A CA 1
ATOM 2849 C C . ASN A 1 368 ? 2.866 -11.152 -12.980 1.00 94.25 368 ASN A C 1
ATOM 2851 O O . ASN A 1 368 ? 3.707 -12.037 -13.189 1.00 94.25 368 ASN A O 1
ATOM 2855 N N . THR A 1 369 ? 3.011 -9.896 -13.371 1.00 96.31 369 THR A N 1
ATOM 2856 C CA . THR A 1 369 ? 4.186 -9.358 -14.036 1.00 96.31 369 THR A CA 1
ATOM 2857 C C . THR A 1 369 ? 4.935 -8.463 -13.065 1.00 96.31 369 THR A C 1
ATOM 2859 O O . THR A 1 369 ? 4.344 -7.595 -12.422 1.00 96.31 369 THR A O 1
ATOM 2862 N N . VAL A 1 370 ? 6.250 -8.664 -12.969 1.00 97.94 370 VAL A N 1
ATOM 2863 C CA . VAL A 1 370 ? 7.150 -7.752 -12.258 1.00 97.94 370 VAL A CA 1
ATOM 2864 C C . VAL A 1 370 ? 7.967 -6.969 -13.274 1.00 97.94 370 VAL A C 1
ATOM 2866 O O . VAL A 1 370 ? 8.542 -7.538 -14.199 1.00 97.94 370 VAL A O 1
ATOM 2869 N N . SER A 1 371 ? 8.023 -5.657 -13.102 1.00 98.31 371 SER A N 1
ATOM 2870 C CA . SER A 1 371 ? 8.864 -4.763 -13.891 1.00 98.31 371 SER A CA 1
ATOM 2871 C C . SER A 1 371 ? 9.842 -4.044 -12.979 1.00 98.31 371 SER A C 1
ATOM 2873 O O . SER A 1 371 ? 9.438 -3.486 -11.961 1.00 98.31 371 SER A O 1
ATOM 2875 N N . LEU A 1 372 ? 11.118 -4.006 -13.351 1.00 98.38 372 LEU A N 1
ATOM 2876 C CA . LEU A 1 372 ? 12.040 -3.019 -12.800 1.00 98.38 372 LEU A CA 1
ATOM 2877 C C . LEU A 1 372 ? 11.959 -1.766 -13.658 1.00 98.38 372 LEU A C 1
ATOM 2879 O O . LEU A 1 372 ? 12.109 -1.847 -14.873 1.00 98.38 372 LEU A O 1
ATOM 2883 N N . VAL A 1 373 ? 11.723 -0.622 -13.024 1.00 98.25 373 VAL A N 1
ATOM 2884 C CA . VAL A 1 373 ? 11.597 0.680 -13.677 1.00 98.25 373 VAL A CA 1
ATOM 2885 C C . VAL A 1 373 ? 12.644 1.628 -13.111 1.00 98.25 373 VAL A C 1
ATOM 2887 O O . VAL A 1 373 ? 12.724 1.850 -11.901 1.00 98.25 373 VAL A O 1
ATOM 2890 N N . ARG A 1 374 ? 13.450 2.200 -14.000 1.00 96.94 374 ARG A N 1
ATOM 2891 C CA . ARG A 1 374 ? 14.438 3.232 -13.707 1.00 96.94 374 ARG A CA 1
ATOM 2892 C C . ARG A 1 374 ? 13.775 4.606 -13.800 1.00 96.94 374 ARG A C 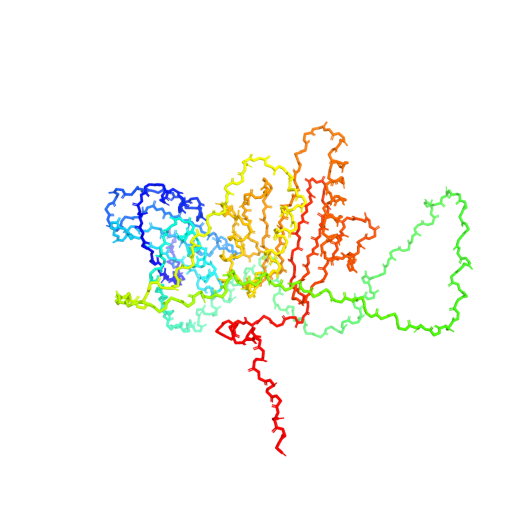1
ATOM 2894 O O . ARG A 1 374 ? 13.236 4.979 -14.837 1.00 96.94 374 ARG A O 1
ATOM 2901 N N . THR A 1 375 ? 13.852 5.376 -12.724 1.00 95.06 375 THR A N 1
ATOM 2902 C CA . THR A 1 375 ? 13.432 6.787 -12.655 1.00 95.06 375 THR A CA 1
ATOM 2903 C C . THR A 1 375 ? 14.658 7.661 -12.365 1.00 95.06 375 THR A C 1
ATOM 2905 O O . THR A 1 375 ? 15.694 7.108 -12.001 1.00 95.06 375 THR A O 1
ATOM 2908 N N . PRO A 1 376 ? 14.589 9.004 -12.467 1.00 93.31 376 PRO A N 1
ATOM 2909 C CA . PRO A 1 376 ? 15.767 9.857 -12.274 1.00 93.31 376 PRO A CA 1
ATOM 2910 C C . PRO A 1 376 ? 16.512 9.655 -10.945 1.00 93.31 376 PRO A C 1
ATOM 2912 O O . PRO A 1 376 ? 17.720 9.850 -10.897 1.00 93.31 376 PRO A O 1
ATOM 2915 N N . LEU A 1 377 ? 15.809 9.252 -9.878 1.00 93.31 377 LEU A N 1
ATOM 2916 C CA . LEU A 1 377 ? 16.368 9.136 -8.523 1.00 93.31 377 LEU A CA 1
ATOM 2917 C C . LEU A 1 377 ? 16.109 7.782 -7.855 1.00 93.31 377 LEU A C 1
ATOM 2919 O O . LEU A 1 377 ? 16.458 7.596 -6.692 1.00 93.31 377 LEU A O 1
ATOM 2923 N N . SER A 1 378 ? 15.478 6.831 -8.543 1.00 95.31 378 SER A N 1
ATOM 2924 C CA . SER A 1 378 ? 15.147 5.539 -7.937 1.00 95.31 378 SER A CA 1
ATOM 2925 C C . SER A 1 378 ? 15.026 4.415 -8.959 1.00 95.31 378 SER A C 1
ATOM 2927 O O . SER A 1 378 ? 14.705 4.647 -10.126 1.00 95.31 378 SER A O 1
ATOM 2929 N N . VAL A 1 379 ? 15.255 3.189 -8.500 1.00 97.56 379 VAL A N 1
ATOM 2930 C CA . VAL A 1 379 ? 14.864 1.958 -9.189 1.00 97.56 379 VAL A CA 1
ATOM 2931 C C . VAL A 1 379 ? 13.686 1.374 -8.428 1.00 97.56 379 VAL A C 1
ATOM 2933 O O . VAL A 1 379 ? 13.755 1.206 -7.208 1.00 97.56 379 VAL A O 1
ATOM 2936 N N . ARG A 1 380 ? 12.606 1.075 -9.143 1.00 97.94 380 ARG A N 1
ATOM 2937 C CA . ARG A 1 380 ? 11.333 0.647 -8.561 1.00 97.94 380 ARG A CA 1
ATOM 2938 C C . ARG A 1 380 ? 10.923 -0.711 -9.113 1.00 97.94 380 ARG A C 1
ATOM 2940 O O . ARG A 1 380 ? 11.090 -0.962 -10.303 1.00 97.94 380 ARG A O 1
ATOM 2947 N N . ALA A 1 381 ? 10.421 -1.582 -8.247 1.00 98.06 381 ALA A N 1
ATOM 2948 C CA . ALA A 1 381 ? 9.792 -2.840 -8.610 1.00 98.06 381 ALA A CA 1
ATOM 2949 C C . ALA A 1 381 ? 8.277 -2.622 -8.669 1.00 98.06 381 ALA A C 1
ATOM 2951 O O . ALA A 1 381 ? 7.643 -2.363 -7.647 1.00 98.06 381 ALA A O 1
ATOM 2952 N N . VAL A 1 382 ? 7.723 -2.715 -9.876 1.00 98.06 382 VAL A N 1
ATOM 2953 C CA . VAL A 1 382 ? 6.297 -2.542 -10.150 1.00 98.06 382 VAL A CA 1
ATOM 2954 C C . VAL A 1 382 ? 5.681 -3.906 -10.422 1.00 98.06 382 VAL A C 1
ATOM 2956 O O . VAL A 1 382 ? 6.096 -4.601 -11.350 1.00 98.06 382 VAL A O 1
ATOM 2959 N N . PHE A 1 383 ? 4.698 -4.292 -9.618 1.00 97.19 383 PHE A N 1
ATOM 2960 C CA . PHE A 1 383 ? 3.952 -5.536 -9.767 1.00 97.19 383 PHE A CA 1
ATOM 2961 C C . PHE A 1 383 ? 2.574 -5.231 -10.340 1.00 97.19 383 PHE A C 1
ATOM 2963 O O . PHE A 1 383 ? 1.878 -4.356 -9.833 1.00 97.19 383 PHE A O 1
ATOM 2970 N N . THR A 1 384 ? 2.169 -5.984 -11.357 1.00 96.19 384 THR A N 1
ATOM 2971 C CA . THR A 1 384 ? 0.854 -5.876 -12.011 1.00 96.19 384 THR A CA 1
ATOM 2972 C C . THR A 1 384 ? 0.220 -7.254 -12.139 1.00 96.19 384 THR A C 1
ATOM 2974 O O . THR A 1 384 ? 0.931 -8.255 -12.270 1.00 96.19 384 THR A O 1
ATOM 2977 N N . LEU A 1 385 ? -1.110 -7.317 -12.080 1.00 94.12 385 LEU A N 1
ATOM 2978 C CA . LEU A 1 385 ? -1.843 -8.534 -12.409 1.00 94.12 385 LEU A CA 1
ATOM 2979 C C . LEU A 1 385 ? -1.837 -8.717 -13.929 1.00 94.12 385 LEU A C 1
ATOM 2981 O O . LEU A 1 385 ? -2.044 -7.752 -14.662 1.00 94.12 385 LEU A O 1
ATOM 2985 N N . ASN A 1 386 ? -1.606 -9.940 -14.403 1.00 93.75 386 ASN A N 1
ATOM 2986 C CA . ASN A 1 386 ? -1.683 -10.219 -15.832 1.00 93.75 386 ASN A CA 1
ATOM 2987 C C . ASN A 1 386 ? -3.133 -10.149 -16.326 1.00 93.75 386 ASN A C 1
ATOM 2989 O O . ASN A 1 386 ? -4.064 -10.584 -15.639 1.00 93.75 386 ASN A O 1
ATOM 2993 N N . ASP A 1 387 ? -3.310 -9.680 -17.558 1.00 89.44 387 ASP A N 1
ATOM 2994 C CA . ASP A 1 387 ? -4.616 -9.665 -18.206 1.00 89.44 387 ASP A CA 1
ATOM 2995 C C . ASP A 1 387 ? -5.217 -11.076 -18.290 1.00 89.44 387 ASP A C 1
ATOM 2997 O O . ASP A 1 387 ? -4.536 -12.066 -18.559 1.00 89.44 387 ASP A O 1
ATOM 3001 N N . GLY A 1 388 ? -6.524 -11.176 -18.041 1.00 84.75 388 GLY A N 1
ATOM 3002 C CA . GLY A 1 388 ? -7.261 -12.441 -18.108 1.00 84.75 388 GLY A CA 1
ATOM 3003 C C . GLY A 1 388 ? -7.121 -13.352 -16.883 1.00 84.75 388 GLY A C 1
ATOM 3004 O O . GLY A 1 388 ? -7.859 -14.337 -16.787 1.00 84.75 388 GLY A O 1
ATOM 3005 N N . VAL A 1 389 ? -6.261 -13.025 -15.910 1.00 85.06 389 VAL A N 1
ATOM 3006 C CA . VAL A 1 389 ? -6.207 -13.756 -14.636 1.00 85.06 389 VAL A CA 1
ATOM 3007 C C . VAL A 1 389 ? -7.474 -13.461 -13.840 1.00 85.06 389 VAL A C 1
ATOM 3009 O O . VAL A 1 389 ? -7.727 -12.338 -13.403 1.00 85.06 389 VAL A O 1
ATOM 3012 N N . LYS A 1 390 ? -8.305 -14.489 -13.647 1.00 77.19 390 LYS A N 1
ATOM 3013 C CA . LYS A 1 390 ? -9.511 -14.367 -12.827 1.00 77.19 390 LYS A CA 1
ATOM 3014 C C . LYS A 1 390 ? -9.119 -14.279 -11.360 1.00 77.19 390 LYS A C 1
ATOM 3016 O O . LYS A 1 390 ? -8.676 -15.256 -10.762 1.00 77.19 390 LYS A O 1
ATOM 3021 N N . ILE A 1 391 ? -9.353 -13.113 -10.773 1.00 71.81 391 ILE A N 1
ATOM 3022 C CA . ILE A 1 391 ? -9.313 -12.928 -9.327 1.00 71.81 391 ILE A CA 1
ATOM 3023 C C . ILE A 1 391 ? -10.432 -13.772 -8.708 1.00 71.81 391 ILE A C 1
ATOM 3025 O O . ILE A 1 391 ? -11.614 -13.445 -8.836 1.00 71.81 391 ILE A O 1
ATOM 3029 N N . ILE A 1 392 ? -10.061 -14.847 -8.019 1.00 64.62 392 ILE A N 1
ATOM 3030 C CA . ILE A 1 392 ? -10.996 -15.629 -7.212 1.00 64.62 392 ILE A CA 1
ATOM 3031 C C . ILE A 1 392 ? -11.189 -14.886 -5.887 1.00 64.62 392 ILE A C 1
ATOM 3033 O O . ILE A 1 392 ? -10.254 -14.736 -5.098 1.00 64.62 392 ILE A O 1
ATOM 3037 N N . ARG A 1 393 ? -12.399 -14.361 -5.674 1.00 63.19 393 ARG A N 1
ATOM 3038 C CA . ARG A 1 393 ? -12.793 -13.645 -4.453 1.00 63.19 393 ARG A CA 1
ATOM 3039 C C . ARG A 1 393 ? -13.411 -14.655 -3.467 1.00 63.19 393 ARG A C 1
ATOM 3041 O O . ARG A 1 393 ? -14.329 -15.363 -3.856 1.00 63.19 393 ARG A O 1
ATOM 3048 N N . GLY A 1 394 ? -12.975 -14.682 -2.202 1.00 59.19 394 GLY A N 1
ATOM 3049 C CA . GLY A 1 394 ? -13.643 -15.439 -1.121 1.00 59.19 394 GLY A CA 1
ATOM 3050 C C . GLY A 1 394 ? -13.118 -16.860 -0.837 1.00 59.19 394 GLY A C 1
ATOM 3051 O O . GLY A 1 394 ? -11.959 -17.164 -1.115 1.00 59.19 394 GLY A O 1
ATOM 3052 N N . GLU A 1 395 ? -13.967 -17.708 -0.236 1.00 47.31 395 GLU A N 1
ATOM 3053 C CA . GLU A 1 395 ? -13.657 -19.083 0.227 1.00 47.31 395 GLU A CA 1
ATOM 3054 C C . GLU A 1 395 ? -13.166 -20.019 -0.896 1.00 47.31 395 GLU A C 1
ATOM 3056 O O . GLU A 1 395 ? -12.338 -20.900 -0.652 1.00 47.31 395 GLU A O 1
ATOM 3061 N N . ASP A 1 396 ? -13.552 -19.741 -2.146 1.00 53.47 396 ASP A N 1
ATOM 3062 C CA . ASP A 1 396 ? -13.128 -20.460 -3.360 1.00 53.47 396 ASP A CA 1
ATOM 3063 C C . ASP A 1 396 ? -11.597 -20.441 -3.587 1.00 53.47 396 ASP A C 1
ATOM 3065 O O . ASP A 1 396 ? -11.042 -21.233 -4.355 1.00 53.47 396 ASP A O 1
ATOM 3069 N N . LYS A 1 397 ? -10.877 -19.543 -2.901 1.00 49.59 397 LYS A N 1
ATOM 3070 C CA . LYS A 1 397 ? -9.423 -19.348 -3.018 1.00 49.59 397 LYS A CA 1
ATOM 3071 C C . LYS A 1 397 ? -8.608 -20.529 -2.469 1.00 49.59 397 LYS A C 1
ATOM 3073 O O . LYS A 1 397 ? -7.506 -20.781 -2.955 1.00 49.59 397 LYS A O 1
ATOM 3078 N N . HIS A 1 398 ? -9.134 -21.274 -1.491 1.00 46.00 398 HIS A N 1
ATOM 3079 C CA . HIS A 1 398 ? -8.452 -22.451 -0.930 1.00 46.00 398 HIS A CA 1
ATOM 3080 C C . HIS A 1 398 ? -8.633 -23.716 -1.775 1.00 46.00 398 HIS A C 1
ATOM 3082 O O . HIS A 1 398 ? -7.737 -24.562 -1.805 1.00 46.00 398 HIS A O 1
ATOM 3088 N N . GLU A 1 399 ? -9.759 -23.851 -2.476 1.00 50.00 399 GLU A N 1
ATOM 3089 C CA . GLU A 1 399 ? -10.035 -25.032 -3.296 1.00 50.00 399 GLU A CA 1
ATOM 3090 C C . GLU A 1 399 ? -9.278 -25.000 -4.624 1.00 50.00 399 GLU A C 1
ATOM 3092 O O . GLU A 1 399 ? -8.764 -26.030 -5.056 1.00 50.00 399 GLU A O 1
ATOM 3097 N N . HIS A 1 400 ? -9.104 -23.820 -5.227 1.00 52.22 400 HIS A N 1
ATOM 3098 C CA . HIS A 1 400 ? -8.490 -23.698 -6.554 1.00 52.22 400 HIS A CA 1
ATOM 3099 C C . HIS A 1 400 ? -6.991 -24.044 -6.610 1.00 52.22 400 HIS A C 1
ATOM 3101 O O . HIS A 1 400 ? -6.455 -24.300 -7.685 1.00 52.22 400 HIS A O 1
ATOM 3107 N N . ARG A 1 401 ? -6.296 -24.057 -5.464 1.00 49.09 401 ARG A N 1
ATOM 3108 C CA . ARG A 1 401 ? -4.865 -24.406 -5.371 1.00 49.09 401 ARG A CA 1
ATOM 3109 C C . ARG A 1 401 ? -4.592 -25.703 -4.628 1.00 49.09 401 ARG A C 1
ATOM 3111 O O . ARG A 1 401 ? -3.425 -26.018 -4.389 1.00 49.09 401 ARG A O 1
ATOM 3118 N N . ARG A 1 402 ? -5.623 -26.483 -4.280 1.00 43.44 402 ARG A N 1
ATOM 3119 C CA . ARG A 1 402 ? -5.356 -27.882 -3.947 1.00 43.44 402 ARG A CA 1
ATOM 3120 C C . ARG A 1 402 ? -4.762 -28.511 -5.208 1.00 43.44 402 ARG A C 1
ATOM 3122 O O . ARG A 1 402 ? -5.421 -28.462 -6.246 1.00 43.44 402 ARG A O 1
ATOM 3129 N N . PRO A 1 403 ? -3.531 -29.055 -5.165 1.00 45.91 403 PRO A N 1
ATOM 3130 C CA . PRO A 1 403 ? -3.056 -29.864 -6.274 1.00 45.91 403 PRO A CA 1
ATOM 3131 C C . PRO A 1 403 ? -4.129 -30.918 -6.522 1.00 45.91 403 PRO A C 1
ATOM 3133 O O . PRO A 1 403 ? -4.662 -31.473 -5.557 1.00 45.91 403 PRO A O 1
ATOM 3136 N N . SER A 1 404 ? -4.503 -31.126 -7.784 1.00 42.84 404 SER A N 1
ATOM 3137 C CA . SER A 1 404 ? -5.495 -32.120 -8.187 1.00 42.84 404 SER A CA 1
ATOM 3138 C C . SER A 1 404 ? -4.997 -33.512 -7.797 1.00 42.84 404 SER A C 1
ATOM 3140 O O . SER A 1 404 ? -4.426 -34.252 -8.594 1.00 42.84 404 SER A O 1
ATOM 3142 N N . THR A 1 405 ? -5.157 -33.858 -6.526 1.00 51.81 405 THR A N 1
ATOM 3143 C CA . THR A 1 405 ? -4.915 -35.184 -5.983 1.00 51.81 405 THR A CA 1
ATOM 3144 C C . THR A 1 405 ? -6.103 -36.013 -6.427 1.00 51.81 405 THR A C 1
ATOM 3146 O O . THR A 1 405 ? -7.091 -36.063 -5.715 1.00 51.81 405 THR A O 1
ATOM 3149 N N . GLU A 1 406 ? -6.044 -36.542 -7.650 1.00 46.16 406 GLU A N 1
ATOM 3150 C CA . GLU A 1 406 ? -6.661 -37.803 -8.090 1.00 46.16 406 GLU A CA 1
ATOM 3151 C C . GLU A 1 406 ? -6.733 -37.871 -9.622 1.00 46.16 406 GLU A C 1
ATOM 3153 O O . GLU A 1 406 ? -7.761 -37.653 -10.257 1.00 46.16 406 GLU A O 1
ATOM 3158 N N . HIS A 1 407 ? -5.625 -38.281 -10.230 1.00 43.00 407 HIS A N 1
ATOM 3159 C CA . HIS A 1 407 ? -5.689 -39.332 -11.243 1.00 43.00 407 HIS A CA 1
ATOM 3160 C C . HIS A 1 407 ? -4.968 -40.545 -10.658 1.00 43.00 407 HIS A C 1
ATOM 3162 O O . HIS A 1 407 ? -3.783 -40.774 -10.885 1.00 43.00 407 HIS A O 1
ATOM 3168 N N . ARG A 1 408 ? -5.685 -41.302 -9.815 1.00 45.19 408 ARG A N 1
ATOM 3169 C CA . ARG A 1 408 ? -5.293 -42.679 -9.514 1.00 45.19 408 ARG A CA 1
ATOM 3170 C C . ARG A 1 408 ? -5.459 -43.469 -10.806 1.00 45.19 408 ARG A C 1
ATOM 3172 O O . ARG A 1 408 ? -6.576 -43.614 -11.296 1.00 45.19 408 ARG A O 1
ATOM 3179 N N . HIS A 1 409 ? -4.345 -43.950 -11.348 1.00 45.25 409 HIS A N 1
ATOM 3180 C CA . HIS A 1 409 ? -4.354 -44.966 -12.392 1.00 45.25 409 HIS A CA 1
ATOM 3181 C C . HIS A 1 409 ? -5.224 -46.149 -11.935 1.00 45.25 409 HIS A C 1
ATOM 3183 O O . HIS A 1 409 ? -5.007 -46.648 -10.824 1.00 45.25 409 HIS A O 1
ATOM 3189 N N . PRO A 1 410 ? -6.192 -46.608 -12.748 1.00 56.31 410 PRO A N 1
ATOM 3190 C CA . PRO A 1 410 ? -6.847 -47.876 -12.486 1.00 56.31 410 PRO A CA 1
ATOM 3191 C C . PRO A 1 410 ? -5.780 -48.968 -12.573 1.00 56.31 410 PRO A C 1
ATOM 3193 O O . PRO A 1 410 ? -5.034 -49.056 -13.546 1.00 56.31 410 PRO A O 1
ATOM 3196 N N . THR A 1 411 ? -5.656 -49.743 -11.503 1.00 58.94 411 THR A N 1
ATOM 3197 C CA . THR A 1 411 ? -4.858 -50.967 -11.504 1.00 58.94 411 THR A CA 1
ATOM 3198 C C . THR A 1 411 ? -5.630 -51.976 -12.348 1.00 58.94 411 THR A C 1
ATOM 3200 O O . THR A 1 411 ? -6.756 -52.317 -11.994 1.00 58.94 411 THR A O 1
ATOM 3203 N N . GLU A 1 412 ? -5.077 -52.361 -13.496 1.00 59.91 412 GLU A N 1
ATOM 3204 C CA . GLU A 1 412 ? -5.586 -53.487 -14.281 1.00 59.91 412 GLU A CA 1
ATOM 3205 C C . GLU A 1 412 ? -5.350 -54.783 -13.487 1.00 59.91 412 GLU A C 1
ATOM 3207 O O . GLU A 1 412 ? -4.232 -55.029 -13.025 1.00 59.91 412 GLU A O 1
ATOM 3212 N N . GLU A 1 413 ? -6.421 -55.558 -13.294 1.00 66.38 413 GLU A N 1
ATOM 3213 C CA . GLU A 1 413 ? -6.393 -56.970 -12.875 1.00 66.38 413 GLU A CA 1
ATOM 3214 C C . GLU A 1 413 ? -6.264 -57.899 -14.084 1.00 66.38 413 GLU A C 1
ATOM 3216 O O . GLU A 1 413 ? -6.897 -57.604 -15.128 1.00 66.38 413 GLU A O 1
#

Secondary structure (DSSP, 8-state):
----PPP-----EEEEEEEES---HHHHHHHHHHHT-EE---TTSPTT-EEEEEEE--TT-TTSPPEEEEEEE-SSSEEEEEEEE-S-HHHHHHHHHHHHHHHHHTTPEEEEEEEPPPPP--PPPHHHHHHHHHHHHHHHHHTT--TT-------TTHHHHHHT-PPPP-TTS--------SSSSS---------PPPPPPPPPPPPPPPS-PPP----------TTSS----------PPTT-SB--HHHHHHHHHHHHH----SBGGGHHHHHHHTTEEEEEEE-SSEEEEEETTEEEEEEEEEETTEEEEEEEEEEE----S-TTHHHHHHHHHHHHHHHHHHHH-S-SEE-TTSSEEEEE-SSEEEEEEEETTEEEEEEEEPTT-----STHHHHTTS-----------

Foldseek 3Di:
DDPPPPDPPQDWFKKKWKWFDPDAQQLLVLLCFQLVWDADAHLPDDFQDFGTKDWADDPVDPVDGTWMWTWTRHDNGMIMIIITDNDDVLVVVLSVLSSCLSQVLSVIDTDDIDGDPDDPPPPPDVVVVVVVVVVVCVVCVVVVRHPPPPPPDDDPPPVVVVVPPDDDDDPPPDDDDDDPDDPPPPDDDDDDDDPDPQDDAFDDDDDPDDPDDPDDDPDDDDDDDPPPPPPPPPPPDPQPPPDDQAADLVRLQVLVVCQVPDLDLQFSNRVSSVCVSQQFPHFPDDDQFWTWTDHSQHPDIWIFGDDRGGTFKTKHFRHFADPPPDPCQQVVLVVRLVNNQVSCCVPRNAFPDADPVRQKGWRDHDFKIWMFGGDSGTTIIMIGGDPPRDRDPPPVSVVVPPDPPDPPPPDDD

Organism: NCBI:txid134964

Radius of gyration: 29.12 Å; chains: 1; bounding box: 68×94×83 Å

Sequence (413 aa):
MTPIRPRTALLRRHDTVTAEGELDQSCLDQLGANLSLTMTGTVDDPPGTELGYREIPSPSGPYFLNSRIALVRSGPRQVTFTLDTVPSRTTVTTLQCLIETGARAAGLTVTDTTQTPLPPVAEPAPEEVARIEARRRRKFAEIGYDPTIDLGAVPLQATLDEANREPAPDPSLYKVGPQPWRDAQQAHTEEDVDEEPPAPVWQPPPLPEPWGKPRDTSECGERATASERLEAPLFTPPRPPVDRSVMNDQELVEFVRRIRNLVWSWNIHDLISLLAEAGSTEIVKWDA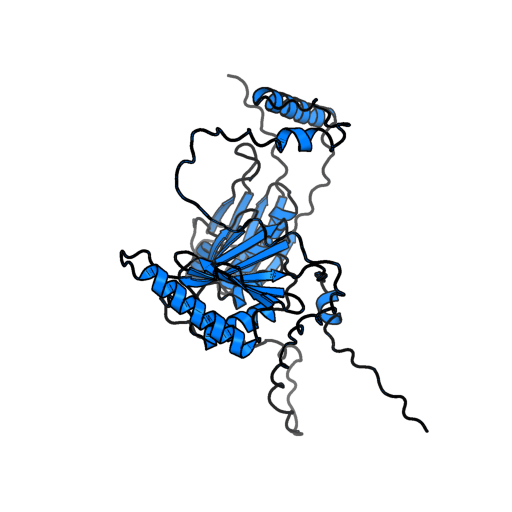QRLTFDSRYNVASSHINLVGDTVTDIDLPVASFTTDDSDDSAARVERAYTRMVRALTNTYGDPSATANDGSRSTWVGIENTVSLVRTPLSVRAVFTLNDGVKIIRGEDKHEHRRPSTEHRHPTEE

InterPro domains:
  IPR046268 Protein of unknown function DUF6301 [PF19818] (250-383)

pLDDT: mean 73.48, std 22.16, range [31.72, 98.44]